Protein 1S6X (pdb70)

Solvent-accessible surface area: 2948 Å² total; per-residue (Å²): 181,64,0,148,76,108,121,173,28,157,109,50,107,43,10,26,174,82,13,47,35,26,122,191,117,131,43,0,15,127,6,89,110,222

Foldseek 3Di:
DDDDWPAADDWAPHHHVCWTQDVVSNTTDNNVVD

Secondary structure (DSSP, 8-state):
--B-TT---SSSTTB-TTEEEETTTTEEEE----

Sequence (34 aa):
ECGKFMWKCKNSNDCCKDLVCSSRWKWCVLASPFECGKFMWKCKNSNDCCKDLVCSSRWKWCVLASPFECGKFMWKCKNSNDCCKDLVCSSRWKWCVLASPFECGKFMWKCKNSNDCCKDLVCSSRWKWCVLASPFECGKFMWKCKNSNDCCKDLVCSSRWKWCVLASPFECGKFMWKCKNSNDCCKDLVCSSRWKWCVLASPFECGKFMWKCKNSNDCCKDLVCSSRWKWCVLASPFECGKFMWKCKNSNDCCKDLVCSSRWKWCVLASPFECGKFMWKCKNSNDCCKDLVCSSRWKWCVLASPFECGKFMWKCKNSNDCCKDLVCSSRWKWCVLASPFECGKFMWKCKNSNDCCKDLVCSSRWKWCVLASPFECGKFMWKCKNSNDCCKDLVCSSRWKWCVLASPFECGKFMWKCKNSNDCCKDLVCSSRWKWCVLASPFECGKFMWKCKNSNDCCKDLVCSSRWKWCVLASPFECGKFMWKCKNSNDCCKDLVCSSRWKWCVLASPFECGKFMWKCKNSNDCCKDLVCSSRWKWCVLASPFECGKFMWKCKNSNDCCKDLVCSSRWKWCVLASPFECGKFMWKCKNSNDCCKDLVCSSRWKWCVLASPFECGKFMWKCKNSNDCCKDLVCSSRWKWCVLASPFECGKFMWKCKNSNDCCKDLVCSSRWKWCVLASPF

Structure (mmCIF, N/CA/C/O backbone):
data_1S6X
#
_entry.id   1S6X
#
loop_
_atom_site.group_PDB
_atom_site.id
_atom_site.type_symbol
_atom_site.label_atom_id
_atom_site.label_alt_id
_atom_site.label_comp_id
_atom_site.label_asym_id
_atom_site.label_entity_id
_atom_site.label_seq_id
_atom_site.pdbx_PDB_ins_code
_atom_site.Cartn_x
_atom_site.Cartn_y
_atom_site.Cartn_z
_atom_site.occupancy
_atom_site.B_iso_or_equiv
_atom_site.auth_seq_id
_atom_site.auth_comp_id
_atom_site.auth_asym_id
_atom_site.auth_atom_id
_atom_site.pdbx_PDB_model_num
ATOM 1 N N . GLU A 1 1 ? -8.501 6.340 -4.194 1.00 0.00 1 GLU A N 1
ATOM 2 C CA . GLU A 1 1 ? -8.785 6.250 -2.732 1.00 0.00 1 GLU A CA 1
ATOM 3 C C . GLU A 1 1 ? -7.482 6.186 -1.935 1.00 0.00 1 GLU A C 1
ATOM 4 O O . GLU A 1 1 ? -6.422 6.528 -2.420 1.00 0.00 1 GLU A O 1
ATOM 18 N N . CYS A 1 2 ? -7.564 5.747 -0.714 1.00 0.00 2 CYS A N 1
ATOM 19 C CA . CYS A 1 2 ? -6.347 5.647 0.140 1.00 0.00 2 CYS A CA 1
ATOM 20 C C . CYS A 1 2 ? -6.544 4.546 1.184 1.00 0.00 2 CYS A C 1
ATOM 21 O O . CYS A 1 2 ? -7.359 4.666 2.077 1.00 0.00 2 CYS A O 1
ATOM 28 N N . GLY A 1 3 ? -5.816 3.470 1.077 1.00 0.00 3 GLY A N 1
ATOM 29 C CA . GLY A 1 3 ? -5.984 2.368 2.061 1.00 0.00 3 GLY A CA 1
ATOM 30 C C . GLY A 1 3 ? -4.771 2.298 2.987 1.00 0.00 3 GLY A C 1
ATOM 31 O O . GLY A 1 3 ? -3.649 2.534 2.582 1.00 0.00 3 GLY A O 1
ATOM 35 N N . LYS A 1 4 ? -4.991 1.969 4.229 1.00 0.00 4 LYS A N 1
ATOM 36 C CA . LYS A 1 4 ? -3.863 1.873 5.194 1.00 0.00 4 LYS A CA 1
ATOM 37 C C . LYS A 1 4 ? -3.136 0.539 5.015 1.00 0.00 4 LYS A C 1
ATOM 38 O O . LYS A 1 4 ? -3.647 -0.384 4.413 1.00 0.00 4 LYS A O 1
ATOM 57 N N . PHE A 1 5 ? -1.944 0.432 5.534 1.00 0.00 5 PHE A N 1
ATOM 58 C CA . PHE A 1 5 ? -1.183 -0.838 5.394 1.00 0.00 5 PHE A CA 1
ATOM 59 C C . PHE A 1 5 ? -2.094 -2.034 5.672 1.00 0.00 5 PHE A C 1
ATOM 60 O O . PHE A 1 5 ? -3.045 -1.944 6.421 1.00 0.00 5 PHE A O 1
ATOM 77 N N . MET A 1 6 ? -1.797 -3.154 5.079 1.00 0.00 6 MET A N 1
ATOM 78 C CA . MET A 1 6 ? -2.619 -4.378 5.299 1.00 0.00 6 MET A CA 1
ATOM 79 C C . MET A 1 6 ? -3.974 -4.266 4.600 1.00 0.00 6 MET A C 1
ATOM 80 O O . MET A 1 6 ? -4.791 -5.162 4.672 1.00 0.00 6 MET A O 1
ATOM 94 N N . TRP A 1 7 ? -4.228 -3.182 3.926 1.00 0.00 7 TRP A N 1
ATOM 95 C CA . TRP A 1 7 ? -5.539 -3.044 3.237 1.00 0.00 7 TRP A CA 1
ATOM 96 C C . TRP A 1 7 ? -5.586 -3.919 1.984 1.00 0.00 7 TRP A C 1
ATOM 97 O O . TRP A 1 7 ? -4.739 -3.824 1.117 1.00 0.00 7 TRP A O 1
ATOM 118 N N . LYS A 1 8 ? -6.580 -4.757 1.869 1.00 0.00 8 LYS A N 1
ATOM 119 C CA . LYS A 1 8 ? -6.687 -5.610 0.654 1.00 0.00 8 LYS A CA 1
ATOM 120 C C . LYS A 1 8 ? -6.610 -4.710 -0.576 1.00 0.00 8 LYS A C 1
ATOM 121 O O . LYS A 1 8 ? -7.088 -3.594 -0.565 1.00 0.00 8 LYS A O 1
ATOM 140 N N . CYS A 1 9 ? -5.992 -5.162 -1.625 1.00 0.00 9 CYS A N 1
ATOM 141 C CA . CYS A 1 9 ? -5.870 -4.299 -2.828 1.00 0.00 9 CYS A CA 1
ATOM 142 C C . CYS A 1 9 ? -6.133 -5.087 -4.109 1.00 0.00 9 CYS A C 1
ATOM 143 O O . CYS A 1 9 ? -6.163 -6.301 -4.118 1.00 0.00 9 CYS A O 1
ATOM 150 N N . LYS A 1 10 ? -6.309 -4.391 -5.195 1.00 0.00 10 LYS A N 1
ATOM 151 C CA . LYS A 1 10 ? -6.557 -5.069 -6.495 1.00 0.00 10 LYS A CA 1
ATOM 152 C C . LYS A 1 10 ? -5.324 -4.928 -7.385 1.00 0.00 10 LYS A C 1
ATOM 153 O O . LYS A 1 10 ? -5.028 -5.778 -8.200 1.00 0.00 10 LYS A O 1
ATOM 172 N N . ASN A 1 11 ? -4.603 -3.854 -7.227 1.00 0.00 11 ASN A N 1
ATOM 173 C CA . ASN A 1 11 ? -3.385 -3.647 -8.061 1.00 0.00 11 ASN A CA 1
ATOM 174 C C . ASN A 1 11 ? -2.562 -2.469 -7.533 1.00 0.00 11 ASN A C 1
ATOM 175 O O . ASN A 1 11 ? -1.348 -2.482 -7.580 1.00 0.00 11 ASN A O 1
ATOM 186 N N . SER A 1 12 ? -3.212 -1.452 -7.030 1.00 0.00 12 SER A N 1
ATOM 187 C CA . SER A 1 12 ? -2.466 -0.272 -6.497 1.00 0.00 12 SER A CA 1
ATOM 188 C C . SER A 1 12 ? -3.411 0.913 -6.266 1.00 0.00 12 SER A C 1
ATOM 189 O O . SER A 1 12 ? -3.111 1.815 -5.509 1.00 0.00 12 SER A O 1
ATOM 197 N N . ASN A 1 13 ? -4.542 0.927 -6.916 1.00 0.00 13 ASN A N 1
ATOM 198 C CA . ASN A 1 13 ? -5.493 2.064 -6.738 1.00 0.00 13 ASN A CA 1
ATOM 199 C C . ASN A 1 13 ? -6.161 2.005 -5.362 1.00 0.00 13 ASN A C 1
ATOM 200 O O . ASN A 1 13 ? -6.971 2.844 -5.023 1.00 0.00 13 ASN A O 1
ATOM 211 N N . ASP A 1 14 ? -5.834 1.024 -4.567 1.00 0.00 14 ASP A N 1
ATOM 212 C CA . ASP A 1 14 ? -6.462 0.925 -3.218 1.00 0.00 14 ASP A CA 1
ATOM 213 C C . ASP A 1 14 ? -5.445 1.283 -2.128 1.00 0.00 14 ASP A C 1
ATOM 214 O O . ASP A 1 14 ? -5.801 1.547 -0.997 1.00 0.00 14 ASP A O 1
ATOM 223 N N . CYS A 1 15 ? -4.181 1.282 -2.458 1.00 0.00 15 CYS A N 1
ATOM 224 C CA . CYS A 1 15 ? -3.137 1.605 -1.444 1.00 0.00 15 CYS A CA 1
ATOM 225 C C . CYS A 1 15 ? -2.998 3.119 -1.247 1.00 0.00 15 CYS A C 1
ATOM 226 O O . CYS A 1 15 ? -3.111 3.895 -2.176 1.00 0.00 15 CYS A O 1
ATOM 233 N N . CYS A 1 16 ? -2.745 3.537 -0.034 1.00 0.00 16 CYS A N 1
ATOM 234 C CA . CYS A 1 16 ? -2.586 4.993 0.249 1.00 0.00 16 CYS A CA 1
ATOM 235 C C . CYS A 1 16 ? -1.296 5.520 -0.386 1.00 0.00 16 CYS A C 1
ATOM 236 O O . CYS A 1 16 ? -0.504 4.766 -0.917 1.00 0.00 16 CYS A O 1
ATOM 243 N N . LYS A 1 17 ? -1.076 6.805 -0.328 1.00 0.00 17 LYS A N 1
ATOM 244 C CA . LYS A 1 17 ? 0.165 7.377 -0.918 1.00 0.00 17 LYS A CA 1
ATOM 245 C C . LYS A 1 17 ? 1.386 6.596 -0.422 1.00 0.00 17 LYS A C 1
ATOM 246 O O . LYS A 1 17 ? 1.409 6.109 0.690 1.00 0.00 17 LYS A O 1
ATOM 265 N N . ASP A 1 18 ? 2.401 6.473 -1.233 1.00 0.00 18 ASP A N 1
ATOM 266 C CA . ASP A 1 18 ? 3.615 5.722 -0.797 1.00 0.00 18 ASP A CA 1
ATOM 267 C C . ASP A 1 18 ? 3.243 4.282 -0.427 1.00 0.00 18 ASP A C 1
ATOM 268 O O . ASP A 1 18 ? 3.946 3.619 0.309 1.00 0.00 18 ASP A O 1
ATOM 277 N N . LEU A 1 19 ? 2.145 3.796 -0.938 1.00 0.00 19 LEU A N 1
ATOM 278 C CA . LEU A 1 19 ? 1.728 2.399 -0.624 1.00 0.00 19 LEU A CA 1
ATOM 279 C C . LEU A 1 19 ? 1.263 1.699 -1.905 1.00 0.00 19 LEU A C 1
ATOM 280 O O . LEU A 1 19 ? 0.588 2.281 -2.731 1.00 0.00 19 LEU A O 1
ATOM 296 N N . VAL A 1 20 ? 1.627 0.459 -2.081 1.00 0.00 20 VAL A N 1
ATOM 297 C CA . VAL A 1 20 ? 1.211 -0.267 -3.316 1.00 0.00 20 VAL A CA 1
ATOM 298 C C . VAL A 1 20 ? 0.748 -1.683 -2.970 1.00 0.00 20 VAL A C 1
ATOM 299 O O . VAL A 1 20 ? 1.105 -2.232 -1.950 1.00 0.00 20 VAL A O 1
ATOM 312 N N . CYS A 1 21 ? -0.045 -2.277 -3.816 1.00 0.00 21 CYS A N 1
ATOM 313 C CA . CYS A 1 21 ? -0.532 -3.658 -3.539 1.00 0.00 21 CYS A CA 1
ATOM 314 C C . CYS A 1 21 ? 0.607 -4.666 -3.722 1.00 0.00 21 CYS A C 1
ATOM 315 O O . CYS A 1 21 ? 1.429 -4.524 -4.605 1.00 0.00 21 CYS A O 1
ATOM 322 N N . SER A 1 22 ? 0.669 -5.683 -2.900 1.00 0.00 22 SER A N 1
ATOM 323 C CA . SER A 1 22 ? 1.768 -6.679 -3.052 1.00 0.00 22 SER A CA 1
ATOM 324 C C . SER A 1 22 ? 1.267 -8.095 -2.755 1.00 0.00 22 SER A C 1
ATOM 325 O O . SER A 1 22 ? 0.727 -8.366 -1.697 1.00 0.00 22 SER A O 1
ATOM 333 N N . SER A 1 23 ? 1.449 -8.998 -3.684 1.00 0.00 23 SER A N 1
ATOM 334 C CA . SER A 1 23 ? 0.999 -10.397 -3.473 1.00 0.00 23 SER A CA 1
ATOM 335 C C . SER A 1 23 ? 1.859 -11.066 -2.400 1.00 0.00 23 SER A C 1
ATOM 336 O O . SER A 1 23 ? 1.452 -12.023 -1.773 1.00 0.00 23 SER A O 1
ATOM 344 N N . ARG A 1 24 ? 3.044 -10.562 -2.179 1.00 0.00 24 ARG A N 1
ATOM 345 C CA . ARG A 1 24 ? 3.921 -11.165 -1.139 1.00 0.00 24 ARG A CA 1
ATOM 346 C C . ARG A 1 24 ? 3.471 -10.684 0.236 1.00 0.00 24 ARG A C 1
ATOM 347 O O . ARG A 1 24 ? 3.366 -11.449 1.174 1.00 0.00 24 ARG A O 1
ATOM 368 N N . TRP A 1 25 ? 3.181 -9.421 0.353 1.00 0.00 25 TRP A N 1
ATOM 369 C CA . TRP A 1 25 ? 2.710 -8.881 1.655 1.00 0.00 25 TRP A CA 1
ATOM 370 C C . TRP A 1 25 ? 1.205 -9.116 1.782 1.00 0.00 25 TRP A C 1
ATOM 371 O O . TRP A 1 25 ? 0.637 -8.980 2.844 1.00 0.00 25 TRP A O 1
ATOM 392 N N . LYS A 1 26 ? 0.567 -9.481 0.700 1.00 0.00 26 LYS A N 1
ATOM 393 C CA . LYS A 1 26 ? -0.898 -9.757 0.732 1.00 0.00 26 LYS A CA 1
ATOM 394 C C . LYS A 1 26 ? -1.708 -8.478 0.997 1.00 0.00 26 LYS A C 1
ATOM 395 O O . LYS A 1 26 ? -2.788 -8.536 1.548 1.00 0.00 26 LYS A O 1
ATOM 414 N N . TRP A 1 27 ? -1.211 -7.334 0.605 1.00 0.00 27 TRP A N 1
ATOM 415 C CA . TRP A 1 27 ? -1.975 -6.075 0.842 1.00 0.00 27 TRP A CA 1
ATOM 416 C C . TRP A 1 27 ? -1.154 -4.862 0.401 1.00 0.00 27 TRP A C 1
ATOM 417 O O . TRP A 1 27 ? -0.128 -4.991 -0.237 1.00 0.00 27 TRP A O 1
ATOM 438 N N . CYS A 1 28 ? -1.591 -3.684 0.755 1.00 0.00 28 CYS A N 1
ATOM 439 C CA . CYS A 1 28 ? -0.832 -2.459 0.378 1.00 0.00 28 CYS A CA 1
ATOM 440 C C . CYS A 1 28 ? 0.404 -2.331 1.270 1.00 0.00 28 CYS A C 1
ATOM 441 O O . CYS A 1 28 ? 0.304 -2.284 2.480 1.00 0.00 28 CYS A O 1
ATOM 448 N N . VAL A 1 29 ? 1.572 -2.300 0.690 1.00 0.00 29 VAL A N 1
ATOM 449 C CA . VAL A 1 29 ? 2.805 -2.205 1.518 1.00 0.00 29 VAL A CA 1
ATOM 450 C C . VAL A 1 29 ? 3.479 -0.840 1.362 1.00 0.00 29 VAL A C 1
ATOM 451 O O . VAL A 1 29 ? 3.174 -0.077 0.467 1.00 0.00 29 VAL A O 1
ATOM 464 N N . LEU A 1 30 ? 4.388 -0.532 2.247 1.00 0.00 30 LEU A N 1
ATOM 465 C CA . LEU A 1 30 ? 5.089 0.780 2.187 1.00 0.00 30 LEU A CA 1
ATOM 466 C C . LEU A 1 30 ? 5.958 0.884 0.937 1.00 0.00 30 LEU A C 1
ATOM 467 O O . LEU A 1 30 ? 6.995 0.259 0.830 1.00 0.00 30 LEU A O 1
ATOM 483 N N . ALA A 1 31 ? 5.550 1.690 -0.001 1.00 0.00 31 ALA A N 1
ATOM 484 C CA . ALA A 1 31 ? 6.360 1.864 -1.240 1.00 0.00 31 ALA A CA 1
ATOM 485 C C . ALA A 1 31 ? 7.306 3.046 -1.053 1.00 0.00 31 ALA A C 1
ATOM 486 O O . ALA A 1 31 ? 7.488 3.867 -1.930 1.00 0.00 31 ALA A O 1
ATOM 493 N N . SER A 1 32 ? 7.896 3.129 0.105 1.00 0.00 32 SER A N 1
ATOM 494 C CA . SER A 1 32 ? 8.836 4.248 0.414 1.00 0.00 32 SER A CA 1
ATOM 495 C C . SER A 1 32 ? 9.648 4.652 -0.822 1.00 0.00 32 SER A C 1
ATOM 496 O O . SER A 1 32 ? 9.613 5.794 -1.236 1.00 0.00 32 SER A O 1
ATOM 504 N N . PRO A 1 33 ? 10.358 3.703 -1.368 1.00 0.00 33 PRO A N 1
ATOM 505 C CA . PRO A 1 33 ? 11.192 3.975 -2.564 1.00 0.00 33 PRO A CA 1
ATOM 506 C C . PRO A 1 33 ? 10.310 4.222 -3.790 1.00 0.00 33 PRO A C 1
ATOM 507 O O . PRO A 1 33 ? 10.061 3.332 -4.579 1.00 0.00 33 PRO A O 1
ATOM 518 N N . PHE A 1 34 ? 9.836 5.427 -3.955 1.00 0.00 34 PHE A N 1
ATOM 519 C CA . PHE A 1 34 ? 8.970 5.737 -5.127 1.00 0.00 34 PHE A CA 1
ATOM 520 C C . PHE A 1 34 ? 8.542 7.206 -5.096 1.00 0.00 34 PHE A C 1
ATOM 521 O O . PHE A 1 34 ? 8.385 7.733 -4.008 1.00 0.00 34 PHE A O 1
ATOM 539 N N . GLU A 1 1 ? -8.400 5.245 -3.987 1.00 0.00 1 GLU A N 2
ATOM 540 C CA . GLU A 1 1 ? -8.536 5.893 -2.651 1.00 0.00 1 GLU A CA 2
ATOM 541 C C . GLU A 1 1 ? -7.240 5.753 -1.859 1.00 0.00 1 GLU A C 2
ATOM 542 O O . GLU A 1 1 ? -6.186 5.487 -2.401 1.00 0.00 1 GLU A O 2
ATOM 556 N N . CYS A 1 2 ? -7.324 5.928 -0.576 1.00 0.00 2 CYS A N 2
ATOM 557 C CA . CYS A 1 2 ? -6.112 5.806 0.282 1.00 0.00 2 CYS A CA 2
ATOM 558 C C . CYS A 1 2 ? -6.329 4.704 1.323 1.00 0.00 2 CYS A C 2
ATOM 559 O O . CYS A 1 2 ? -6.808 4.951 2.412 1.00 0.00 2 CYS A O 2
ATOM 566 N N . GLY A 1 3 ? -5.984 3.488 0.994 1.00 0.00 3 GLY A N 2
ATOM 567 C CA . GLY A 1 3 ? -6.176 2.371 1.961 1.00 0.00 3 GLY A CA 2
ATOM 568 C C . GLY A 1 3 ? -4.997 2.322 2.933 1.00 0.00 3 GLY A C 2
ATOM 569 O O . GLY A 1 3 ? -3.882 2.664 2.593 1.00 0.00 3 GLY A O 2
ATOM 573 N N . LYS A 1 4 ? -5.237 1.898 4.144 1.00 0.00 4 LYS A N 2
ATOM 574 C CA . LYS A 1 4 ? -4.136 1.826 5.146 1.00 0.00 4 LYS A CA 2
ATOM 575 C C . LYS A 1 4 ? -3.322 0.542 4.947 1.00 0.00 4 LYS A C 2
ATOM 576 O O . LYS A 1 4 ? -3.788 -0.414 4.360 1.00 0.00 4 LYS A O 2
ATOM 595 N N . PHE A 1 5 ? -2.107 0.514 5.428 1.00 0.00 5 PHE A N 2
ATOM 596 C CA . PHE A 1 5 ? -1.267 -0.705 5.260 1.00 0.00 5 PHE A CA 2
ATOM 597 C C . PHE A 1 5 ? -2.083 -1.962 5.562 1.00 0.00 5 PHE A C 2
ATOM 598 O O . PHE A 1 5 ? -3.023 -1.935 6.330 1.00 0.00 5 PHE A O 2
ATOM 615 N N . MET A 1 6 ? -1.718 -3.059 4.962 1.00 0.00 6 MET A N 2
ATOM 616 C CA . MET A 1 6 ? -2.442 -4.342 5.195 1.00 0.00 6 MET A CA 2
ATOM 617 C C . MET A 1 6 ? -3.808 -4.337 4.505 1.00 0.00 6 MET A C 2
ATOM 618 O O . MET A 1 6 ? -4.532 -5.312 4.544 1.00 0.00 6 MET A O 2
ATOM 632 N N . TRP A 1 7 ? -4.174 -3.255 3.879 1.00 0.00 7 TRP A N 2
ATOM 633 C CA . TRP A 1 7 ? -5.498 -3.211 3.201 1.00 0.00 7 TRP A CA 2
ATOM 634 C C . TRP A 1 7 ? -5.517 -4.141 1.984 1.00 0.00 7 TRP A C 2
ATOM 635 O O . TRP A 1 7 ? -4.641 -4.095 1.139 1.00 0.00 7 TRP A O 2
ATOM 656 N N . LYS A 1 8 ? -6.521 -4.975 1.888 1.00 0.00 8 LYS A N 2
ATOM 657 C CA . LYS A 1 8 ? -6.623 -5.902 0.724 1.00 0.00 8 LYS A CA 2
ATOM 658 C C . LYS A 1 8 ? -6.957 -5.095 -0.534 1.00 0.00 8 LYS A C 2
ATOM 659 O O . LYS A 1 8 ? -7.834 -4.255 -0.526 1.00 0.00 8 LYS A O 2
ATOM 678 N N . CYS A 1 9 ? -6.247 -5.320 -1.601 1.00 0.00 9 CYS A N 2
ATOM 679 C CA . CYS A 1 9 ? -6.499 -4.540 -2.843 1.00 0.00 9 CYS A CA 2
ATOM 680 C C . CYS A 1 9 ? -6.367 -5.429 -4.080 1.00 0.00 9 CYS A C 2
ATOM 681 O O . CYS A 1 9 ? -6.327 -6.640 -3.992 1.00 0.00 9 CYS A O 2
ATOM 688 N N . LYS A 1 10 ? -6.301 -4.829 -5.238 1.00 0.00 10 LYS A N 2
ATOM 689 C CA . LYS A 1 10 ? -6.175 -5.629 -6.489 1.00 0.00 10 LYS A CA 2
ATOM 690 C C . LYS A 1 10 ? -4.783 -5.461 -7.103 1.00 0.00 10 LYS A C 2
ATOM 691 O O . LYS A 1 10 ? -4.190 -6.406 -7.584 1.00 0.00 10 LYS A O 2
ATOM 710 N N . ASN A 1 11 ? -4.261 -4.266 -7.101 1.00 0.00 11 ASN A N 2
ATOM 711 C CA . ASN A 1 11 ? -2.911 -4.048 -7.699 1.00 0.00 11 ASN 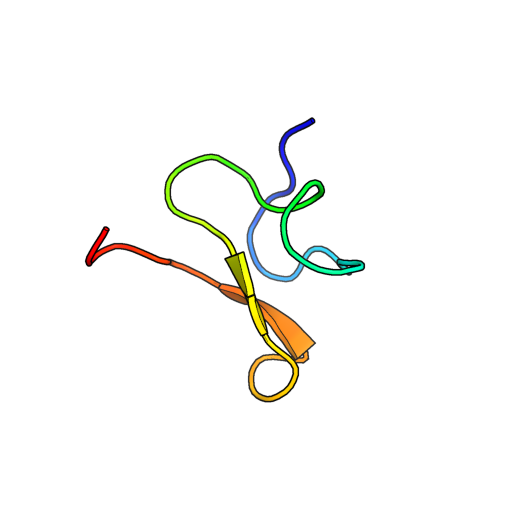A CA 2
ATOM 712 C C . ASN A 1 11 ? -2.283 -2.755 -7.175 1.00 0.00 11 ASN A C 2
ATOM 713 O O . ASN A 1 11 ? -1.106 -2.704 -6.875 1.00 0.00 11 ASN A O 2
ATOM 724 N N . SER A 1 12 ? -3.051 -1.708 -7.072 1.00 0.00 12 SER A N 2
ATOM 725 C CA . SER A 1 12 ? -2.488 -0.424 -6.573 1.00 0.00 12 SER A CA 2
ATOM 726 C C . SER A 1 12 ? -3.499 0.718 -6.716 1.00 0.00 12 SER A C 2
ATOM 727 O O . SER A 1 12 ? -3.129 1.865 -6.870 1.00 0.00 12 SER A O 2
ATOM 735 N N . ASN A 1 13 ? -4.769 0.426 -6.663 1.00 0.00 13 ASN A N 2
ATOM 736 C CA . ASN A 1 13 ? -5.780 1.514 -6.792 1.00 0.00 13 ASN A CA 2
ATOM 737 C C . ASN A 1 13 ? -6.437 1.788 -5.431 1.00 0.00 13 ASN A C 2
ATOM 738 O O . ASN A 1 13 ? -7.376 2.552 -5.328 1.00 0.00 13 ASN A O 2
ATOM 749 N N . ASP A 1 14 ? -5.950 1.165 -4.392 1.00 0.00 14 ASP A N 2
ATOM 750 C CA . ASP A 1 14 ? -6.546 1.385 -3.041 1.00 0.00 14 ASP A CA 2
ATOM 751 C C . ASP A 1 14 ? -5.444 1.631 -2.003 1.00 0.00 14 ASP A C 2
ATOM 752 O O . ASP A 1 14 ? -5.716 1.866 -0.843 1.00 0.00 14 ASP A O 2
ATOM 761 N N . CYS A 1 15 ? -4.203 1.571 -2.407 1.00 0.00 15 CYS A N 2
ATOM 762 C CA . CYS A 1 15 ? -3.094 1.794 -1.437 1.00 0.00 15 CYS A CA 2
ATOM 763 C C . CYS A 1 15 ? -2.889 3.290 -1.183 1.00 0.00 15 CYS A C 2
ATOM 764 O O . CYS A 1 15 ? -2.992 4.104 -2.078 1.00 0.00 15 CYS A O 2
ATOM 771 N N . CYS A 1 16 ? -2.596 3.655 0.037 1.00 0.00 16 CYS A N 2
ATOM 772 C CA . CYS A 1 16 ? -2.380 5.096 0.358 1.00 0.00 16 CYS A CA 2
ATOM 773 C C . CYS A 1 16 ? -1.071 5.591 -0.263 1.00 0.00 16 CYS A C 2
ATOM 774 O O . CYS A 1 16 ? -0.238 4.813 -0.682 1.00 0.00 16 CYS A O 2
ATOM 781 N N . LYS A 1 17 ? -0.876 6.879 -0.318 1.00 0.00 17 LYS A N 2
ATOM 782 C CA . LYS A 1 17 ? 0.384 7.410 -0.900 1.00 0.00 17 LYS A CA 2
ATOM 783 C C . LYS A 1 17 ? 1.572 6.612 -0.361 1.00 0.00 17 LYS A C 2
ATOM 784 O O . LYS A 1 17 ? 1.519 6.060 0.720 1.00 0.00 17 LYS A O 2
ATOM 803 N N . ASP A 1 18 ? 2.640 6.534 -1.103 1.00 0.00 18 ASP A N 2
ATOM 804 C CA . ASP A 1 18 ? 3.816 5.758 -0.621 1.00 0.00 18 ASP A CA 2
ATOM 805 C C . ASP A 1 18 ? 3.384 4.329 -0.291 1.00 0.00 18 ASP A C 2
ATOM 806 O O . ASP A 1 18 ? 3.971 3.667 0.541 1.00 0.00 18 ASP A O 2
ATOM 815 N N . LEU A 1 19 ? 2.355 3.851 -0.936 1.00 0.00 19 LEU A N 2
ATOM 816 C CA . LEU A 1 19 ? 1.882 2.465 -0.661 1.00 0.00 19 LEU A CA 2
ATOM 817 C C . LEU A 1 19 ? 1.464 1.781 -1.961 1.00 0.00 19 LEU A C 2
ATOM 818 O O . LEU A 1 19 ? 0.883 2.389 -2.837 1.00 0.00 19 LEU A O 2
ATOM 834 N N . VAL A 1 20 ? 1.755 0.517 -2.090 1.00 0.00 20 VAL A N 2
ATOM 835 C CA . VAL A 1 20 ? 1.371 -0.213 -3.330 1.00 0.00 20 VAL A CA 2
ATOM 836 C C . VAL A 1 20 ? 0.909 -1.627 -2.975 1.00 0.00 20 VAL A C 2
ATOM 837 O O . VAL A 1 20 ? 1.477 -2.282 -2.124 1.00 0.00 20 VAL A O 2
ATOM 850 N N . CYS A 1 21 ? -0.121 -2.099 -3.616 1.00 0.00 21 CYS A N 2
ATOM 851 C CA . CYS A 1 21 ? -0.628 -3.466 -3.311 1.00 0.00 21 CYS A CA 2
ATOM 852 C C . CYS A 1 21 ? 0.427 -4.518 -3.664 1.00 0.00 21 CYS A C 2
ATOM 853 O O . CYS A 1 21 ? 1.123 -4.401 -4.655 1.00 0.00 21 CYS A O 2
ATOM 860 N N . SER A 1 22 ? 0.562 -5.542 -2.860 1.00 0.00 22 SER A N 2
ATOM 861 C CA . SER A 1 22 ? 1.585 -6.585 -3.163 1.00 0.00 22 SER A CA 2
ATOM 862 C C . SER A 1 22 ? 1.049 -7.986 -2.857 1.00 0.00 22 SER A C 2
ATOM 863 O O . SER A 1 22 ? 0.619 -8.272 -1.754 1.00 0.00 22 SER A O 2
ATOM 871 N N . SER A 1 23 ? 1.085 -8.862 -3.828 1.00 0.00 23 SER A N 2
ATOM 872 C CA . SER A 1 23 ? 0.600 -10.248 -3.608 1.00 0.00 23 SER A CA 2
ATOM 873 C C . SER A 1 23 ? 1.528 -10.959 -2.623 1.00 0.00 23 SER A C 2
ATOM 874 O O . SER A 1 23 ? 1.181 -11.966 -2.036 1.00 0.00 23 SER A O 2
ATOM 882 N N . ARG A 1 24 ? 2.706 -10.429 -2.432 1.00 0.00 24 ARG A N 2
ATOM 883 C CA . ARG A 1 24 ? 3.666 -11.051 -1.477 1.00 0.00 24 ARG A CA 2
ATOM 884 C C . ARG A 1 24 ? 3.270 -10.665 -0.060 1.00 0.00 24 ARG A C 2
ATOM 885 O O . ARG A 1 24 ? 3.077 -11.499 0.802 1.00 0.00 24 ARG A O 2
ATOM 906 N N . TRP A 1 25 ? 3.132 -9.398 0.170 1.00 0.00 25 TRP A N 2
ATOM 907 C CA . TRP A 1 25 ? 2.730 -8.924 1.518 1.00 0.00 25 TRP A CA 2
ATOM 908 C C . TRP A 1 25 ? 1.218 -9.104 1.686 1.00 0.00 25 TRP A C 2
ATOM 909 O O . TRP A 1 25 ? 0.687 -8.983 2.770 1.00 0.00 25 TRP A O 2
ATOM 930 N N . LYS A 1 26 ? 0.531 -9.418 0.615 1.00 0.00 26 LYS A N 2
ATOM 931 C CA . LYS A 1 26 ? -0.944 -9.640 0.692 1.00 0.00 26 LYS A CA 2
ATOM 932 C C . LYS A 1 26 ? -1.690 -8.328 0.955 1.00 0.00 26 LYS A C 2
ATOM 933 O O . LYS A 1 26 ? -2.786 -8.334 1.478 1.00 0.00 26 LYS A O 2
ATOM 952 N N . TRP A 1 27 ? -1.119 -7.210 0.612 1.00 0.00 27 TRP A N 2
ATOM 953 C CA . TRP A 1 27 ? -1.825 -5.929 0.871 1.00 0.00 27 TRP A CA 2
ATOM 954 C C . TRP A 1 27 ? -0.982 -4.744 0.407 1.00 0.00 27 TRP A C 2
ATOM 955 O O . TRP A 1 27 ? 0.121 -4.906 -0.078 1.00 0.00 27 TRP A O 2
ATOM 976 N N . CYS A 1 28 ? -1.482 -3.552 0.577 1.00 0.00 28 CYS A N 2
ATOM 977 C CA . CYS A 1 28 ? -0.695 -2.352 0.171 1.00 0.00 28 CYS A CA 2
ATOM 978 C C . CYS A 1 28 ? 0.519 -2.210 1.098 1.00 0.00 28 CYS A C 2
ATOM 979 O O . CYS A 1 28 ? 0.373 -2.004 2.285 1.00 0.00 28 CYS A O 2
ATOM 986 N N . VAL A 1 29 ? 1.713 -2.328 0.578 1.00 0.00 29 VAL A N 2
ATOM 987 C CA . VAL A 1 29 ? 2.915 -2.205 1.463 1.00 0.00 29 VAL A CA 2
ATOM 988 C C . VAL A 1 29 ? 3.478 -0.783 1.421 1.00 0.00 29 VAL A C 2
ATOM 989 O O . VAL A 1 29 ? 3.228 -0.032 0.501 1.00 0.00 29 VAL A O 2
ATOM 1002 N N . LEU A 1 30 ? 4.228 -0.410 2.429 1.00 0.00 30 LEU A N 2
ATOM 1003 C CA . LEU A 1 30 ? 4.813 0.972 2.500 1.00 0.00 30 LEU A CA 2
ATOM 1004 C C . LEU A 1 30 ? 5.794 1.247 1.354 1.00 0.00 30 LEU A C 2
ATOM 1005 O O . LEU A 1 30 ? 6.884 1.720 1.593 1.00 0.00 30 LEU A O 2
ATOM 1021 N N . ALA A 1 31 ? 5.395 0.976 0.128 1.00 0.00 31 ALA A N 2
ATOM 1022 C CA . ALA A 1 31 ? 6.276 1.219 -1.069 1.00 0.00 31 ALA A CA 2
ATOM 1023 C C . ALA A 1 31 ? 7.746 1.350 -0.676 1.00 0.00 31 ALA A C 2
ATOM 1024 O O . ALA A 1 31 ? 8.436 2.254 -1.102 1.00 0.00 31 ALA A O 2
ATOM 1031 N N . SER A 1 32 ? 8.225 0.463 0.144 1.00 0.00 32 SER A N 2
ATOM 1032 C CA . SER A 1 32 ? 9.650 0.552 0.578 1.00 0.00 32 SER A CA 2
ATOM 1033 C C . SER A 1 32 ? 10.342 -0.810 0.470 1.00 0.00 32 SER A C 2
ATOM 1034 O O . SER A 1 32 ? 9.897 -1.779 1.054 1.00 0.00 32 SER A O 2
ATOM 1042 N N . PRO A 1 33 ? 11.419 -0.834 -0.273 1.00 0.00 33 PRO A N 2
ATOM 1043 C CA . PRO A 1 33 ? 12.188 -2.085 -0.456 1.00 0.00 33 PRO A CA 2
ATOM 1044 C C . PRO A 1 33 ? 13.011 -2.387 0.798 1.00 0.00 33 PRO A C 2
ATOM 1045 O O . PRO A 1 33 ? 14.208 -2.586 0.736 1.00 0.00 33 PRO A O 2
ATOM 1056 N N . PHE A 1 34 ? 12.380 -2.421 1.937 1.00 0.00 34 PHE A N 2
ATOM 1057 C CA . PHE A 1 34 ? 13.129 -2.706 3.194 1.00 0.00 34 PHE A CA 2
ATOM 1058 C C . PHE A 1 34 ? 13.697 -4.128 3.160 1.00 0.00 34 PHE A C 2
ATOM 1059 O O . PHE A 1 34 ? 14.805 -4.313 3.635 1.00 0.00 34 PHE A O 2
ATOM 1077 N N . GLU A 1 1 ? -10.396 4.176 -1.970 1.00 0.00 1 GLU A N 3
ATOM 1078 C CA . GLU A 1 1 ? -9.793 5.382 -1.334 1.00 0.00 1 GLU A CA 3
ATOM 1079 C C . GLU A 1 1 ? -8.441 5.031 -0.712 1.00 0.00 1 GLU A C 3
ATOM 1080 O O . GLU A 1 1 ? -7.987 3.907 -0.782 1.00 0.00 1 GLU A O 3
ATOM 1094 N N . CYS A 1 2 ? -7.798 5.984 -0.097 1.00 0.00 2 CYS A N 3
ATOM 1095 C CA . CYS A 1 2 ? -6.479 5.701 0.536 1.00 0.00 2 CYS A CA 3
ATOM 1096 C C . CYS A 1 2 ? -6.546 4.380 1.305 1.00 0.00 2 CYS A C 3
ATOM 1097 O O . CYS A 1 2 ? -7.422 4.170 2.120 1.00 0.00 2 CYS A O 3
ATOM 1104 N N . GLY A 1 3 ? -5.630 3.485 1.053 1.00 0.00 3 GLY A N 3
ATOM 1105 C CA . GLY A 1 3 ? -5.652 2.179 1.771 1.00 0.00 3 GLY A CA 3
ATOM 1106 C C . GLY A 1 3 ? -4.493 2.112 2.768 1.00 0.00 3 GLY A C 3
ATOM 1107 O O . GLY A 1 3 ? -3.360 2.396 2.439 1.00 0.00 3 GLY A O 3
ATOM 1111 N N . LYS A 1 4 ? -4.771 1.731 3.987 1.00 0.00 4 LYS A N 3
ATOM 1112 C CA . LYS A 1 4 ? -3.688 1.637 5.008 1.00 0.00 4 LYS A CA 3
ATOM 1113 C C . LYS A 1 4 ? -2.989 0.279 4.904 1.00 0.00 4 LYS A C 3
ATOM 1114 O O . LYS A 1 4 ? -3.576 -0.693 4.478 1.00 0.00 4 LYS A O 3
ATOM 1133 N N . PHE A 1 5 ? -1.742 0.206 5.286 1.00 0.00 5 PHE A N 3
ATOM 1134 C CA . PHE A 1 5 ? -1.009 -1.090 5.206 1.00 0.00 5 PHE A CA 3
ATOM 1135 C C . PHE A 1 5 ? -1.921 -2.249 5.613 1.00 0.00 5 PHE A C 3
ATOM 1136 O O . PHE A 1 5 ? -2.804 -2.098 6.433 1.00 0.00 5 PHE A O 3
ATOM 1153 N N . MET A 1 6 ? -1.706 -3.399 5.041 1.00 0.00 6 MET A N 3
ATOM 1154 C CA . MET A 1 6 ? -2.540 -4.592 5.371 1.00 0.00 6 MET A CA 3
ATOM 1155 C C . MET A 1 6 ? -3.923 -4.490 4.725 1.00 0.00 6 MET A C 3
ATOM 1156 O O . MET A 1 6 ? -4.735 -5.387 4.838 1.00 0.00 6 MET A O 3
ATOM 1170 N N . TRP A 1 7 ? -4.205 -3.411 4.051 1.00 0.00 7 TRP A N 3
ATOM 1171 C CA . TRP A 1 7 ? -5.543 -3.275 3.405 1.00 0.00 7 TRP A CA 3
ATOM 1172 C C . TRP A 1 7 ? -5.611 -4.093 2.115 1.00 0.00 7 TRP A C 3
ATOM 1173 O O . TRP A 1 7 ? -4.782 -3.951 1.236 1.00 0.00 7 TRP A O 3
ATOM 1194 N N . LYS A 1 8 ? -6.609 -4.923 1.980 1.00 0.00 8 LYS A N 3
ATOM 1195 C CA . LYS A 1 8 ? -6.746 -5.715 0.728 1.00 0.00 8 LYS A CA 3
ATOM 1196 C C . LYS A 1 8 ? -6.870 -4.745 -0.446 1.00 0.00 8 LYS A C 3
ATOM 1197 O O . LYS A 1 8 ? -7.556 -3.746 -0.364 1.00 0.00 8 LYS A O 3
ATOM 1216 N N . CYS A 1 9 ? -6.193 -5.004 -1.524 1.00 0.00 9 CYS A N 3
ATOM 1217 C CA . CYS A 1 9 ? -6.256 -4.064 -2.678 1.00 0.00 9 CYS A CA 3
ATOM 1218 C C . CYS A 1 9 ? -6.445 -4.817 -3.997 1.00 0.00 9 CYS A C 3
ATOM 1219 O O . CYS A 1 9 ? -6.507 -6.030 -4.033 1.00 0.00 9 CYS A O 3
ATOM 1226 N N . LYS A 1 10 ? -6.536 -4.095 -5.082 1.00 0.00 10 LYS A N 3
ATOM 1227 C CA . LYS A 1 10 ? -6.721 -4.751 -6.406 1.00 0.00 10 LYS A CA 3
ATOM 1228 C C . LYS A 1 10 ? -5.378 -4.873 -7.126 1.00 0.00 10 LYS A C 3
ATOM 1229 O O . LYS A 1 10 ? -5.157 -5.784 -7.899 1.00 0.00 10 LYS A O 3
ATOM 1248 N N . ASN A 1 11 ? -4.478 -3.966 -6.868 1.00 0.00 11 ASN A N 3
ATOM 1249 C CA . ASN A 1 11 ? -3.143 -4.026 -7.529 1.00 0.00 11 ASN A CA 3
ATOM 1250 C C . ASN A 1 11 ? -2.309 -2.795 -7.165 1.00 0.00 11 ASN A C 3
ATOM 1251 O O . ASN A 1 11 ? -1.094 -2.845 -7.148 1.00 0.00 11 ASN A O 3
ATOM 1262 N N . SER A 1 12 ? -2.943 -1.688 -6.871 1.00 0.00 12 SER A N 3
ATOM 1263 C CA . SER A 1 12 ? -2.172 -0.462 -6.512 1.00 0.00 12 SER A CA 3
ATOM 1264 C C . SER A 1 12 ? -3.075 0.779 -6.482 1.00 0.00 12 SER A C 3
ATOM 1265 O O . SER A 1 12 ? -2.743 1.779 -5.877 1.00 0.00 12 SER A O 3
ATOM 1273 N N . ASN A 1 13 ? -4.208 0.734 -7.128 1.00 0.00 13 ASN A N 3
ATOM 1274 C CA . ASN A 1 13 ? -5.109 1.924 -7.129 1.00 0.00 13 ASN A CA 3
ATOM 1275 C C . ASN A 1 13 ? -5.941 1.966 -5.843 1.00 0.00 13 ASN A C 3
ATOM 1276 O O . ASN A 1 13 ? -6.886 2.719 -5.731 1.00 0.00 13 ASN A O 3
ATOM 1287 N N . ASP A 1 14 ? -5.597 1.164 -4.872 1.00 0.00 14 ASP A N 3
ATOM 1288 C CA . ASP A 1 14 ? -6.370 1.164 -3.596 1.00 0.00 14 ASP A CA 3
ATOM 1289 C C . ASP A 1 14 ? -5.443 1.453 -2.411 1.00 0.00 14 ASP A C 3
ATOM 1290 O O . ASP A 1 14 ? -5.889 1.727 -1.315 1.00 0.00 14 ASP A O 3
ATOM 1299 N N . CYS A 1 15 ? -4.155 1.380 -2.620 1.00 0.00 15 CYS A N 3
ATOM 1300 C CA . CYS A 1 15 ? -3.201 1.633 -1.503 1.00 0.00 15 CYS A CA 3
ATOM 1301 C C . CYS A 1 15 ? -3.003 3.133 -1.265 1.00 0.00 15 CYS A C 3
ATOM 1302 O O . CYS A 1 15 ? -3.088 3.939 -2.171 1.00 0.00 15 CYS A O 3
ATOM 1309 N N . CYS A 1 16 ? -2.736 3.504 -0.041 1.00 0.00 16 CYS A N 3
ATOM 1310 C CA . CYS A 1 16 ? -2.525 4.943 0.287 1.00 0.00 16 CYS A CA 3
ATOM 1311 C C . CYS A 1 16 ? -1.276 5.472 -0.420 1.00 0.00 16 CYS A C 3
ATOM 1312 O O . CYS A 1 16 ? -0.457 4.716 -0.905 1.00 0.00 16 CYS A O 3
ATOM 1319 N N . LYS A 1 17 ? -1.119 6.766 -0.478 1.00 0.00 17 LYS A N 3
ATOM 1320 C CA . LYS A 1 17 ? 0.078 7.338 -1.146 1.00 0.00 17 LYS A CA 3
ATOM 1321 C C . LYS A 1 17 ? 1.336 6.611 -0.668 1.00 0.00 17 LYS A C 3
ATOM 1322 O O . LYS A 1 17 ? 1.418 6.174 0.462 1.00 0.00 17 LYS A O 3
ATOM 1341 N N . ASP A 1 18 ? 2.312 6.467 -1.521 1.00 0.00 18 ASP A N 3
ATOM 1342 C CA . ASP A 1 18 ? 3.560 5.758 -1.118 1.00 0.00 18 ASP A CA 3
ATOM 1343 C C . ASP A 1 18 ? 3.233 4.316 -0.714 1.00 0.00 18 ASP A C 3
ATOM 1344 O O . ASP A 1 18 ? 4.058 3.611 -0.169 1.00 0.00 18 ASP A O 3
ATOM 1353 N N . LEU A 1 19 ? 2.036 3.871 -0.989 1.00 0.00 19 LEU A N 3
ATOM 1354 C CA . LEU A 1 19 ? 1.658 2.476 -0.631 1.00 0.00 19 LEU A CA 3
ATOM 1355 C C . LEU A 1 19 ? 1.178 1.747 -1.882 1.00 0.00 19 LEU A C 3
ATOM 1356 O O . LEU A 1 19 ? 0.473 2.303 -2.702 1.00 0.00 19 LEU A O 3
ATOM 1372 N N . VAL A 1 20 ? 1.565 0.515 -2.045 1.00 0.00 20 VAL A N 3
ATOM 1373 C CA . VAL A 1 20 ? 1.137 -0.234 -3.259 1.00 0.00 20 VAL A CA 3
ATOM 1374 C C . VAL A 1 20 ? 0.685 -1.650 -2.895 1.00 0.00 20 VAL A C 3
ATOM 1375 O O . VAL A 1 20 ? 1.100 -2.213 -1.902 1.00 0.00 20 VAL A O 3
ATOM 1388 N N . CYS A 1 21 ? -0.159 -2.223 -3.704 1.00 0.00 21 CYS A N 3
ATOM 1389 C CA . CYS A 1 21 ? -0.649 -3.604 -3.432 1.00 0.00 21 CYS A CA 3
ATOM 1390 C C . CYS A 1 21 ? 0.478 -4.613 -3.667 1.00 0.00 21 CYS A C 3
ATOM 1391 O O . CYS A 1 21 ? 1.267 -4.465 -4.578 1.00 0.00 21 CYS A O 3
ATOM 1398 N N . SER A 1 22 ? 0.574 -5.636 -2.856 1.00 0.00 22 SER A N 3
ATOM 1399 C CA . SER A 1 22 ? 1.671 -6.625 -3.064 1.00 0.00 22 SER A CA 3
ATOM 1400 C C . SER A 1 22 ? 1.208 -8.046 -2.749 1.00 0.00 22 SER A C 3
ATOM 1401 O O . SER A 1 22 ? 0.839 -8.359 -1.631 1.00 0.00 22 SER A O 3
ATOM 1409 N N . SER A 1 23 ? 1.245 -8.912 -3.729 1.00 0.00 23 SER A N 3
ATOM 1410 C CA . SER A 1 23 ? 0.836 -10.318 -3.500 1.00 0.00 23 SER A CA 3
ATOM 1411 C C . SER A 1 23 ? 1.786 -10.950 -2.484 1.00 0.00 23 SER A C 3
ATOM 1412 O O . SER A 1 23 ? 1.487 -11.955 -1.871 1.00 0.00 23 SER A O 3
ATOM 1420 N N . ARG A 1 24 ? 2.930 -10.347 -2.294 1.00 0.00 24 ARG A N 3
ATOM 1421 C CA . ARG A 1 24 ? 3.902 -10.887 -1.305 1.00 0.00 24 ARG A CA 3
ATOM 1422 C C . ARG A 1 24 ? 3.445 -10.476 0.088 1.00 0.00 24 ARG A C 3
ATOM 1423 O O . ARG A 1 24 ? 3.371 -11.278 0.998 1.00 0.00 24 ARG A O 3
ATOM 1444 N N . TRP A 1 25 ? 3.100 -9.231 0.245 1.00 0.00 25 TRP A N 3
ATOM 1445 C CA . TRP A 1 25 ? 2.603 -8.760 1.562 1.00 0.00 25 TRP A CA 3
ATOM 1446 C C . TRP A 1 25 ? 1.088 -8.963 1.625 1.00 0.00 25 TRP A C 3
ATOM 1447 O O . TRP A 1 25 ? 0.454 -8.642 2.602 1.00 0.00 25 TRP A O 3
ATOM 1468 N N . LYS A 1 26 ? 0.515 -9.497 0.575 1.00 0.00 26 LYS A N 3
ATOM 1469 C CA . LYS A 1 26 ? -0.955 -9.749 0.542 1.00 0.00 26 LYS A CA 3
ATOM 1470 C C . LYS A 1 26 ? -1.738 -8.499 0.932 1.00 0.00 26 LYS A C 3
ATOM 1471 O O . LYS A 1 26 ? -2.813 -8.580 1.490 1.00 0.00 26 LYS A O 3
ATOM 1490 N N . TRP A 1 27 ? -1.217 -7.348 0.615 1.00 0.00 27 TRP A N 3
ATOM 1491 C CA . TRP A 1 27 ? -1.936 -6.084 0.942 1.00 0.00 27 TRP A CA 3
ATOM 1492 C C . TRP A 1 27 ? -1.083 -4.870 0.572 1.00 0.00 27 TRP A C 3
ATOM 1493 O O . TRP A 1 27 ? 0.012 -5.001 0.065 1.00 0.00 27 TRP A O 3
ATOM 1514 N N . CYS A 1 28 ? -1.575 -3.691 0.828 1.00 0.00 28 CYS A N 3
ATOM 1515 C CA . CYS A 1 28 ? -0.790 -2.468 0.502 1.00 0.00 28 CYS A CA 3
ATOM 1516 C C . CYS A 1 28 ? 0.482 -2.435 1.348 1.00 0.00 28 CYS A C 3
ATOM 1517 O O . CYS A 1 28 ? 0.459 -2.737 2.525 1.00 0.00 28 CYS A O 3
ATOM 1524 N N . VAL A 1 29 ? 1.598 -2.090 0.764 1.00 0.00 29 VAL A N 3
ATOM 1525 C CA . VAL A 1 29 ? 2.859 -2.069 1.558 1.00 0.00 29 VAL A CA 3
ATOM 1526 C C . VAL A 1 29 ? 3.545 -0.711 1.495 1.00 0.00 29 VAL A C 3
ATOM 1527 O O . VAL A 1 29 ? 3.630 -0.087 0.457 1.00 0.00 29 VAL A O 3
ATOM 1540 N N . LEU A 1 30 ? 4.053 -0.262 2.608 1.00 0.00 30 LEU A N 3
ATOM 1541 C CA . LEU A 1 30 ? 4.760 1.047 2.642 1.00 0.00 30 LEU A CA 3
ATOM 1542 C C . LEU A 1 30 ? 5.807 1.114 1.527 1.00 0.00 30 LEU A C 3
ATOM 1543 O O . LEU A 1 30 ? 6.911 0.628 1.670 1.00 0.00 30 LEU A O 3
ATOM 1559 N N . ALA A 1 31 ? 5.470 1.717 0.418 1.00 0.00 31 ALA A N 3
ATOM 1560 C CA . ALA A 1 31 ? 6.450 1.818 -0.702 1.00 0.00 31 ALA A CA 3
ATOM 1561 C C . ALA A 1 31 ? 7.473 2.914 -0.404 1.00 0.00 31 ALA A C 3
ATOM 1562 O O . ALA A 1 31 ? 7.693 3.807 -1.198 1.00 0.00 31 ALA A O 3
ATOM 1569 N N . SER A 1 32 ? 8.095 2.853 0.739 1.00 0.00 32 SER A N 3
ATOM 1570 C CA . SER A 1 32 ? 9.103 3.890 1.102 1.00 0.00 32 SER A CA 3
ATOM 1571 C C . SER A 1 32 ? 8.416 5.247 1.283 1.00 0.00 32 SER A C 3
ATOM 1572 O O . SER A 1 32 ? 8.202 5.971 0.329 1.00 0.00 32 SER A O 3
ATOM 1580 N N . PRO A 1 33 ? 8.087 5.541 2.510 1.00 0.00 33 PRO A N 3
ATOM 1581 C CA . PRO A 1 33 ? 7.412 6.821 2.835 1.00 0.00 33 PRO A CA 3
ATOM 1582 C C . PRO A 1 33 ? 8.405 7.983 2.766 1.00 0.00 33 PRO A C 3
ATOM 1583 O O . PRO A 1 33 ? 8.919 8.433 3.772 1.00 0.00 33 PRO A O 3
ATOM 1594 N N . PHE A 1 34 ? 8.679 8.472 1.589 1.00 0.00 34 PHE A N 3
ATOM 1595 C CA . PHE A 1 34 ? 9.638 9.607 1.458 1.00 0.00 34 PHE A CA 3
ATOM 1596 C C . PHE A 1 34 ? 9.089 10.845 2.172 1.00 0.00 34 PHE A C 3
ATOM 1597 O O . PHE A 1 34 ? 9.887 11.677 2.569 1.00 0.00 34 PHE A O 3
ATOM 1615 N N . GLU A 1 1 ? -11.945 5.305 -0.286 1.00 0.00 1 GLU A N 4
ATOM 1616 C CA . GLU A 1 1 ? -10.608 5.911 -0.020 1.00 0.00 1 GLU A CA 4
ATOM 1617 C C . GLU A 1 1 ? -9.497 4.894 -0.296 1.00 0.00 1 GLU A C 4
ATOM 1618 O O . GLU A 1 1 ? -9.751 3.759 -0.645 1.00 0.00 1 GLU A O 4
ATOM 1632 N N . CYS A 1 2 ? -8.268 5.296 -0.133 1.00 0.00 2 CYS A N 4
ATOM 1633 C CA . CYS A 1 2 ? -7.132 4.361 -0.373 1.00 0.00 2 CYS A CA 4
ATOM 1634 C C . CYS A 1 2 ? -7.139 3.247 0.670 1.00 0.00 2 CYS A C 4
ATOM 1635 O O . CYS A 1 2 ? -8.127 3.002 1.334 1.00 0.00 2 CYS A O 4
ATOM 1642 N N . GLY A 1 3 ? -6.035 2.577 0.823 1.00 0.00 3 GLY A N 4
ATOM 1643 C CA . GLY A 1 3 ? -5.961 1.483 1.825 1.00 0.00 3 GLY A CA 4
ATOM 1644 C C . GLY A 1 3 ? -4.680 1.624 2.646 1.00 0.00 3 GLY A C 4
ATOM 1645 O O . GLY A 1 3 ? -3.604 1.792 2.111 1.00 0.00 3 GLY A O 4
ATOM 1649 N N . LYS A 1 4 ? -4.783 1.552 3.944 1.00 0.00 4 LYS A N 4
ATOM 1650 C CA . LYS A 1 4 ? -3.565 1.672 4.791 1.00 0.00 4 LYS A CA 4
ATOM 1651 C C . LYS A 1 4 ? -2.815 0.339 4.789 1.00 0.00 4 LYS A C 4
ATOM 1652 O O . LYS A 1 4 ? -3.365 -0.682 4.433 1.00 0.00 4 LYS A O 4
ATOM 1671 N N . PHE A 1 5 ? -1.565 0.333 5.166 1.00 0.00 5 PHE A N 4
ATOM 1672 C CA . PHE A 1 5 ? -0.797 -0.945 5.162 1.00 0.00 5 PHE A CA 4
ATOM 1673 C C . PHE A 1 5 ? -1.659 -2.093 5.688 1.00 0.00 5 PHE A C 4
ATOM 1674 O O . PHE A 1 5 ? -2.460 -1.921 6.585 1.00 0.00 5 PHE A O 4
ATOM 1691 N N . MET A 1 6 ? -1.490 -3.260 5.131 1.00 0.00 6 MET A N 4
ATOM 1692 C CA . MET A 1 6 ? -2.275 -4.451 5.576 1.00 0.00 6 MET A CA 4
ATOM 1693 C C . MET A 1 6 ? -3.715 -4.385 5.054 1.00 0.00 6 MET A C 4
ATOM 1694 O O . MET A 1 6 ? -4.559 -5.164 5.451 1.00 0.00 6 MET A O 4
ATOM 1708 N N . TRP A 1 7 ? -4.008 -3.468 4.172 1.00 0.00 7 TRP A N 4
ATOM 1709 C CA . TRP A 1 7 ? -5.400 -3.371 3.639 1.00 0.00 7 TRP A CA 4
ATOM 1710 C C . TRP A 1 7 ? -5.531 -4.112 2.304 1.00 0.00 7 TRP A C 4
ATOM 1711 O O . TRP A 1 7 ? -4.768 -3.897 1.383 1.00 0.00 7 TRP A O 4
ATOM 1732 N N . LYS A 1 8 ? -6.508 -4.976 2.193 1.00 0.00 8 LYS A N 4
ATOM 1733 C CA . LYS A 1 8 ? -6.710 -5.725 0.919 1.00 0.00 8 LYS A CA 4
ATOM 1734 C C . LYS A 1 8 ? -6.821 -4.741 -0.247 1.00 0.00 8 LYS A C 4
ATOM 1735 O O . LYS A 1 8 ? -7.512 -3.745 -0.169 1.00 0.00 8 LYS A O 4
ATOM 1754 N N . CYS A 1 9 ? -6.132 -5.005 -1.320 1.00 0.00 9 CYS A N 4
ATOM 1755 C CA . CYS A 1 9 ? -6.176 -4.079 -2.485 1.00 0.00 9 CYS A CA 4
ATOM 1756 C C . CYS A 1 9 ? -6.326 -4.867 -3.791 1.00 0.00 9 CYS A C 4
ATO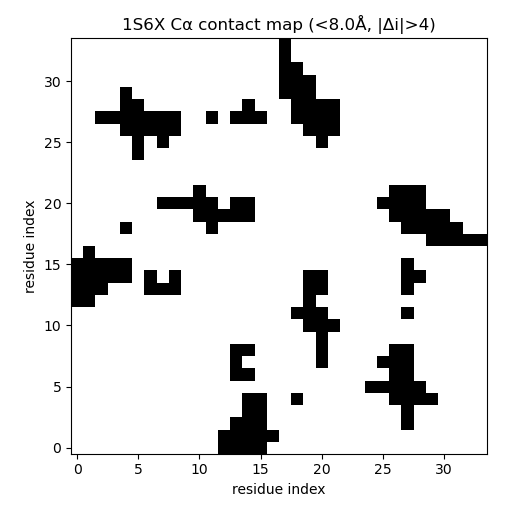M 1757 O O . CYS A 1 9 ? -6.379 -6.080 -3.790 1.00 0.00 9 CYS A O 4
ATOM 1764 N N . LYS A 1 10 ? -6.394 -4.185 -4.904 1.00 0.00 10 LYS A N 4
ATOM 1765 C CA . LYS A 1 10 ? -6.539 -4.897 -6.208 1.00 0.00 10 LYS A CA 4
ATOM 1766 C C . LYS A 1 10 ? -5.203 -4.907 -6.954 1.00 0.00 10 LYS A C 4
ATOM 1767 O O . LYS A 1 10 ? -4.926 -5.783 -7.750 1.00 0.00 10 LYS A O 4
ATOM 1786 N N . ASN A 1 11 ? -4.376 -3.936 -6.694 1.00 0.00 11 ASN A N 4
ATOM 1787 C CA . ASN A 1 11 ? -3.052 -3.871 -7.376 1.00 0.00 11 ASN A CA 4
ATOM 1788 C C . ASN A 1 11 ? -2.269 -2.638 -6.913 1.00 0.00 11 ASN A C 4
ATOM 1789 O O . ASN A 1 11 ? -1.058 -2.665 -6.819 1.00 0.00 11 ASN A O 4
ATOM 1800 N N . SER A 1 12 ? -2.943 -1.555 -6.625 1.00 0.00 12 SER A N 4
ATOM 1801 C CA . SER A 1 12 ? -2.221 -0.330 -6.170 1.00 0.00 12 SER A CA 4
ATOM 1802 C C . SER A 1 12 ? -3.161 0.879 -6.127 1.00 0.00 12 SER A C 4
ATOM 1803 O O . SER A 1 12 ? -3.060 1.725 -5.260 1.00 0.00 12 SER A O 4
ATOM 1811 N N . ASN A 1 13 ? -4.067 0.972 -7.058 1.00 0.00 13 ASN A N 4
ATOM 1812 C CA . ASN A 1 13 ? -5.006 2.131 -7.076 1.00 0.00 13 ASN A CA 4
ATOM 1813 C C . ASN A 1 13 ? -5.836 2.169 -5.790 1.00 0.00 13 ASN A C 4
ATOM 1814 O O . ASN A 1 13 ? -6.503 3.143 -5.498 1.00 0.00 13 ASN A O 4
ATOM 1825 N N . ASP A 1 14 ? -5.802 1.120 -5.018 1.00 0.00 14 ASP A N 4
ATOM 1826 C CA . ASP A 1 14 ? -6.590 1.102 -3.754 1.00 0.00 14 ASP A CA 4
ATOM 1827 C C . ASP A 1 14 ? -5.702 1.501 -2.568 1.00 0.00 14 ASP A C 4
ATOM 1828 O O . ASP A 1 14 ? -6.185 1.840 -1.506 1.00 0.00 14 ASP A O 4
ATOM 1837 N N . CYS A 1 15 ? -4.409 1.453 -2.741 1.00 0.00 15 CYS A N 4
ATOM 1838 C CA . CYS A 1 15 ? -3.491 1.816 -1.625 1.00 0.00 15 CYS A CA 4
ATOM 1839 C C . CYS A 1 15 ? -3.309 3.333 -1.526 1.00 0.00 15 CYS A C 4
ATOM 1840 O O . CYS A 1 15 ? -3.662 4.077 -2.420 1.00 0.00 15 CYS A O 4
ATOM 1847 N N . CYS A 1 16 ? -2.749 3.790 -0.437 1.00 0.00 16 CYS A N 4
ATOM 1848 C CA . CYS A 1 16 ? -2.525 5.258 -0.261 1.00 0.00 16 CYS A CA 4
ATOM 1849 C C . CYS A 1 16 ? -1.131 5.659 -0.744 1.00 0.00 16 CYS A C 4
ATOM 1850 O O . CYS A 1 16 ? -0.353 4.839 -1.192 1.00 0.00 16 CYS A O 4
ATOM 1857 N N . LYS A 1 17 ? -0.812 6.922 -0.653 1.00 0.00 17 LYS A N 4
ATOM 1858 C CA . LYS A 1 17 ? 0.523 7.398 -1.098 1.00 0.00 17 LYS A CA 4
ATOM 1859 C C . LYS A 1 17 ? 1.630 6.596 -0.410 1.00 0.00 17 LYS A C 4
ATOM 1860 O O . LYS A 1 17 ? 1.440 6.050 0.659 1.00 0.00 17 LYS A O 4
ATOM 1879 N N . ASP A 1 18 ? 2.785 6.519 -1.013 1.00 0.00 18 ASP A N 4
ATOM 1880 C CA . ASP A 1 18 ? 3.895 5.747 -0.388 1.00 0.00 18 ASP A CA 4
ATOM 1881 C C . ASP A 1 18 ? 3.405 4.341 -0.045 1.00 0.00 18 ASP A C 4
ATOM 1882 O O . ASP A 1 18 ? 3.889 3.704 0.870 1.00 0.00 18 ASP A O 4
ATOM 1891 N N . LEU A 1 19 ? 2.436 3.860 -0.774 1.00 0.00 19 LEU A N 4
ATOM 1892 C CA . LEU A 1 19 ? 1.897 2.501 -0.498 1.00 0.00 19 LEU A CA 4
ATOM 1893 C C . LEU A 1 19 ? 1.447 1.828 -1.799 1.00 0.00 19 LEU A C 4
ATOM 1894 O O . LEU A 1 19 ? 0.880 2.456 -2.671 1.00 0.00 19 LEU A O 4
ATOM 1910 N N . VAL A 1 20 ? 1.695 0.552 -1.935 1.00 0.00 20 VAL A N 4
ATOM 1911 C CA . VAL A 1 20 ? 1.280 -0.161 -3.178 1.00 0.00 20 VAL A CA 4
ATOM 1912 C C . VAL A 1 20 ? 0.874 -1.602 -2.854 1.00 0.00 20 VAL A C 4
ATOM 1913 O O . VAL A 1 20 ? 1.513 -2.278 -2.075 1.00 0.00 20 VAL A O 4
ATOM 1926 N N . CYS A 1 21 ? -0.182 -2.076 -3.450 1.00 0.00 21 CYS A N 4
ATOM 1927 C CA . CYS A 1 21 ? -0.630 -3.475 -3.184 1.00 0.00 21 CYS A CA 4
ATOM 1928 C C . CYS A 1 21 ? 0.533 -4.453 -3.382 1.00 0.00 21 CYS A C 4
ATOM 1929 O O . CYS A 1 21 ? 1.440 -4.193 -4.147 1.00 0.00 21 CYS A O 4
ATOM 1936 N N . SER A 1 22 ? 0.522 -5.579 -2.710 1.00 0.00 22 SER A N 4
ATOM 1937 C CA . SER A 1 22 ? 1.642 -6.542 -2.895 1.00 0.00 22 SER A CA 4
ATOM 1938 C C . SER A 1 22 ? 1.161 -7.981 -2.713 1.00 0.00 22 SER A C 4
ATOM 1939 O O . SER A 1 22 ? 0.702 -8.367 -1.652 1.00 0.00 22 SER A O 4
ATOM 1947 N N . SER A 1 23 ? 1.277 -8.778 -3.746 1.00 0.00 23 SER A N 4
ATOM 1948 C CA . SER A 1 23 ? 0.854 -10.196 -3.647 1.00 0.00 23 SER A CA 4
ATOM 1949 C C . SER A 1 23 ? 1.684 -10.882 -2.566 1.00 0.00 23 SER A C 4
ATOM 1950 O O . SER A 1 23 ? 1.288 -11.876 -1.989 1.00 0.00 23 SER A O 4
ATOM 1958 N N . ARG A 1 24 ? 2.833 -10.333 -2.278 1.00 0.00 24 ARG A N 4
ATOM 1959 C CA . ARG A 1 24 ? 3.700 -10.916 -1.221 1.00 0.00 24 ARG A CA 4
ATOM 1960 C C . ARG A 1 24 ? 3.167 -10.480 0.137 1.00 0.00 24 ARG A C 4
ATOM 1961 O O . ARG A 1 24 ? 3.100 -11.250 1.075 1.00 0.00 24 ARG A O 4
ATOM 1982 N N . TRP A 1 25 ? 2.764 -9.246 0.238 1.00 0.00 25 TRP A N 4
ATOM 1983 C CA . TRP A 1 25 ? 2.203 -8.751 1.523 1.00 0.00 25 TRP A CA 4
ATOM 1984 C C . TRP A 1 25 ? 0.689 -8.875 1.504 1.00 0.00 25 TRP A C 4
ATOM 1985 O O . TRP A 1 25 ? 0.022 -8.492 2.424 1.00 0.00 25 TRP A O 4
ATOM 2006 N N . LYS A 1 26 ? 0.143 -9.430 0.465 1.00 0.00 26 LYS A N 4
ATOM 2007 C CA . LYS A 1 26 ? -1.335 -9.615 0.407 1.00 0.00 26 LYS A CA 4
ATOM 2008 C C . LYS A 1 26 ? -2.050 -8.303 0.711 1.00 0.00 26 LYS A C 4
ATOM 2009 O O . LYS A 1 26 ? -3.174 -8.297 1.170 1.00 0.00 26 LYS A O 4
ATOM 2028 N N . TRP A 1 27 ? -1.423 -7.196 0.447 1.00 0.00 27 TRP A N 4
ATOM 2029 C CA . TRP A 1 27 ? -2.094 -5.891 0.712 1.00 0.00 27 TRP A CA 4
ATOM 2030 C C . TRP A 1 27 ? -1.161 -4.718 0.412 1.00 0.00 27 TRP A C 4
ATOM 2031 O O . TRP A 1 27 ? -0.018 -4.890 0.034 1.00 0.00 27 TRP A O 4
ATOM 2052 N N . CYS A 1 28 ? -1.657 -3.524 0.577 1.00 0.00 28 CYS A N 4
ATOM 2053 C CA . CYS A 1 28 ? -0.835 -2.314 0.308 1.00 0.00 28 CYS A CA 4
ATOM 2054 C C . CYS A 1 28 ? 0.417 -2.319 1.187 1.00 0.00 28 CYS A C 4
ATOM 2055 O O . CYS A 1 28 ? 0.353 -2.575 2.373 1.00 0.00 28 CYS A O 4
ATOM 2062 N N . VAL A 1 29 ? 1.558 -2.047 0.613 1.00 0.00 29 VAL A N 4
ATOM 2063 C CA . VAL A 1 29 ? 2.813 -2.047 1.415 1.00 0.00 29 VAL A CA 4
ATOM 2064 C C . VAL A 1 29 ? 3.555 -0.721 1.261 1.00 0.00 29 VAL A C 4
ATOM 2065 O O . VAL A 1 29 ? 3.416 -0.030 0.273 1.00 0.00 29 VAL A O 4
ATOM 2078 N N . LEU A 1 30 ? 4.341 -0.364 2.239 1.00 0.00 30 LEU A N 4
ATOM 2079 C CA . LEU A 1 30 ? 5.102 0.916 2.170 1.00 0.00 30 LEU A CA 4
ATOM 2080 C C . LEU A 1 30 ? 5.976 0.967 0.907 1.00 0.00 30 LEU A C 4
ATOM 2081 O O . LEU A 1 30 ? 7.167 0.731 0.957 1.00 0.00 30 LEU A O 4
ATOM 2097 N N . ALA A 1 31 ? 5.384 1.287 -0.217 1.00 0.00 31 ALA A N 4
ATOM 2098 C CA . ALA A 1 31 ? 6.152 1.375 -1.499 1.00 0.00 31 ALA A CA 4
ATOM 2099 C C . ALA A 1 31 ? 7.286 0.346 -1.547 1.00 0.00 31 ALA A C 4
ATOM 2100 O O . ALA A 1 31 ? 8.443 0.692 -1.677 1.00 0.00 31 ALA A O 4
ATOM 2107 N N . SER A 1 32 ? 6.968 -0.915 -1.455 1.00 0.00 32 SER A N 4
ATOM 2108 C CA . SER A 1 32 ? 8.037 -1.953 -1.510 1.00 0.00 32 SER A CA 4
ATOM 2109 C C . SER A 1 32 ? 8.893 -1.758 -2.764 1.00 0.00 32 SER A C 4
ATOM 2110 O O . SER A 1 32 ? 8.390 -1.392 -3.808 1.00 0.00 32 SER A O 4
ATOM 2118 N N . PRO A 1 33 ? 10.163 -2.011 -2.615 1.00 0.00 33 PRO A N 4
ATOM 2119 C CA . PRO A 1 33 ? 11.109 -1.866 -3.750 1.00 0.00 33 PRO A CA 4
ATOM 2120 C C . PRO A 1 33 ? 10.898 -2.991 -4.766 1.00 0.00 33 PRO A C 4
ATOM 2121 O O . PRO A 1 33 ? 11.389 -4.090 -4.596 1.00 0.00 33 PRO A O 4
ATOM 2132 N N . PHE A 1 34 ? 10.173 -2.732 -5.822 1.00 0.00 34 PHE A N 4
ATOM 2133 C CA . PHE A 1 34 ? 9.941 -3.797 -6.841 1.00 0.00 34 PHE A CA 4
ATOM 2134 C C . PHE A 1 34 ? 9.612 -3.171 -8.202 1.00 0.00 34 PHE A C 4
ATOM 2135 O O . PHE A 1 34 ? 9.573 -3.905 -9.176 1.00 0.00 34 PHE A O 4
ATOM 2153 N N . GLU A 1 1 ? -9.414 4.461 -2.785 1.00 0.00 1 GLU A N 5
ATOM 2154 C CA . GLU A 1 1 ? -8.952 5.707 -2.104 1.00 0.00 1 GLU A CA 5
ATOM 2155 C C . GLU A 1 1 ? -7.763 5.401 -1.194 1.00 0.00 1 GLU A C 5
ATOM 2156 O O . GLU A 1 1 ? -7.190 4.330 -1.241 1.00 0.00 1 GLU A O 5
ATOM 2170 N N . CYS A 1 2 ? -7.390 6.334 -0.363 1.00 0.00 2 CYS A N 5
ATOM 2171 C CA . CYS A 1 2 ? -6.239 6.098 0.557 1.00 0.00 2 CYS A CA 5
ATOM 2172 C C . CYS A 1 2 ? -6.657 5.138 1.673 1.00 0.00 2 CYS A C 5
ATOM 2173 O O . CYS A 1 2 ? -7.521 5.436 2.471 1.00 0.00 2 CYS A O 5
ATOM 2180 N N . GLY A 1 3 ? -6.056 3.983 1.729 1.00 0.00 3 GLY A N 5
ATOM 2181 C CA . GLY A 1 3 ? -6.429 3.004 2.787 1.00 0.00 3 GLY A CA 5
ATOM 2182 C C . GLY A 1 3 ? -5.339 2.950 3.856 1.00 0.00 3 GLY A C 5
ATOM 2183 O O . GLY A 1 3 ? -4.891 3.962 4.358 1.00 0.00 3 GLY A O 5
ATOM 2187 N N . LYS A 1 4 ? -4.912 1.770 4.209 1.00 0.00 4 LYS A N 5
ATOM 2188 C CA . LYS A 1 4 ? -3.852 1.633 5.246 1.00 0.00 4 LYS A CA 5
ATOM 2189 C C . LYS A 1 4 ? -3.089 0.325 5.035 1.00 0.00 4 LYS A C 5
ATOM 2190 O O . LYS A 1 4 ? -3.632 -0.639 4.536 1.00 0.00 4 LYS A O 5
ATOM 2209 N N . PHE A 1 5 ? -1.837 0.280 5.407 1.00 0.00 5 PHE A N 5
ATOM 2210 C CA . PHE A 1 5 ? -1.054 -0.975 5.223 1.00 0.00 5 PHE A CA 5
ATOM 2211 C C . PHE A 1 5 ? -1.915 -2.181 5.602 1.00 0.00 5 PHE A C 5
ATOM 2212 O O . PHE A 1 5 ? -2.773 -2.093 6.454 1.00 0.00 5 PHE A O 5
ATOM 2229 N N . MET A 1 6 ? -1.697 -3.290 4.951 1.00 0.00 6 MET A N 5
ATOM 2230 C CA . MET A 1 6 ? -2.490 -4.530 5.220 1.00 0.00 6 MET A CA 5
ATOM 2231 C C . MET A 1 6 ? -3.864 -4.451 4.552 1.00 0.00 6 MET A C 5
ATOM 2232 O O . MET A 1 6 ? -4.589 -5.424 4.498 1.00 0.00 6 MET A O 5
ATOM 2246 N N . TRP A 1 7 ? -4.232 -3.311 4.034 1.00 0.00 7 TRP A N 5
ATOM 2247 C CA . TRP A 1 7 ? -5.562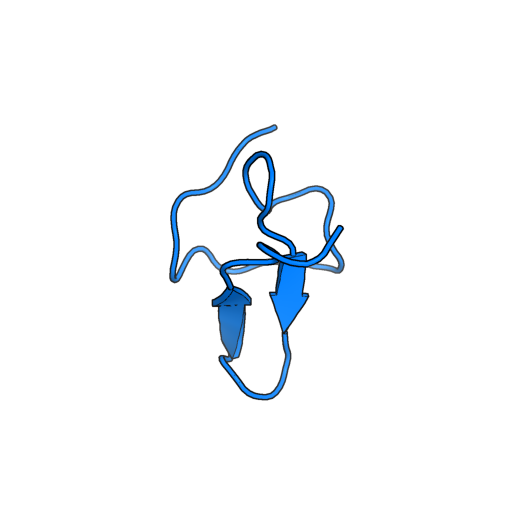 -3.204 3.370 1.00 0.00 7 TRP A CA 5
ATOM 2248 C C . TRP A 1 7 ? -5.607 -4.088 2.122 1.00 0.00 7 TRP A C 5
ATOM 2249 O O . TRP A 1 7 ? -4.748 -4.013 1.262 1.00 0.00 7 TRP A O 5
ATOM 2270 N N . LYS A 1 8 ? -6.607 -4.919 2.014 1.00 0.00 8 LYS A N 5
ATOM 2271 C CA . LYS A 1 8 ? -6.723 -5.803 0.820 1.00 0.00 8 LYS A CA 5
ATOM 2272 C C . LYS A 1 8 ? -6.868 -4.947 -0.441 1.00 0.00 8 LYS A C 5
ATOM 2273 O O . LYS A 1 8 ? -7.621 -3.994 -0.472 1.00 0.00 8 LYS A O 5
ATOM 2292 N N . CYS A 1 9 ? -6.136 -5.264 -1.471 1.00 0.00 9 CYS A N 5
ATOM 2293 C CA . CYS A 1 9 ? -6.208 -4.456 -2.719 1.00 0.00 9 CYS A CA 5
ATOM 2294 C C . CYS A 1 9 ? -6.157 -5.359 -3.954 1.00 0.00 9 CYS A C 5
ATOM 2295 O O . CYS A 1 9 ? -6.296 -6.563 -3.864 1.00 0.00 9 CYS A O 5
ATOM 2302 N N . LYS A 1 10 ? -5.963 -4.781 -5.109 1.00 0.00 10 LYS A N 5
ATOM 2303 C CA . LYS A 1 10 ? -5.906 -5.600 -6.354 1.00 0.00 10 LYS A CA 5
ATOM 2304 C C . LYS A 1 10 ? -4.540 -5.457 -7.032 1.00 0.00 10 LYS A C 5
ATOM 2305 O O . LYS A 1 10 ? -4.016 -6.395 -7.599 1.00 0.00 10 LYS A O 5
ATOM 2324 N N . ASN A 1 11 ? -3.966 -4.288 -6.988 1.00 0.00 11 ASN A N 5
ATOM 2325 C CA . ASN A 1 11 ? -2.641 -4.088 -7.643 1.00 0.00 11 ASN A CA 5
ATOM 2326 C C . ASN A 1 11 ? -1.999 -2.779 -7.180 1.00 0.00 11 ASN A C 5
ATOM 2327 O O . ASN A 1 11 ? -0.824 -2.726 -6.879 1.00 0.00 11 ASN A O 5
ATOM 2338 N N . SER A 1 12 ? -2.760 -1.723 -7.124 1.00 0.00 12 SER A N 5
ATOM 2339 C CA . SER A 1 12 ? -2.198 -0.415 -6.681 1.00 0.00 12 SER A CA 5
ATOM 2340 C C . SER A 1 12 ? -3.193 0.715 -6.956 1.00 0.00 12 SER A C 5
ATOM 2341 O O . SER A 1 12 ? -2.812 1.833 -7.244 1.00 0.00 12 SER A O 5
ATOM 2349 N N . ASN A 1 13 ? -4.465 0.438 -6.870 1.00 0.00 13 ASN A N 5
ATOM 2350 C CA . ASN A 1 13 ? -5.475 1.502 -7.128 1.00 0.00 13 ASN A CA 5
ATOM 2351 C C . ASN A 1 13 ? -6.269 1.798 -5.855 1.00 0.00 13 ASN A C 5
ATOM 2352 O O . ASN A 1 13 ? -7.204 2.573 -5.859 1.00 0.00 13 ASN A O 5
ATOM 2363 N N . ASP A 1 14 ? -5.899 1.188 -4.762 1.00 0.00 14 ASP A N 5
ATOM 2364 C CA . ASP A 1 14 ? -6.627 1.437 -3.486 1.00 0.00 14 ASP A CA 5
ATOM 2365 C C . ASP A 1 14 ? -5.634 1.656 -2.340 1.00 0.00 14 ASP A C 5
ATOM 2366 O O . ASP A 1 14 ? -6.018 1.882 -1.209 1.00 0.00 14 ASP A O 5
ATOM 2375 N N . CYS A 1 15 ? -4.359 1.583 -2.618 1.00 0.00 15 CYS A N 5
ATOM 2376 C CA . CYS A 1 15 ? -3.347 1.778 -1.543 1.00 0.00 15 CYS A CA 5
ATOM 2377 C C . CYS A 1 15 ? -3.118 3.271 -1.277 1.00 0.00 15 CYS A C 5
ATOM 2378 O O . CYS A 1 15 ? -3.152 4.087 -2.176 1.00 0.00 15 CYS A O 5
ATOM 2385 N N . CYS A 1 16 ? -2.884 3.627 -0.042 1.00 0.00 16 CYS A N 5
ATOM 2386 C CA . CYS A 1 16 ? -2.650 5.061 0.297 1.00 0.00 16 CYS A CA 5
ATOM 2387 C C . CYS A 1 16 ? -1.409 5.588 -0.426 1.00 0.00 16 CYS A C 5
ATOM 2388 O O . CYS A 1 16 ? -0.655 4.839 -1.017 1.00 0.00 16 CYS A O 5
ATOM 2395 N N . LYS A 1 17 ? -1.194 6.875 -0.387 1.00 0.00 17 LYS A N 5
ATOM 2396 C CA . LYS A 1 17 ? -0.008 7.455 -1.071 1.00 0.00 17 LYS A CA 5
ATOM 2397 C C . LYS A 1 17 ? 1.273 6.752 -0.611 1.00 0.00 17 LYS A C 5
ATOM 2398 O O . LYS A 1 17 ? 1.366 6.273 0.500 1.00 0.00 17 LYS A O 5
ATOM 2417 N N . ASP A 1 18 ? 2.256 6.686 -1.467 1.00 0.00 18 ASP A N 5
ATOM 2418 C CA . ASP A 1 18 ? 3.536 6.015 -1.097 1.00 0.00 18 ASP A CA 5
ATOM 2419 C C . ASP A 1 18 ? 3.270 4.561 -0.707 1.00 0.00 18 ASP A C 5
ATOM 2420 O O . ASP A 1 18 ? 4.094 3.909 -0.097 1.00 0.00 18 ASP A O 5
ATOM 2429 N N . LEU A 1 19 ? 2.125 4.046 -1.060 1.00 0.00 19 LEU A N 5
ATOM 2430 C CA . LEU A 1 19 ? 1.807 2.634 -0.715 1.00 0.00 19 LEU A CA 5
ATOM 2431 C C . LEU A 1 19 ? 1.388 1.870 -1.971 1.00 0.00 19 LEU A C 5
ATOM 2432 O O . LEU A 1 19 ? 0.654 2.371 -2.799 1.00 0.00 19 LEU A O 5
ATOM 2448 N N . VAL A 1 20 ? 1.856 0.662 -2.122 1.00 0.00 20 VAL A N 5
ATOM 2449 C CA . VAL A 1 20 ? 1.490 -0.131 -3.329 1.00 0.00 20 VAL A CA 5
ATOM 2450 C C . VAL A 1 20 ? 1.047 -1.539 -2.927 1.00 0.00 20 VAL A C 5
ATOM 2451 O O . VAL A 1 20 ? 1.585 -2.132 -2.016 1.00 0.00 20 VAL A O 5
ATOM 2464 N N . CYS A 1 21 ? 0.070 -2.075 -3.600 1.00 0.00 21 CYS A N 5
ATOM 2465 C CA . CYS A 1 21 ? -0.412 -3.443 -3.260 1.00 0.00 21 CYS A CA 5
ATOM 2466 C C . CYS A 1 21 ? 0.647 -4.494 -3.607 1.00 0.00 21 CYS A C 5
ATOM 2467 O O . CYS A 1 21 ? 1.427 -4.321 -4.523 1.00 0.00 21 CYS A O 5
ATOM 2474 N N . SER A 1 22 ? 0.677 -5.585 -2.889 1.00 0.00 22 SER A N 5
ATOM 2475 C CA . SER A 1 22 ? 1.683 -6.643 -3.190 1.00 0.00 22 SER A CA 5
ATOM 2476 C C . SER A 1 22 ? 1.115 -8.025 -2.860 1.00 0.00 22 SER A C 5
ATOM 2477 O O . SER A 1 22 ? 0.704 -8.289 -1.742 1.00 0.00 22 SER A O 5
ATOM 2485 N N . SER A 1 23 ? 1.089 -8.904 -3.827 1.00 0.00 23 SER A N 5
ATOM 2486 C CA . SER A 1 23 ? 0.555 -10.268 -3.592 1.00 0.00 23 SER A CA 5
ATOM 2487 C C . SER A 1 23 ? 1.465 -11.029 -2.627 1.00 0.00 23 SER A C 5
ATOM 2488 O O . SER A 1 23 ? 1.065 -12.000 -2.017 1.00 0.00 23 SER A O 5
ATOM 2496 N N . ARG A 1 24 ? 2.684 -10.587 -2.475 1.00 0.00 24 ARG A N 5
ATOM 2497 C CA . ARG A 1 24 ? 3.612 -11.281 -1.537 1.00 0.00 24 ARG A CA 5
ATOM 2498 C C . ARG A 1 24 ? 3.281 -10.855 -0.111 1.00 0.00 24 ARG A C 5
ATOM 2499 O O . ARG A 1 24 ? 3.217 -11.661 0.795 1.00 0.00 24 ARG A O 5
ATOM 2520 N N . TRP A 1 25 ? 3.042 -9.591 0.082 1.00 0.00 25 TRP A N 5
ATOM 2521 C CA . TRP A 1 25 ? 2.682 -9.101 1.439 1.00 0.00 25 TRP A CA 5
ATOM 2522 C C . TRP A 1 25 ? 1.174 -9.258 1.642 1.00 0.00 25 TRP A C 5
ATOM 2523 O O . TRP A 1 25 ? 0.679 -9.201 2.748 1.00 0.00 25 TRP A O 5
ATOM 2544 N N . LYS A 1 26 ? 0.450 -9.475 0.572 1.00 0.00 26 LYS A N 5
ATOM 2545 C CA . LYS A 1 26 ? -1.028 -9.666 0.666 1.00 0.00 26 LYS A CA 5
ATOM 2546 C C . LYS A 1 26 ? -1.746 -8.348 0.997 1.00 0.00 26 LYS A C 5
ATOM 2547 O O . LYS A 1 26 ? -2.811 -8.357 1.579 1.00 0.00 26 LYS A O 5
ATOM 2566 N N . TRP A 1 27 ? -1.194 -7.219 0.633 1.00 0.00 27 TRP A N 5
ATOM 2567 C CA . TRP A 1 27 ? -1.887 -5.937 0.949 1.00 0.00 27 TRP A CA 5
ATOM 2568 C C . TRP A 1 27 ? -1.060 -4.732 0.495 1.00 0.00 27 TRP A C 5
ATOM 2569 O O . TRP A 1 27 ? 0.038 -4.869 -0.007 1.00 0.00 27 TRP A O 5
ATOM 2590 N N . CYS A 1 28 ? -1.577 -3.545 0.689 1.00 0.00 28 CYS A N 5
ATOM 2591 C CA . CYS A 1 28 ? -0.820 -2.322 0.295 1.00 0.00 28 CYS A CA 5
ATOM 2592 C C . CYS A 1 28 ? 0.449 -2.221 1.147 1.00 0.00 28 CYS A C 5
ATOM 2593 O O . CYS A 1 28 ? 0.396 -1.932 2.326 1.00 0.00 28 CYS A O 5
ATOM 2600 N N . VAL A 1 29 ? 1.588 -2.488 0.568 1.00 0.00 29 VAL A N 5
ATOM 2601 C CA . VAL A 1 29 ? 2.852 -2.444 1.357 1.00 0.00 29 VAL A CA 5
ATOM 2602 C C . VAL A 1 29 ? 3.528 -1.077 1.296 1.00 0.00 29 VAL A C 5
ATOM 2603 O O . VAL A 1 29 ? 3.555 -0.422 0.274 1.00 0.00 29 VAL A O 5
ATOM 2616 N N . LEU A 1 30 ? 4.098 -0.665 2.397 1.00 0.00 30 LEU A N 5
ATOM 2617 C CA . LEU A 1 30 ? 4.804 0.644 2.449 1.00 0.00 30 LEU A CA 5
ATOM 2618 C C . LEU A 1 30 ? 5.915 0.697 1.399 1.00 0.00 30 LEU A C 5
ATOM 2619 O O . LEU A 1 30 ? 6.810 -0.124 1.386 1.00 0.00 30 LEU A O 5
ATOM 2635 N N . ALA A 1 31 ? 5.866 1.659 0.520 1.00 0.00 31 ALA A N 5
ATOM 2636 C CA . ALA A 1 31 ? 6.926 1.765 -0.523 1.00 0.00 31 ALA A CA 5
ATOM 2637 C C . ALA A 1 31 ? 8.124 2.539 0.028 1.00 0.00 31 ALA A C 5
ATOM 2638 O O . ALA A 1 31 ? 8.668 3.414 -0.617 1.00 0.00 31 ALA A O 5
ATOM 2645 N N . SER A 1 32 ? 8.533 2.217 1.221 1.00 0.00 32 SER A N 5
ATOM 2646 C CA . SER A 1 32 ? 9.697 2.926 1.834 1.00 0.00 32 SER A CA 5
ATOM 2647 C C . SER A 1 32 ? 10.898 1.979 1.958 1.00 0.00 32 SER A C 5
ATOM 2648 O O . SER A 1 32 ? 10.902 1.090 2.785 1.00 0.00 32 SER A O 5
ATOM 2656 N N . PRO A 1 33 ? 11.880 2.211 1.130 1.00 0.00 33 PRO A N 5
ATOM 2657 C CA . PRO A 1 33 ? 13.103 1.374 1.145 1.00 0.00 33 PRO A CA 5
ATOM 2658 C C . PRO A 1 33 ? 14.001 1.763 2.325 1.00 0.00 33 PRO A C 5
ATOM 2659 O O . PRO A 1 33 ? 14.923 2.540 2.183 1.00 0.00 33 PRO A O 5
ATOM 2670 N N . PHE A 1 34 ? 13.739 1.229 3.487 1.00 0.00 34 PHE A N 5
ATOM 2671 C CA . PHE A 1 34 ? 14.581 1.573 4.670 1.00 0.00 34 PHE A CA 5
ATOM 2672 C C . PHE A 1 34 ? 15.664 0.512 4.880 1.00 0.00 34 PHE A C 5
ATOM 2673 O O . PHE A 1 34 ? 15.404 -0.640 4.573 1.00 0.00 34 PHE A O 5
ATOM 2691 N N . GLU A 1 1 ? -11.492 6.192 -1.077 1.00 0.00 1 GLU A N 6
ATOM 2692 C CA . GLU A 1 1 ? -10.156 6.730 -0.687 1.00 0.00 1 GLU A CA 6
ATOM 2693 C C . GLU A 1 1 ? -9.099 5.627 -0.764 1.00 0.00 1 GLU A C 6
ATOM 2694 O O . GLU A 1 1 ? -9.365 4.527 -1.203 1.00 0.00 1 GLU A O 6
ATOM 2708 N N . CYS A 1 2 ? -7.905 5.912 -0.324 1.00 0.00 2 CYS A N 6
ATOM 2709 C CA . CYS A 1 2 ? -6.836 4.876 -0.354 1.00 0.00 2 CYS A CA 6
ATOM 2710 C C . CYS A 1 2 ? -7.083 3.853 0.750 1.00 0.00 2 CYS A C 6
ATOM 2711 O O . CYS A 1 2 ? -8.190 3.688 1.223 1.00 0.00 2 CYS A O 6
ATOM 2718 N N . GLY A 1 3 ? -6.064 3.171 1.165 1.00 0.00 3 GLY A N 6
ATOM 2719 C CA . GLY A 1 3 ? -6.247 2.162 2.241 1.00 0.00 3 GLY A CA 6
ATOM 2720 C C . GLY A 1 3 ? -5.027 2.142 3.157 1.00 0.00 3 GLY A C 6
ATOM 2721 O O . GLY A 1 3 ? -3.925 2.463 2.756 1.00 0.00 3 GLY A O 6
ATOM 2725 N N . LYS A 1 4 ? -5.216 1.758 4.389 1.00 0.00 4 LYS A N 6
ATOM 2726 C CA . LYS A 1 4 ? -4.073 1.707 5.339 1.00 0.00 4 LYS A CA 6
ATOM 2727 C C . LYS A 1 4 ? -3.268 0.427 5.104 1.00 0.00 4 LYS A C 6
ATOM 2728 O O . LYS A 1 4 ? -3.712 -0.480 4.428 1.00 0.00 4 LYS A O 6
ATOM 2747 N N . PHE A 1 5 ? -2.083 0.349 5.641 1.00 0.00 5 PHE A N 6
ATOM 2748 C CA . PHE A 1 5 ? -1.251 -0.866 5.430 1.00 0.00 5 PHE A CA 6
ATOM 2749 C C . PHE A 1 5 ? -2.049 -2.135 5.725 1.00 0.00 5 PHE A C 6
ATOM 2750 O O . PHE A 1 5 ? -2.923 -2.152 6.567 1.00 0.00 5 PHE A O 6
ATOM 2767 N N . MET A 1 6 ? -1.732 -3.196 5.036 1.00 0.00 6 MET A N 6
ATOM 2768 C CA . MET A 1 6 ? -2.424 -4.500 5.247 1.00 0.00 6 MET A CA 6
ATOM 2769 C C . MET A 1 6 ? -3.813 -4.500 4.607 1.00 0.00 6 MET A C 6
ATOM 2770 O O . MET A 1 6 ? -4.501 -5.503 4.604 1.00 0.00 6 MET A O 6
ATOM 2784 N N . TRP A 1 7 ? -4.236 -3.397 4.058 1.00 0.00 7 TRP A N 6
ATOM 2785 C CA . TRP A 1 7 ? -5.582 -3.367 3.418 1.00 0.00 7 TRP A CA 6
ATOM 2786 C C . TRP A 1 7 ? -5.570 -4.201 2.135 1.00 0.00 7 TRP A C 6
ATOM 2787 O O . TRP A 1 7 ? -4.685 -4.071 1.309 1.00 0.00 7 TRP A O 6
ATOM 2808 N N . LYS A 1 8 ? -6.541 -5.059 1.965 1.00 0.00 8 LYS A N 6
ATOM 2809 C CA . LYS A 1 8 ? -6.582 -5.901 0.736 1.00 0.00 8 LYS A CA 6
ATOM 2810 C C . LYS A 1 8 ? -6.938 -5.042 -0.479 1.00 0.00 8 LYS A C 6
ATOM 2811 O O . LYS A 1 8 ? -7.844 -4.234 -0.443 1.00 0.00 8 LYS A O 6
ATOM 2830 N N . CYS A 1 9 ? -6.210 -5.197 -1.547 1.00 0.00 9 CYS A N 6
ATOM 2831 C CA . CYS A 1 9 ? -6.470 -4.381 -2.764 1.00 0.00 9 CYS A CA 6
ATOM 2832 C C . CYS A 1 9 ? -6.394 -5.253 -4.017 1.00 0.00 9 CYS A C 6
ATOM 2833 O O . CYS A 1 9 ? -6.442 -6.466 -3.948 1.00 0.00 9 CYS A O 6
ATOM 2840 N N . LYS A 1 10 ? -6.282 -4.641 -5.162 1.00 0.00 10 LYS A N 6
ATOM 2841 C CA . LYS A 1 10 ? -6.211 -5.427 -6.427 1.00 0.00 10 LYS A CA 6
ATOM 2842 C C . LYS A 1 10 ? -4.813 -5.334 -7.047 1.00 0.00 10 LYS A C 6
ATOM 2843 O O . LYS A 1 10 ? -4.308 -6.289 -7.602 1.00 0.00 10 LYS A O 6
ATOM 2862 N N . ASN A 1 11 ? -4.189 -4.194 -6.967 1.00 0.00 11 ASN A N 6
ATOM 2863 C CA . ASN A 1 11 ? -2.829 -4.052 -7.565 1.00 0.00 11 ASN A CA 6
ATOM 2864 C C . ASN A 1 11 ? -2.175 -2.744 -7.119 1.00 0.00 11 ASN A C 6
ATOM 2865 O O . ASN A 1 11 ? -0.997 -2.696 -6.823 1.00 0.00 11 ASN A O 6
ATOM 2876 N N . SER A 1 12 ? -2.928 -1.685 -7.074 1.00 0.00 12 SER A N 6
ATOM 2877 C CA . SER A 1 12 ? -2.353 -0.381 -6.652 1.00 0.00 12 SER A CA 6
ATOM 2878 C C . SER A 1 12 ? -3.371 0.743 -6.862 1.00 0.00 12 SER A C 6
ATOM 2879 O O . SER A 1 12 ? -3.015 1.870 -7.145 1.00 0.00 12 SER A O 6
ATOM 2887 N N . ASN A 1 13 ? -4.634 0.447 -6.719 1.00 0.00 13 ASN A N 6
ATOM 2888 C CA . ASN A 1 13 ? -5.672 1.501 -6.903 1.00 0.00 13 ASN A CA 6
ATOM 2889 C C . ASN A 1 13 ? -6.379 1.775 -5.573 1.00 0.00 13 ASN A C 6
ATOM 2890 O O . ASN A 1 13 ? -7.346 2.508 -5.510 1.00 0.00 13 ASN A O 6
ATOM 2901 N N . ASP A 1 14 ? -5.902 1.188 -4.507 1.00 0.00 14 ASP A N 6
ATOM 2902 C CA . ASP A 1 14 ? -6.545 1.411 -3.179 1.00 0.00 14 ASP A CA 6
ATOM 2903 C C . ASP A 1 14 ? -5.493 1.777 -2.126 1.00 0.00 14 ASP A C 6
ATOM 2904 O O . ASP A 1 14 ? -5.820 2.145 -1.016 1.00 0.00 14 ASP A O 6
ATOM 2913 N N . CYS A 1 15 ? -4.233 1.672 -2.457 1.00 0.00 15 CYS A N 6
ATOM 2914 C CA . CYS A 1 15 ? -3.170 2.005 -1.469 1.00 0.00 15 CYS A CA 6
ATOM 2915 C C . CYS A 1 15 ? -2.968 3.520 -1.379 1.00 0.00 15 CYS A C 6
ATOM 2916 O O . CYS A 1 15 ? -3.261 4.253 -2.302 1.00 0.00 15 CYS A O 6
ATOM 2923 N N . CYS A 1 16 ? -2.451 3.989 -0.274 1.00 0.00 16 CYS A N 6
ATOM 2924 C CA . CYS A 1 16 ? -2.210 5.457 -0.126 1.00 0.00 16 CYS A CA 6
ATOM 2925 C C . CYS A 1 16 ? -0.834 5.824 -0.680 1.00 0.00 16 CYS A C 6
ATOM 2926 O O . CYS A 1 16 ? -0.044 4.967 -1.024 1.00 0.00 16 CYS A O 6
ATOM 2933 N N . LYS A 1 17 ? -0.535 7.090 -0.760 1.00 0.00 17 LYS A N 6
ATOM 2934 C CA . LYS A 1 17 ? 0.791 7.505 -1.283 1.00 0.00 17 LYS A CA 6
ATOM 2935 C C . LYS A 1 17 ? 1.889 6.718 -0.571 1.00 0.00 17 LYS A C 6
ATOM 2936 O O . LYS A 1 17 ? 1.725 6.289 0.554 1.00 0.00 17 LYS A O 6
ATOM 2955 N N . ASP A 1 18 ? 3.003 6.511 -1.214 1.00 0.00 18 ASP A N 6
ATOM 2956 C CA . ASP A 1 18 ? 4.096 5.738 -0.564 1.00 0.00 18 ASP A CA 6
ATOM 2957 C C . ASP A 1 18 ? 3.574 4.358 -0.155 1.00 0.00 18 ASP A C 6
ATOM 2958 O O . ASP A 1 18 ? 4.173 3.662 0.641 1.00 0.00 18 ASP A O 6
ATOM 2967 N N . LEU A 1 19 ? 2.457 3.959 -0.706 1.00 0.00 19 LEU A N 6
ATOM 2968 C CA . LEU A 1 19 ? 1.880 2.626 -0.370 1.00 0.00 19 LEU A CA 6
ATOM 2969 C C . LEU A 1 19 ? 1.411 1.941 -1.655 1.00 0.00 19 LEU A C 6
ATOM 2970 O O . LEU A 1 19 ? 0.856 2.569 -2.535 1.00 0.00 19 LEU A O 6
ATOM 2986 N N . VAL A 1 20 ? 1.636 0.664 -1.780 1.00 0.00 20 VAL A N 6
ATOM 2987 C CA . VAL A 1 20 ? 1.208 -0.042 -3.022 1.00 0.00 20 VAL A CA 6
ATOM 2988 C C . VAL A 1 20 ? 0.761 -1.468 -2.706 1.00 0.00 20 VAL A C 6
ATOM 2989 O O . VAL A 1 20 ? 1.254 -2.094 -1.791 1.00 0.00 20 VAL A O 6
ATOM 3002 N N . CYS A 1 21 ? -0.163 -1.986 -3.462 1.00 0.00 21 CYS A N 6
ATOM 3003 C CA . CYS A 1 21 ? -0.639 -3.372 -3.209 1.00 0.00 21 CYS A CA 6
ATOM 3004 C C . CYS A 1 21 ? 0.461 -4.385 -3.532 1.00 0.00 21 CYS A C 6
ATOM 3005 O O . CYS A 1 21 ? 1.234 -4.204 -4.451 1.00 0.00 21 CYS A O 6
ATOM 3012 N N . SER A 1 22 ? 0.537 -5.450 -2.781 1.00 0.00 22 SER A N 6
ATOM 3013 C CA . SER A 1 22 ? 1.589 -6.471 -3.047 1.00 0.00 22 SER A CA 6
ATOM 3014 C C . SER A 1 22 ? 1.037 -7.879 -2.818 1.00 0.00 22 SER A C 6
ATOM 3015 O O . SER A 1 22 ? 0.518 -8.192 -1.761 1.00 0.00 22 SER A O 6
ATOM 3023 N N . SER A 1 23 ? 1.147 -8.728 -3.805 1.00 0.00 23 SER A N 6
ATOM 3024 C CA . SER A 1 23 ? 0.638 -10.115 -3.664 1.00 0.00 23 SER A CA 6
ATOM 3025 C C . SER A 1 23 ? 1.512 -10.902 -2.683 1.00 0.00 23 SER A C 6
ATOM 3026 O O . SER A 1 23 ? 1.080 -11.872 -2.093 1.00 0.00 23 SER A O 6
ATOM 3034 N N . ARG A 1 24 ? 2.736 -10.486 -2.501 1.00 0.00 24 ARG A N 6
ATOM 3035 C CA . ARG A 1 24 ? 3.636 -11.204 -1.555 1.00 0.00 24 ARG A CA 6
ATOM 3036 C C . ARG A 1 24 ? 3.308 -10.790 -0.124 1.00 0.00 24 ARG A C 6
ATOM 3037 O O . ARG A 1 24 ? 3.229 -11.605 0.774 1.00 0.00 24 ARG A O 6
ATOM 3058 N N . TRP A 1 25 ? 3.105 -9.524 0.088 1.00 0.00 25 TRP A N 6
ATOM 3059 C CA . TRP A 1 25 ? 2.765 -9.037 1.452 1.00 0.00 25 TRP A CA 6
ATOM 3060 C C . TRP A 1 25 ? 1.257 -9.170 1.678 1.00 0.00 25 TRP A C 6
ATOM 3061 O O . TRP A 1 25 ? 0.777 -9.103 2.790 1.00 0.00 25 TRP A O 6
ATOM 3082 N N . LYS A 1 26 ? 0.514 -9.386 0.620 1.00 0.00 26 LYS A N 6
ATOM 3083 C CA . LYS A 1 26 ? -0.963 -9.559 0.743 1.00 0.00 26 LYS A CA 6
ATOM 3084 C C . LYS A 1 26 ? -1.666 -8.232 1.075 1.00 0.00 26 LYS A C 6
ATOM 3085 O O . LYS A 1 26 ? -2.725 -8.229 1.668 1.00 0.00 26 LYS A O 6
ATOM 3104 N N . TRP A 1 27 ? -1.107 -7.110 0.702 1.00 0.00 27 TRP A N 6
ATOM 3105 C CA . TRP A 1 27 ? -1.792 -5.825 1.022 1.00 0.00 27 TRP A CA 6
ATOM 3106 C C . TRP A 1 27 ? -0.994 -4.615 0.520 1.00 0.00 27 TRP A C 6
ATOM 3107 O O . TRP A 1 27 ? 0.105 -4.743 0.020 1.00 0.00 27 TRP A O 6
ATOM 3128 N N . CYS A 1 28 ? -1.548 -3.434 0.664 1.00 0.00 28 CYS A N 6
ATOM 3129 C CA . CYS A 1 28 ? -0.833 -2.200 0.212 1.00 0.00 28 CYS A CA 6
ATOM 3130 C C . CYS A 1 28 ? 0.444 -2.006 1.034 1.00 0.00 28 CYS A C 6
ATOM 3131 O O . CYS A 1 28 ? 0.427 -1.405 2.088 1.00 0.00 28 CYS A O 6
ATOM 3138 N N . VAL A 1 29 ? 1.551 -2.518 0.566 1.00 0.00 29 VAL A N 6
ATOM 3139 C CA . VAL A 1 29 ? 2.824 -2.376 1.335 1.00 0.00 29 VAL A CA 6
ATOM 3140 C C . VAL A 1 29 ? 3.445 -1.000 1.137 1.00 0.00 29 VAL A C 6
ATOM 3141 O O . VAL A 1 29 ? 3.341 -0.397 0.087 1.00 0.00 29 VAL A O 6
ATOM 3154 N N . LEU A 1 30 ? 4.100 -0.505 2.149 1.00 0.00 30 LEU A N 6
ATOM 3155 C CA . LEU A 1 30 ? 4.749 0.829 2.042 1.00 0.00 30 LEU A CA 6
ATOM 3156 C C . LEU A 1 30 ? 5.776 0.824 0.910 1.00 0.00 30 LEU A C 6
ATOM 3157 O O . LEU A 1 30 ? 6.675 0.006 0.880 1.00 0.00 30 LEU A O 6
ATOM 3173 N N . ALA A 1 31 ? 5.656 1.730 -0.021 1.00 0.00 31 ALA A N 6
ATOM 3174 C CA . ALA A 1 31 ? 6.635 1.769 -1.143 1.00 0.00 31 ALA A CA 6
ATOM 3175 C C . ALA A 1 31 ? 7.822 2.650 -0.769 1.00 0.00 31 ALA A C 6
ATOM 3176 O O . ALA A 1 31 ? 8.352 3.385 -1.579 1.00 0.00 31 ALA A O 6
ATOM 3183 N N . SER A 1 32 ? 8.245 2.566 0.456 1.00 0.00 32 SER A N 6
ATOM 3184 C CA . SER A 1 32 ? 9.408 3.383 0.909 1.00 0.00 32 SER A CA 6
ATOM 3185 C C . SER A 1 32 ? 9.205 4.856 0.541 1.00 0.00 32 SER A C 6
ATOM 3186 O O . SER A 1 32 ? 8.191 5.224 -0.016 1.00 0.00 32 SER A O 6
ATOM 3194 N N . PRO A 1 33 ? 10.189 5.650 0.872 1.00 0.00 33 PRO A N 6
ATOM 3195 C CA . PRO A 1 33 ? 10.130 7.102 0.576 1.00 0.00 33 PRO A CA 6
ATOM 3196 C C . PRO A 1 33 ? 10.366 7.347 -0.917 1.00 0.00 33 PRO A C 6
ATOM 3197 O O . PRO A 1 33 ? 11.371 7.902 -1.315 1.00 0.00 33 PRO A O 6
ATOM 3208 N N . PHE A 1 34 ? 9.446 6.934 -1.745 1.00 0.00 34 PHE A N 6
ATOM 3209 C CA . PHE A 1 34 ? 9.614 7.138 -3.212 1.00 0.00 34 PHE A CA 6
ATOM 3210 C C . PHE A 1 34 ? 8.911 8.426 -3.653 1.00 0.00 34 PHE A C 6
ATOM 3211 O O . PHE A 1 34 ? 9.494 9.155 -4.438 1.00 0.00 34 PHE A O 6
ATOM 3229 N N . GLU A 1 1 ? -11.465 5.761 -1.730 1.00 0.00 1 GLU A N 7
ATOM 3230 C CA . GLU A 1 1 ? -10.291 6.177 -0.908 1.00 0.00 1 GLU A CA 7
ATOM 3231 C C . GLU A 1 1 ? -9.152 5.167 -1.053 1.00 0.00 1 GLU A C 7
ATOM 3232 O O . GLU A 1 1 ? -9.174 4.304 -1.909 1.00 0.00 1 GLU A O 7
ATOM 3246 N N . CYS A 1 2 ? -8.159 5.270 -0.216 1.00 0.00 2 CYS A N 7
ATOM 3247 C CA . CYS A 1 2 ? -7.014 4.319 -0.291 1.00 0.00 2 CYS A CA 7
ATOM 3248 C C . CYS A 1 2 ? -7.117 3.282 0.827 1.00 0.00 2 CYS A C 7
ATOM 3249 O O . CYS A 1 2 ? -8.164 3.077 1.409 1.00 0.00 2 CYS A O 7
ATOM 3256 N N . GLY A 1 3 ? -6.031 2.638 1.133 1.00 0.00 3 GLY A N 7
ATOM 3257 C CA . GLY A 1 3 ? -6.049 1.620 2.217 1.00 0.00 3 GLY A CA 7
ATOM 3258 C C . GLY A 1 3 ? -4.743 1.695 3.010 1.00 0.00 3 GLY A C 7
ATOM 3259 O O . GLY A 1 3 ? -3.677 1.877 2.455 1.00 0.00 3 GLY A O 7
ATOM 3263 N N . LYS A 1 4 ? -4.818 1.544 4.303 1.00 0.00 4 LYS A N 7
ATOM 3264 C CA . LYS A 1 4 ? -3.585 1.594 5.139 1.00 0.00 4 LYS A CA 7
ATOM 3265 C C . LYS A 1 4 ? -2.859 0.252 5.026 1.00 0.00 4 LYS A C 7
ATOM 3266 O O . LYS A 1 4 ? -3.448 -0.735 4.636 1.00 0.00 4 LYS A O 7
ATOM 3285 N N . PHE A 1 5 ? -1.591 0.200 5.350 1.00 0.00 5 PHE A N 7
ATOM 3286 C CA . PHE A 1 5 ? -0.852 -1.092 5.245 1.00 0.00 5 PHE A CA 7
ATOM 3287 C C . PHE A 1 5 ? -1.751 -2.246 5.690 1.00 0.00 5 PHE A C 7
ATOM 3288 O O . PHE A 1 5 ? -2.528 -2.111 6.609 1.00 0.00 5 PHE A O 7
ATOM 3305 N N . MET A 1 6 ? -1.655 -3.361 5.022 1.00 0.00 6 MET A N 7
ATOM 3306 C CA . MET A 1 6 ? -2.498 -4.548 5.359 1.00 0.00 6 MET A CA 7
ATOM 3307 C C . MET A 1 6 ? -3.917 -4.381 4.815 1.00 0.00 6 MET A C 7
ATOM 3308 O O . MET A 1 6 ? -4.754 -5.245 4.980 1.00 0.00 6 MET A O 7
ATOM 3322 N N . TRP A 1 7 ? -4.200 -3.291 4.157 1.00 0.00 7 TRP A N 7
ATOM 3323 C CA . TRP A 1 7 ? -5.571 -3.112 3.605 1.00 0.00 7 TRP A CA 7
ATOM 3324 C C . TRP A 1 7 ? -5.691 -3.827 2.257 1.00 0.00 7 TRP A C 7
ATOM 3325 O O . TRP A 1 7 ? -4.891 -3.628 1.362 1.00 0.00 7 TRP A O 7
ATOM 3346 N N . LYS A 1 8 ? -6.686 -4.659 2.110 1.00 0.00 8 LYS A N 7
ATOM 3347 C CA . LYS A 1 8 ? -6.874 -5.393 0.826 1.00 0.00 8 LYS A CA 7
ATOM 3348 C C . LYS A 1 8 ? -6.744 -4.427 -0.353 1.00 0.00 8 LYS A C 7
ATOM 3349 O O . LYS A 1 8 ? -7.182 -3.295 -0.291 1.00 0.00 8 LYS A O 7
ATOM 3368 N N . CYS A 1 9 ? -6.135 -4.859 -1.421 1.00 0.00 9 CYS A N 7
ATOM 3369 C CA . CYS A 1 9 ? -5.962 -3.962 -2.596 1.00 0.00 9 CYS A CA 7
ATOM 3370 C C . CYS A 1 9 ? -6.291 -4.696 -3.897 1.00 0.00 9 CYS A C 7
ATOM 3371 O O . CYS A 1 9 ? -6.541 -5.886 -3.909 1.00 0.00 9 CYS A O 7
ATOM 3378 N N . LYS A 1 10 ? -6.285 -3.991 -4.996 1.00 0.00 10 LYS A N 7
ATOM 3379 C CA . LYS A 1 10 ? -6.586 -4.634 -6.305 1.00 0.00 10 LYS A CA 7
ATOM 3380 C C . LYS A 1 10 ? -5.309 -4.726 -7.141 1.00 0.00 10 LYS A C 7
ATOM 3381 O O . LYS A 1 10 ? -5.151 -5.602 -7.967 1.00 0.00 10 LYS A O 7
ATOM 3400 N N . ASN A 1 11 ? -4.399 -3.820 -6.922 1.00 0.00 11 ASN A N 7
ATOM 3401 C CA . ASN A 1 11 ? -3.120 -3.830 -7.686 1.00 0.00 11 ASN A CA 7
ATOM 3402 C C . ASN A 1 11 ? -2.291 -2.592 -7.334 1.00 0.00 11 ASN A C 7
ATOM 3403 O O . ASN A 1 11 ? -1.076 -2.615 -7.384 1.00 0.00 11 ASN A O 7
ATOM 3414 N N . SER A 1 12 ? -2.936 -1.512 -6.975 1.00 0.00 12 SER A N 7
ATOM 3415 C CA . SER A 1 12 ? -2.189 -0.273 -6.615 1.00 0.00 12 SER A CA 7
ATOM 3416 C C . SER A 1 12 ? -3.136 0.930 -6.539 1.00 0.00 12 SER A C 7
ATOM 3417 O O . SER A 1 12 ? -2.850 1.915 -5.885 1.00 0.00 12 SER A O 7
ATOM 3425 N N . ASN A 1 13 ? -4.253 0.868 -7.207 1.00 0.00 13 ASN A N 7
ATOM 3426 C CA . ASN A 1 13 ? -5.207 2.015 -7.178 1.00 0.00 13 ASN A CA 7
ATOM 3427 C C . ASN A 1 13 ? -6.041 1.993 -5.892 1.00 0.00 13 ASN A C 7
ATOM 3428 O O . ASN A 1 13 ? -6.981 2.747 -5.741 1.00 0.00 13 ASN A O 7
ATOM 3439 N N . ASP A 1 14 ? -5.707 1.137 -4.966 1.00 0.00 14 ASP A N 7
ATOM 3440 C CA . ASP A 1 14 ? -6.490 1.075 -3.697 1.00 0.00 14 ASP A CA 7
ATOM 3441 C C . ASP A 1 14 ? -5.603 1.438 -2.502 1.00 0.00 14 ASP A C 7
ATOM 3442 O O . ASP A 1 14 ? -6.084 1.685 -1.414 1.00 0.00 14 ASP A O 7
ATOM 3451 N N . CYS A 1 15 ? -4.312 1.460 -2.692 1.00 0.00 15 CYS A N 7
ATOM 3452 C CA . CYS A 1 15 ? -3.398 1.795 -1.567 1.00 0.00 15 CYS A CA 7
ATOM 3453 C C . CYS A 1 15 ? -3.208 3.309 -1.453 1.00 0.00 15 CYS A C 7
ATOM 3454 O O . CYS A 1 15 ? -3.506 4.053 -2.366 1.00 0.00 15 CYS A O 7
ATOM 3461 N N . CYS A 1 16 ? -2.705 3.769 -0.339 1.00 0.00 16 CYS A N 7
ATOM 3462 C CA . CYS A 1 16 ? -2.485 5.236 -0.172 1.00 0.00 16 CYS A CA 7
ATOM 3463 C C . CYS A 1 16 ? -1.114 5.632 -0.720 1.00 0.00 16 CYS A C 7
ATOM 3464 O O . CYS A 1 16 ? -0.315 4.794 -1.088 1.00 0.00 16 CYS A O 7
ATOM 3471 N N . LYS A 1 17 ? -0.834 6.905 -0.773 1.00 0.00 17 LYS A N 7
ATOM 3472 C CA . LYS A 1 17 ? 0.482 7.354 -1.290 1.00 0.00 17 LYS A CA 7
ATOM 3473 C C . LYS A 1 17 ? 1.606 6.583 -0.595 1.00 0.00 17 LYS A C 7
ATOM 3474 O O . LYS A 1 17 ? 1.452 6.113 0.516 1.00 0.00 17 LYS A O 7
ATOM 3493 N N . ASP A 1 18 ? 2.731 6.438 -1.237 1.00 0.00 18 ASP A N 7
ATOM 3494 C CA . ASP A 1 18 ? 3.855 5.689 -0.610 1.00 0.00 18 ASP A CA 7
ATOM 3495 C C . ASP A 1 18 ? 3.385 4.283 -0.229 1.00 0.00 18 ASP A C 7
ATOM 3496 O O . ASP A 1 18 ? 3.936 3.645 0.646 1.00 0.00 18 ASP A O 7
ATOM 3505 N N . LEU A 1 19 ? 2.366 3.801 -0.884 1.00 0.00 19 LEU A N 7
ATOM 3506 C CA . LEU A 1 19 ? 1.850 2.441 -0.572 1.00 0.00 19 LEU A CA 7
ATOM 3507 C C . LEU A 1 19 ? 1.312 1.783 -1.844 1.00 0.00 19 LEU A C 7
ATOM 3508 O O . LEU A 1 19 ? 0.647 2.409 -2.646 1.00 0.00 19 LEU A O 7
ATOM 3524 N N . VAL A 1 20 ? 1.603 0.525 -2.043 1.00 0.00 20 VAL A N 7
ATOM 3525 C CA . VAL A 1 20 ? 1.115 -0.164 -3.271 1.00 0.00 20 VAL A CA 7
ATOM 3526 C C . VAL A 1 20 ? 0.703 -1.603 -2.954 1.00 0.00 20 VAL A C 7
ATOM 3527 O O . VAL A 1 20 ? 1.294 -2.261 -2.122 1.00 0.00 20 VAL A O 7
ATOM 3540 N N . CYS A 1 21 ? -0.303 -2.098 -3.621 1.00 0.00 21 CYS A N 7
ATOM 3541 C CA . CYS A 1 21 ? -0.749 -3.496 -3.369 1.00 0.00 21 CYS A CA 7
ATOM 3542 C C . CYS A 1 21 ? 0.439 -4.453 -3.493 1.00 0.00 21 CYS A C 7
ATOM 3543 O O . CYS A 1 21 ? 1.317 -4.256 -4.310 1.00 0.00 21 CYS A O 7
ATOM 3550 N N . SER A 1 22 ? 0.485 -5.487 -2.695 1.00 0.00 22 SER A N 7
ATOM 3551 C CA . SER A 1 22 ? 1.630 -6.436 -2.789 1.00 0.00 22 SER A CA 7
ATOM 3552 C C . SER A 1 22 ? 1.155 -7.878 -2.603 1.00 0.00 22 SER A C 7
ATOM 3553 O O . SER A 1 22 ? 0.702 -8.263 -1.541 1.00 0.00 22 SER A O 7
ATOM 3561 N N . SER A 1 23 ? 1.261 -8.675 -3.633 1.00 0.00 23 SER A N 7
ATOM 3562 C CA . SER A 1 23 ? 0.829 -10.091 -3.537 1.00 0.00 23 SER A CA 7
ATOM 3563 C C . SER A 1 23 ? 1.726 -10.848 -2.555 1.00 0.00 23 SER A C 7
ATOM 3564 O O . SER A 1 23 ? 1.345 -11.863 -2.004 1.00 0.00 23 SER A O 7
ATOM 3572 N N . ARG A 1 24 ? 2.915 -10.356 -2.327 1.00 0.00 24 ARG A N 7
ATOM 3573 C CA . ARG A 1 24 ? 3.837 -11.042 -1.376 1.00 0.00 24 ARG A CA 7
ATOM 3574 C C . ARG A 1 24 ? 3.443 -10.691 0.055 1.00 0.00 24 ARG A C 7
ATOM 3575 O O . ARG A 1 24 ? 3.481 -11.515 0.947 1.00 0.00 24 ARG A O 7
ATOM 3596 N N . TRP A 1 25 ? 3.053 -9.469 0.275 1.00 0.00 25 TRP A N 7
ATOM 3597 C CA . TRP A 1 25 ? 2.639 -9.052 1.643 1.00 0.00 25 TRP A CA 7
ATOM 3598 C C . TRP A 1 25 ? 1.124 -9.211 1.792 1.00 0.00 25 TRP A C 7
ATOM 3599 O O . TRP A 1 25 ? 0.591 -9.141 2.877 1.00 0.00 25 TRP A O 7
ATOM 3620 N N . LYS A 1 26 ? 0.439 -9.451 0.701 1.00 0.00 26 LYS A N 7
ATOM 3621 C CA . LYS A 1 26 ? -1.041 -9.655 0.756 1.00 0.00 26 LYS A CA 7
ATOM 3622 C C . LYS A 1 26 ? -1.786 -8.351 1.087 1.00 0.00 26 LYS A C 7
ATOM 3623 O O . LYS A 1 26 ? -2.858 -8.382 1.655 1.00 0.00 26 LYS A O 7
ATOM 3642 N N . TRP A 1 27 ? -1.247 -7.214 0.741 1.00 0.00 27 TRP A N 7
ATOM 3643 C CA . TRP A 1 27 ? -1.960 -5.945 1.060 1.00 0.00 27 TRP A CA 7
ATOM 3644 C C . TRP A 1 27 ? -1.137 -4.734 0.620 1.00 0.00 27 TRP A C 7
ATOM 3645 O O . TRP A 1 27 ? -0.038 -4.869 0.117 1.00 0.00 27 TRP A O 7
ATOM 3666 N N . CYS A 1 28 ? -1.647 -3.549 0.828 1.00 0.00 28 CYS A N 7
ATOM 3667 C CA . CYS A 1 28 ? -0.877 -2.330 0.445 1.00 0.00 28 CYS A CA 7
ATOM 3668 C C . CYS A 1 28 ? 0.421 -2.281 1.256 1.00 0.00 28 CYS A C 7
ATOM 3669 O O . CYS A 1 28 ? 0.402 -2.349 2.469 1.00 0.00 28 CYS A O 7
ATOM 3676 N N . VAL A 1 29 ? 1.552 -2.192 0.607 1.00 0.00 29 VAL A N 7
ATOM 3677 C CA . VAL A 1 29 ? 2.835 -2.175 1.370 1.00 0.00 29 VAL A CA 7
ATOM 3678 C C . VAL A 1 29 ? 3.513 -0.807 1.302 1.00 0.00 29 VAL A C 7
ATOM 3679 O O . VAL A 1 29 ? 3.341 -0.056 0.363 1.00 0.00 29 VAL A O 7
ATOM 3692 N N . LEU A 1 30 ? 4.296 -0.493 2.299 1.00 0.00 30 LEU A N 7
ATOM 3693 C CA . LEU A 1 30 ? 5.008 0.816 2.326 1.00 0.00 30 LEU A CA 7
ATOM 3694 C C . LEU A 1 30 ? 5.897 0.965 1.089 1.00 0.00 30 LEU A C 7
ATOM 3695 O O . LEU A 1 30 ? 6.952 0.370 0.996 1.00 0.00 30 LEU A O 7
ATOM 3711 N N . ALA A 1 31 ? 5.484 1.760 0.142 1.00 0.00 31 ALA A N 7
ATOM 3712 C CA . ALA A 1 31 ? 6.314 1.946 -1.081 1.00 0.00 31 ALA A CA 7
ATOM 3713 C C . ALA A 1 31 ? 7.211 3.171 -0.918 1.00 0.00 31 ALA A C 7
ATOM 3714 O O . ALA A 1 31 ? 7.366 3.970 -1.821 1.00 0.00 31 ALA A O 7
ATOM 3721 N N . SER A 1 32 ? 7.803 3.318 0.232 1.00 0.00 32 SER A N 7
ATOM 3722 C CA . SER A 1 32 ? 8.697 4.488 0.473 1.00 0.00 32 SER A CA 7
ATOM 3723 C C . SER A 1 32 ? 9.274 4.436 1.893 1.00 0.00 32 SER A C 7
ATOM 3724 O O . SER A 1 32 ? 8.541 4.354 2.857 1.00 0.00 32 SER A O 7
ATOM 3732 N N . PRO A 1 33 ? 10.577 4.494 1.972 1.00 0.00 33 PRO A N 7
ATOM 3733 C CA . PRO A 1 33 ? 11.264 4.461 3.288 1.00 0.00 33 PRO A CA 7
ATOM 3734 C C . PRO A 1 33 ? 11.070 5.790 4.025 1.00 0.00 33 PRO A C 7
ATOM 3735 O O . PRO A 1 33 ? 11.785 6.746 3.797 1.00 0.00 33 PRO A O 7
ATOM 3746 N N . PHE A 1 34 ? 10.112 5.858 4.907 1.00 0.00 34 PHE A N 7
ATOM 3747 C CA . PHE A 1 34 ? 9.881 7.129 5.654 1.00 0.00 34 PHE A CA 7
ATOM 3748 C C . PHE A 1 34 ? 10.378 6.995 7.096 1.00 0.00 34 PHE A C 7
ATOM 3749 O O . PHE A 1 34 ? 11.553 7.234 7.320 1.00 0.00 34 PHE A O 7
ATOM 3767 N N . GLU A 1 1 ? -11.610 4.677 -1.989 1.00 0.00 1 GLU A N 8
ATOM 3768 C CA . GLU A 1 1 ? -10.439 5.439 -1.462 1.00 0.00 1 GLU A CA 8
ATOM 3769 C C . GLU A 1 1 ? -9.228 4.514 -1.327 1.00 0.00 1 GLU A C 8
ATOM 3770 O O . GLU A 1 1 ? -9.314 3.324 -1.556 1.00 0.00 1 GLU A O 8
ATOM 3784 N N . CYS A 1 2 ? -8.102 5.051 -0.944 1.00 0.00 2 CYS A N 8
ATOM 3785 C CA . CYS A 1 2 ? -6.892 4.199 -0.780 1.00 0.00 2 CYS A CA 8
ATOM 3786 C C . CYS A 1 2 ? -7.057 3.298 0.444 1.00 0.00 2 CYS A C 8
ATOM 3787 O O . CYS A 1 2 ? -8.150 3.096 0.936 1.00 0.00 2 CYS A O 8
ATOM 3794 N N . GLY A 1 3 ? -5.983 2.762 0.939 1.00 0.00 3 GLY A N 8
ATOM 3795 C CA . GLY A 1 3 ? -6.083 1.882 2.134 1.00 0.00 3 GLY A CA 8
ATOM 3796 C C . GLY A 1 3 ? -4.779 1.932 2.931 1.00 0.00 3 GLY A C 8
ATOM 3797 O O . GLY A 1 3 ? -3.709 2.107 2.383 1.00 0.00 3 GLY A O 8
ATOM 3801 N N . LYS A 1 4 ? -4.863 1.774 4.224 1.00 0.00 4 LYS A N 8
ATOM 3802 C CA . LYS A 1 4 ? -3.633 1.803 5.060 1.00 0.00 4 LYS A CA 8
ATOM 3803 C C . LYS A 1 4 ? -2.915 0.455 4.962 1.00 0.00 4 LYS A C 8
ATOM 3804 O O . LYS A 1 4 ? -3.438 -0.495 4.415 1.00 0.00 4 LYS A O 8
ATOM 3823 N N . PHE A 1 5 ? -1.717 0.362 5.467 1.00 0.00 5 PHE A N 8
ATOM 3824 C CA . PHE A 1 5 ? -0.976 -0.925 5.378 1.00 0.00 5 PHE A CA 8
ATOM 3825 C C . PHE A 1 5 ? -1.880 -2.100 5.747 1.00 0.00 5 PHE A C 8
ATOM 3826 O O . PHE A 1 5 ? -2.756 -1.988 6.579 1.00 0.00 5 PHE A O 8
ATOM 3843 N N . MET A 1 6 ? -1.653 -3.227 5.132 1.00 0.00 6 MET A N 8
ATOM 3844 C CA . MET A 1 6 ? -2.460 -4.449 5.421 1.00 0.00 6 MET A CA 8
ATOM 3845 C C . MET A 1 6 ? -3.887 -4.321 4.881 1.00 0.00 6 MET A C 8
ATOM 3846 O O . MET A 1 6 ? -4.757 -5.096 5.224 1.00 0.00 6 MET A O 8
ATOM 3860 N N . TRP A 1 7 ? -4.134 -3.365 4.033 1.00 0.00 7 TRP A N 8
ATOM 3861 C CA . TRP A 1 7 ? -5.507 -3.214 3.472 1.00 0.00 7 TRP A CA 8
ATOM 3862 C C . TRP A 1 7 ? -5.644 -3.998 2.164 1.00 0.00 7 TRP A C 8
ATOM 3863 O O . TRP A 1 7 ? -4.860 -3.838 1.249 1.00 0.00 7 TRP A O 8
ATOM 3884 N N . LYS A 1 8 ? -6.642 -4.833 2.062 1.00 0.00 8 LYS A N 8
ATOM 3885 C CA . LYS A 1 8 ? -6.833 -5.608 0.804 1.00 0.00 8 LYS A CA 8
ATOM 3886 C C . LYS A 1 8 ? -6.695 -4.667 -0.393 1.00 0.00 8 LYS A C 8
ATOM 3887 O O . LYS A 1 8 ? -7.274 -3.598 -0.423 1.00 0.00 8 LYS A O 8
ATOM 3906 N N . CYS A 1 9 ? -5.921 -5.039 -1.370 1.00 0.00 9 CYS A N 8
ATOM 3907 C CA . CYS A 1 9 ? -5.738 -4.144 -2.548 1.00 0.00 9 CYS A CA 8
ATOM 3908 C C . CYS A 1 9 ? -6.159 -4.845 -3.840 1.00 0.00 9 CYS A C 8
ATOM 3909 O O . CYS A 1 9 ? -6.462 -6.022 -3.856 1.00 0.00 9 CYS A O 8
ATOM 3916 N N . LYS A 1 10 ? -6.169 -4.124 -4.926 1.00 0.00 10 LYS A N 8
ATOM 3917 C CA . LYS A 1 10 ? -6.554 -4.733 -6.230 1.00 0.00 10 LYS A CA 8
ATOM 3918 C C . LYS A 1 10 ? -5.354 -4.715 -7.171 1.00 0.00 10 LYS A C 8
ATOM 3919 O O . LYS A 1 10 ? -5.233 -5.529 -8.063 1.00 0.00 10 LYS A O 8
ATOM 3938 N N . ASN A 1 11 ? -4.468 -3.783 -6.966 1.00 0.00 11 ASN A N 8
ATOM 3939 C CA . ASN A 1 11 ? -3.260 -3.681 -7.832 1.00 0.00 11 ASN A CA 8
ATOM 3940 C C . ASN A 1 11 ? -2.418 -2.474 -7.410 1.00 0.00 11 ASN A C 8
ATOM 3941 O O . ASN A 1 11 ? -1.204 -2.496 -7.476 1.00 0.00 11 ASN A O 8
ATOM 3952 N N . SER A 1 12 ? -3.055 -1.420 -6.974 1.00 0.00 12 SER A N 8
ATOM 3953 C CA . SER A 1 12 ? -2.303 -0.208 -6.546 1.00 0.00 12 SER A CA 8
ATOM 3954 C C . SER A 1 12 ? -3.260 0.970 -6.339 1.00 0.00 12 SER A C 8
ATOM 3955 O O . SER A 1 12 ? -2.988 1.877 -5.579 1.00 0.00 12 SER A O 8
ATOM 3963 N N . ASN A 1 13 ? -4.378 0.965 -7.014 1.00 0.00 13 ASN A N 8
ATOM 3964 C CA . ASN A 1 13 ? -5.348 2.089 -6.861 1.00 0.00 13 ASN A CA 8
ATOM 3965 C C . ASN A 1 13 ? -6.049 2.010 -5.501 1.00 0.00 13 ASN A C 8
ATOM 3966 O O . ASN A 1 13 ? -6.847 2.859 -5.155 1.00 0.00 13 ASN A O 8
ATOM 3977 N N . ASP A 1 14 ? -5.763 0.998 -4.729 1.00 0.00 14 ASP A N 8
ATOM 3978 C CA . ASP A 1 14 ? -6.420 0.868 -3.396 1.00 0.00 14 ASP A CA 8
ATOM 3979 C C . ASP A 1 14 ? -5.463 1.303 -2.283 1.00 0.00 14 ASP A C 8
ATOM 3980 O O . ASP A 1 14 ? -5.871 1.557 -1.167 1.00 0.00 14 ASP A O 8
ATOM 3989 N N . CYS A 1 15 ? -4.195 1.381 -2.574 1.00 0.00 15 CYS A N 8
ATOM 3990 C CA . CYS A 1 15 ? -3.211 1.785 -1.534 1.00 0.00 15 CYS A CA 8
ATOM 3991 C C . CYS A 1 15 ? -3.055 3.306 -1.496 1.00 0.00 15 CYS A C 8
ATOM 3992 O O . CYS A 1 15 ? -3.389 4.000 -2.436 1.00 0.00 15 CYS A O 8
ATOM 3999 N N . CYS A 1 16 ? -2.547 3.827 -0.413 1.00 0.00 16 CYS A N 8
ATOM 4000 C CA . CYS A 1 16 ? -2.365 5.307 -0.309 1.00 0.00 16 CYS A CA 8
ATOM 4001 C C . CYS A 1 16 ? -0.937 5.709 -0.680 1.00 0.00 16 CYS A C 8
ATOM 4002 O O . CYS A 1 16 ? -0.082 4.876 -0.907 1.00 0.00 16 CYS A O 8
ATOM 4009 N N . LYS A 1 17 ? -0.676 6.987 -0.740 1.00 0.00 17 LYS A N 8
ATOM 4010 C CA . LYS A 1 17 ? 0.689 7.458 -1.094 1.00 0.00 17 LYS A CA 8
ATOM 4011 C C . LYS A 1 17 ? 1.741 6.609 -0.379 1.00 0.00 17 LYS A C 8
ATOM 4012 O O . LYS A 1 17 ? 1.541 6.165 0.734 1.00 0.00 17 LYS A O 8
ATOM 4031 N N . ASP A 1 18 ? 2.856 6.375 -1.011 1.00 0.00 18 ASP A N 8
ATOM 4032 C CA . ASP A 1 18 ? 3.912 5.548 -0.364 1.00 0.00 18 ASP A CA 8
ATOM 4033 C C . ASP A 1 18 ? 3.364 4.155 -0.053 1.00 0.00 18 ASP A C 8
ATOM 4034 O O . ASP A 1 18 ? 3.863 3.460 0.810 1.00 0.00 18 ASP A O 8
ATOM 4043 N N . LEU A 1 19 ? 2.338 3.741 -0.749 1.00 0.00 19 LEU A N 8
ATOM 4044 C CA . LEU A 1 19 ? 1.760 2.391 -0.490 1.00 0.00 19 LEU A CA 8
ATOM 4045 C C . LEU A 1 19 ? 1.215 1.785 -1.785 1.00 0.00 19 LEU A C 8
ATOM 4046 O O . LEU A 1 19 ? 0.644 2.467 -2.612 1.00 0.00 19 LEU A O 8
ATOM 4062 N N . VAL A 1 20 ? 1.395 0.503 -1.966 1.00 0.00 20 VAL A N 8
ATOM 4063 C CA . VAL A 1 20 ? 0.897 -0.156 -3.207 1.00 0.00 20 VAL A CA 8
ATOM 4064 C C . VAL A 1 20 ? 0.493 -1.604 -2.923 1.00 0.00 20 VAL A C 8
ATOM 4065 O O . VAL A 1 20 ? 0.960 -2.218 -1.983 1.00 0.00 20 VAL A O 8
ATOM 4078 N N . CYS A 1 21 ? -0.368 -2.156 -3.733 1.00 0.00 21 CYS A N 8
ATOM 4079 C CA . CYS A 1 21 ? -0.803 -3.565 -3.518 1.00 0.00 21 CYS A CA 8
ATOM 4080 C C . CYS A 1 21 ? 0.399 -4.506 -3.613 1.00 0.00 21 CYS A C 8
ATOM 4081 O O . CYS A 1 21 ? 1.262 -4.335 -4.452 1.00 0.00 21 CYS A O 8
ATOM 4088 N N . SER A 1 22 ? 0.472 -5.498 -2.766 1.00 0.00 22 SER A N 8
ATOM 4089 C CA . SER A 1 22 ? 1.629 -6.431 -2.832 1.00 0.00 22 SER A CA 8
ATOM 4090 C C . SER A 1 22 ? 1.165 -7.876 -2.645 1.00 0.00 22 SER A C 8
ATOM 4091 O O . SER A 1 22 ? 0.800 -8.286 -1.559 1.00 0.00 22 SER A O 8
ATOM 4099 N N . SER A 1 23 ? 1.182 -8.649 -3.700 1.00 0.00 23 SER A N 8
ATOM 4100 C CA . SER A 1 23 ? 0.754 -10.067 -3.595 1.00 0.00 23 SER A CA 8
ATOM 4101 C C . SER A 1 23 ? 1.676 -10.808 -2.625 1.00 0.00 23 SER A C 8
ATOM 4102 O O . SER A 1 23 ? 1.333 -11.841 -2.088 1.00 0.00 23 SER A O 8
ATOM 4110 N N . ARG A 1 24 ? 2.845 -10.274 -2.394 1.00 0.00 24 ARG A N 8
ATOM 4111 C CA . ARG A 1 24 ? 3.795 -10.931 -1.452 1.00 0.00 24 ARG A CA 8
ATOM 4112 C C . ARG A 1 24 ? 3.385 -10.608 -0.018 1.00 0.00 24 ARG A C 8
ATOM 4113 O O . ARG A 1 24 ? 3.264 -11.478 0.821 1.00 0.00 24 ARG A O 8
ATOM 4134 N N . TRP A 1 25 ? 3.159 -9.358 0.257 1.00 0.00 25 TRP A N 8
ATOM 4135 C CA . TRP A 1 25 ? 2.738 -8.957 1.628 1.00 0.00 25 TRP A CA 8
ATOM 4136 C C . TRP A 1 25 ? 1.234 -9.186 1.789 1.00 0.00 25 TRP A C 8
ATOM 4137 O O . TRP A 1 25 ? 0.710 -9.164 2.880 1.00 0.00 25 TRP A O 8
ATOM 4158 N N . LYS A 1 26 ? 0.545 -9.418 0.699 1.00 0.00 26 LYS A N 8
ATOM 4159 C CA . LYS A 1 26 ? -0.926 -9.674 0.760 1.00 0.00 26 LYS A CA 8
ATOM 4160 C C . LYS A 1 26 ? -1.713 -8.388 1.067 1.00 0.00 26 LYS A C 8
ATOM 4161 O O . LYS A 1 26 ? -2.783 -8.443 1.638 1.00 0.00 26 LYS A O 8
ATOM 4180 N N . TRP A 1 27 ? -1.212 -7.239 0.694 1.00 0.00 27 TRP A N 8
ATOM 4181 C CA . TRP A 1 27 ? -1.964 -5.984 0.987 1.00 0.00 27 TRP A CA 8
ATOM 4182 C C . TRP A 1 27 ? -1.162 -4.754 0.554 1.00 0.00 27 TRP A C 8
ATOM 4183 O O . TRP A 1 27 ? -0.073 -4.864 0.027 1.00 0.00 27 TRP A O 8
ATOM 4204 N N . CYS A 1 28 ? -1.685 -3.581 0.796 1.00 0.00 28 CYS A N 8
ATOM 4205 C CA . CYS A 1 28 ? -0.943 -2.341 0.426 1.00 0.00 28 CYS A CA 8
ATOM 4206 C C . CYS A 1 28 ? 0.310 -2.234 1.296 1.00 0.00 28 CYS A C 8
ATOM 4207 O O . CYS A 1 28 ? 0.226 -2.140 2.504 1.00 0.00 28 CYS A O 8
ATOM 4214 N N . VAL A 1 29 ? 1.474 -2.277 0.704 1.00 0.00 29 VAL A N 8
ATOM 4215 C CA . VAL A 1 29 ? 2.720 -2.205 1.523 1.00 0.00 29 VAL A CA 8
ATOM 4216 C C . VAL A 1 29 ? 3.419 -0.862 1.359 1.00 0.00 29 VAL A C 8
ATOM 4217 O O . VAL A 1 29 ? 3.205 -0.147 0.402 1.00 0.00 29 VAL A O 8
ATOM 4230 N N . LEU A 1 30 ? 4.274 -0.530 2.284 1.00 0.00 30 LEU A N 8
ATOM 4231 C CA . LEU A 1 30 ? 5.014 0.755 2.186 1.00 0.00 30 LEU A CA 8
ATOM 4232 C C . LEU A 1 30 ? 5.691 0.842 0.820 1.00 0.00 30 LEU A C 8
ATOM 4233 O O . LEU A 1 30 ? 6.726 0.248 0.589 1.00 0.00 30 LEU A O 8
ATOM 4249 N N . ALA A 1 31 ? 5.112 1.571 -0.090 1.00 0.00 31 ALA A N 8
ATOM 4250 C CA . ALA A 1 31 ? 5.717 1.691 -1.448 1.00 0.00 31 ALA A CA 8
ATOM 4251 C C . ALA A 1 31 ? 6.862 2.702 -1.432 1.00 0.00 31 ALA A C 8
ATOM 4252 O O . ALA A 1 31 ? 6.961 3.562 -2.286 1.00 0.00 31 ALA A O 8
ATOM 4259 N N . SER A 1 32 ? 7.730 2.598 -0.469 1.00 0.00 32 SER A N 8
ATOM 4260 C CA . SER A 1 32 ? 8.879 3.543 -0.390 1.00 0.00 32 SER A CA 8
ATOM 4261 C C . SER A 1 32 ? 10.046 2.885 0.352 1.00 0.00 32 SER A C 8
ATOM 4262 O O . SER A 1 32 ? 9.861 1.925 1.073 1.00 0.00 32 SER A O 8
ATOM 4270 N N . PRO A 1 33 ? 11.215 3.429 0.148 1.00 0.00 33 PRO A N 8
ATOM 4271 C CA . PRO A 1 33 ? 12.428 2.889 0.807 1.00 0.00 33 PRO A CA 8
ATOM 4272 C C . PRO A 1 33 ? 12.406 3.219 2.301 1.00 0.00 33 PRO A C 8
ATOM 4273 O O . PRO A 1 33 ? 12.326 4.367 2.692 1.00 0.00 33 PRO A O 8
ATOM 4284 N N . PHE A 1 34 ? 12.468 2.221 3.138 1.00 0.00 34 PHE A N 8
ATOM 4285 C CA . PHE A 1 34 ? 12.443 2.476 4.606 1.00 0.00 34 PHE A CA 8
ATOM 4286 C C . PHE A 1 34 ? 13.759 2.023 5.244 1.00 0.00 34 PHE A C 8
ATOM 4287 O O . PHE A 1 34 ? 14.404 2.848 5.872 1.00 0.00 34 PHE A O 8
ATOM 4305 N N . GLU A 1 1 ? -8.661 6.564 -3.851 1.00 0.00 1 GLU A N 9
ATOM 4306 C CA . GLU A 1 1 ? -8.882 6.594 -2.376 1.00 0.00 1 GLU A CA 9
ATOM 4307 C C . GLU A 1 1 ? -7.559 6.400 -1.635 1.00 0.00 1 GLU A C 9
ATOM 4308 O O . GLU A 1 1 ? -6.491 6.534 -2.197 1.00 0.00 1 GLU A O 9
ATOM 4322 N N . CYS A 1 2 ? -7.631 6.087 -0.374 1.00 0.00 2 CYS A N 9
ATOM 4323 C CA . CYS A 1 2 ? -6.388 5.882 0.422 1.00 0.00 2 CYS A CA 9
ATOM 4324 C C . CYS A 1 2 ? -6.593 4.754 1.434 1.00 0.00 2 CYS A C 9
ATOM 4325 O O . CYS A 1 2 ? -7.331 4.892 2.391 1.00 0.00 2 CYS A O 9
ATOM 4332 N N . GLY A 1 3 ? -5.947 3.640 1.236 1.00 0.00 3 GLY A N 9
ATOM 4333 C CA . GLY A 1 3 ? -6.106 2.508 2.191 1.00 0.00 3 GLY A CA 9
ATOM 4334 C C . GLY A 1 3 ? -4.881 2.436 3.102 1.00 0.00 3 GLY A C 9
ATOM 4335 O O . GLY A 1 3 ? -3.775 2.727 2.694 1.00 0.00 3 GLY A O 9
ATOM 4339 N N . LYS A 1 4 ? -5.067 2.050 4.334 1.00 0.00 4 LYS A N 9
ATOM 4340 C CA . LYS A 1 4 ? -3.909 1.961 5.267 1.00 0.00 4 LYS A CA 9
ATOM 4341 C C . LYS A 1 4 ? -3.130 0.668 5.021 1.00 0.00 4 LYS A C 9
ATOM 4342 O O . LYS A 1 4 ? -3.666 -0.308 4.533 1.00 0.00 4 LYS A O 9
ATOM 4361 N N . PHE A 1 5 ? -1.865 0.655 5.347 1.00 0.00 5 PHE A N 9
ATOM 4362 C CA . PHE A 1 5 ? -1.044 -0.569 5.127 1.00 0.00 5 PHE A CA 9
ATOM 4363 C C . PHE A 1 5 ? -1.838 -1.823 5.503 1.00 0.00 5 PHE A C 9
ATOM 4364 O O . PHE A 1 5 ? -2.714 -1.788 6.342 1.00 0.00 5 PHE A O 9
ATOM 4381 N N . MET A 1 6 ? -1.529 -2.929 4.881 1.00 0.00 6 MET A N 9
ATOM 4382 C CA . MET A 1 6 ? -2.243 -4.208 5.177 1.00 0.00 6 MET A CA 9
ATOM 4383 C C . MET A 1 6 ? -3.651 -4.203 4.570 1.00 0.00 6 MET A C 9
ATOM 4384 O O . MET A 1 6 ? -4.374 -5.175 4.659 1.00 0.00 6 MET A O 9
ATOM 4398 N N . TRP A 1 7 ? -4.050 -3.121 3.959 1.00 0.00 7 TRP A N 9
ATOM 4399 C CA . TRP A 1 7 ? -5.416 -3.068 3.359 1.00 0.00 7 TRP A CA 9
ATOM 4400 C C . TRP A 1 7 ? -5.508 -3.960 2.117 1.00 0.00 7 TRP A C 9
ATOM 4401 O O . TRP A 1 7 ? -4.700 -3.870 1.214 1.00 0.00 7 TRP A O 9
ATOM 4422 N N . LYS A 1 8 ? -6.503 -4.806 2.055 1.00 0.00 8 LYS A N 9
ATOM 4423 C CA . LYS A 1 8 ? -6.663 -5.684 0.862 1.00 0.00 8 LYS A CA 9
ATOM 4424 C C . LYS A 1 8 ? -6.687 -4.817 -0.398 1.00 0.00 8 LYS A C 9
ATOM 4425 O O . LYS A 1 8 ? -7.207 -3.719 -0.393 1.00 0.00 8 LYS A O 9
ATOM 4444 N N . CYS A 1 9 ? -6.111 -5.281 -1.469 1.00 0.00 9 CYS A N 9
ATOM 4445 C CA . CYS A 1 9 ? -6.083 -4.456 -2.707 1.00 0.00 9 CYS A CA 9
ATOM 4446 C C . CYS A 1 9 ? -6.223 -5.325 -3.958 1.00 0.00 9 CYS A C 9
ATOM 4447 O O . CYS A 1 9 ? -6.545 -6.494 -3.891 1.00 0.00 9 CYS A O 9
ATOM 4454 N N . LYS A 1 10 ? -5.974 -4.746 -5.102 1.00 0.00 10 LYS A N 9
ATOM 4455 C CA . LYS A 1 10 ? -6.078 -5.511 -6.376 1.00 0.00 10 LYS A CA 9
ATOM 4456 C C . LYS A 1 10 ? -4.778 -5.375 -7.171 1.00 0.00 10 LYS A C 9
ATOM 4457 O O . LYS A 1 10 ? -4.355 -6.286 -7.854 1.00 0.00 10 LYS A O 9
ATOM 4476 N N . ASN A 1 11 ? -4.147 -4.236 -7.087 1.00 0.00 11 ASN A N 9
ATOM 4477 C CA . ASN A 1 11 ? -2.875 -4.028 -7.838 1.00 0.00 11 ASN A CA 9
ATOM 4478 C C . ASN A 1 11 ? -2.173 -2.759 -7.351 1.00 0.00 11 ASN A C 9
ATOM 4479 O O . A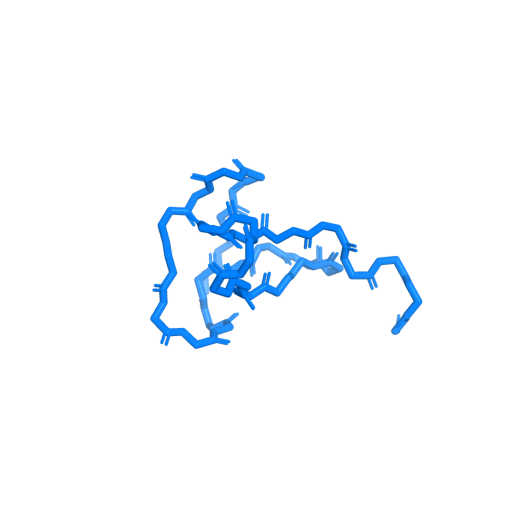SN A 1 11 ? -0.979 -2.745 -7.128 1.00 0.00 11 ASN A O 9
ATOM 4490 N N . SER A 1 12 ? -2.909 -1.698 -7.181 1.00 0.00 12 SER A N 9
ATOM 4491 C CA . SER A 1 12 ? -2.298 -0.426 -6.706 1.00 0.00 12 SER A CA 9
ATOM 4492 C C . SER A 1 12 ? -3.304 0.721 -6.825 1.00 0.00 12 SER A C 9
ATOM 4493 O O . SER A 1 12 ? -2.944 1.851 -7.093 1.00 0.00 12 SER A O 9
ATOM 4501 N N . ASN A 1 13 ? -4.561 0.441 -6.625 1.00 0.00 13 ASN A N 9
ATOM 4502 C CA . ASN A 1 13 ? -5.590 1.514 -6.723 1.00 0.00 13 ASN A CA 9
ATOM 4503 C C . ASN A 1 13 ? -6.226 1.759 -5.352 1.00 0.00 13 ASN A C 9
ATOM 4504 O O . ASN A 1 13 ? -7.067 2.621 -5.192 1.00 0.00 13 ASN A O 9
ATOM 4515 N N . ASP A 1 14 ? -5.830 1.004 -4.363 1.00 0.00 14 ASP A N 9
ATOM 4516 C CA . ASP A 1 14 ? -6.409 1.191 -3.002 1.00 0.00 14 ASP A CA 9
ATOM 4517 C C . ASP A 1 14 ? -5.293 1.452 -1.987 1.00 0.00 14 ASP A C 9
ATOM 4518 O O . ASP A 1 14 ? -5.541 1.652 -0.815 1.00 0.00 14 ASP A O 9
ATOM 4527 N N . CYS A 1 15 ? -4.063 1.450 -2.427 1.00 0.00 15 CYS A N 9
ATOM 4528 C CA . CYS A 1 15 ? -2.934 1.694 -1.489 1.00 0.00 15 CYS A CA 9
ATOM 4529 C C . CYS A 1 15 ? -2.780 3.191 -1.218 1.00 0.00 15 CYS A C 9
ATOM 4530 O O . CYS A 1 15 ? -2.668 3.990 -2.126 1.00 0.00 15 CYS A O 9
ATOM 4537 N N . CYS A 1 16 ? -2.768 3.575 0.028 1.00 0.00 16 CYS A N 9
ATOM 4538 C CA . CYS A 1 16 ? -2.617 5.021 0.357 1.00 0.00 16 CYS 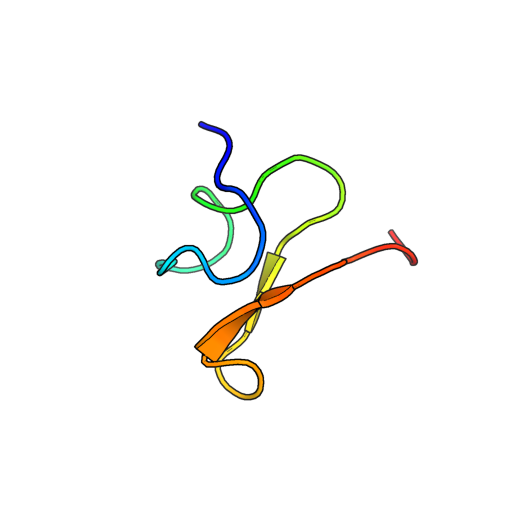A CA 9
ATOM 4539 C C . CYS A 1 16 ? -1.364 5.581 -0.321 1.00 0.00 16 CYS A C 9
ATOM 4540 O O . CYS A 1 16 ? -0.569 4.850 -0.878 1.00 0.00 16 CYS A O 9
ATOM 4547 N N . LYS A 1 17 ? -1.180 6.872 -0.279 1.00 0.00 17 LYS A N 9
ATOM 4548 C CA . LYS A 1 17 ? 0.020 7.473 -0.923 1.00 0.00 17 LYS A CA 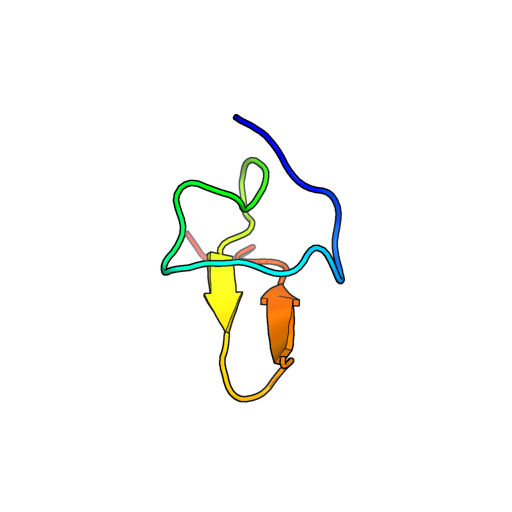9
ATOM 4549 C C . LYS A 1 17 ? 1.282 6.703 -0.521 1.00 0.00 17 LYS A C 9
ATOM 4550 O O . LYS A 1 17 ? 1.398 6.215 0.585 1.00 0.00 17 LYS A O 9
ATOM 4569 N N . ASP A 1 18 ? 2.230 6.594 -1.414 1.00 0.00 18 ASP A N 9
ATOM 4570 C CA . ASP A 1 18 ? 3.488 5.861 -1.090 1.00 0.00 18 ASP A CA 9
ATOM 4571 C C . ASP A 1 18 ? 3.181 4.413 -0.701 1.00 0.00 18 ASP A C 9
ATOM 4572 O O . ASP A 1 18 ? 4.014 3.717 -0.158 1.00 0.00 18 ASP A O 9
ATOM 4581 N N . LEU A 1 19 ? 1.993 3.952 -0.982 1.00 0.00 19 LEU A N 9
ATOM 4582 C CA . LEU A 1 19 ? 1.640 2.544 -0.633 1.00 0.00 19 LEU A CA 9
ATOM 4583 C C . LEU A 1 19 ? 1.367 1.745 -1.912 1.00 0.00 19 LEU A C 9
ATOM 4584 O O . LEU A 1 19 ? 0.832 2.262 -2.872 1.00 0.00 19 LEU A O 9
ATOM 4600 N N . VAL A 1 20 ? 1.743 0.493 -1.940 1.00 0.00 20 VAL A N 9
ATOM 4601 C CA . VAL A 1 20 ? 1.513 -0.322 -3.170 1.00 0.00 20 VAL A CA 9
ATOM 4602 C C . VAL A 1 20 ? 1.011 -1.724 -2.812 1.00 0.00 20 VAL A C 9
ATOM 4603 O O . VAL A 1 20 ? 1.456 -2.330 -1.857 1.00 0.00 20 VAL A O 9
ATOM 4616 N N . CYS A 1 21 ? 0.096 -2.246 -3.586 1.00 0.00 21 CYS A N 9
ATOM 4617 C CA . CYS A 1 21 ? -0.433 -3.613 -3.309 1.00 0.00 21 CYS A CA 9
ATOM 4618 C C . CYS A 1 21 ? 0.642 -4.656 -3.620 1.00 0.00 21 CYS A C 9
ATOM 4619 O O . CYS A 1 21 ? 1.456 -4.470 -4.501 1.00 0.00 21 CYS A O 9
ATOM 4626 N N . SER A 1 22 ? 0.663 -5.753 -2.908 1.00 0.00 22 SER A N 9
ATOM 4627 C CA . SER A 1 22 ? 1.702 -6.778 -3.190 1.00 0.00 22 SER A CA 9
ATOM 4628 C C . SER A 1 22 ? 1.157 -8.187 -2.963 1.00 0.00 22 SER A C 9
ATOM 4629 O O . SER A 1 22 ? 0.615 -8.493 -1.916 1.00 0.00 22 SER A O 9
ATOM 4637 N N . SER A 1 23 ? 1.307 -9.047 -3.938 1.00 0.00 23 SER A N 9
ATOM 4638 C CA . SER A 1 23 ? 0.819 -10.441 -3.792 1.00 0.00 23 SER A CA 9
ATOM 4639 C C . SER A 1 23 ? 1.606 -11.138 -2.684 1.00 0.00 23 SER A C 9
ATOM 4640 O O . SER A 1 23 ? 1.142 -12.079 -2.071 1.00 0.00 23 SER A O 9
ATOM 4648 N N . ARG A 1 24 ? 2.792 -10.666 -2.414 1.00 0.00 24 ARG A N 9
ATOM 4649 C CA . ARG A 1 24 ? 3.610 -11.280 -1.333 1.00 0.00 24 ARG A CA 9
ATOM 4650 C C . ARG A 1 24 ? 3.097 -10.767 0.004 1.00 0.00 24 ARG A C 9
ATOM 4651 O O . ARG A 1 24 ? 2.823 -11.523 0.916 1.00 0.00 24 ARG A O 9
ATOM 4672 N N . TRP A 1 25 ? 2.930 -9.481 0.111 1.00 0.00 25 TRP A N 9
ATOM 4673 C CA . TRP A 1 25 ? 2.395 -8.903 1.369 1.00 0.00 25 TRP A CA 9
ATOM 4674 C C . TRP A 1 25 ? 0.863 -8.927 1.320 1.00 0.00 25 TRP A C 9
ATOM 4675 O O . TRP A 1 25 ? 0.188 -8.467 2.220 1.00 0.00 25 TRP A O 9
ATOM 4696 N N . LYS A 1 26 ? 0.316 -9.488 0.270 1.00 0.00 26 LYS A N 9
ATOM 4697 C CA . LYS A 1 26 ? -1.164 -9.598 0.116 1.00 0.00 26 LYS A CA 9
ATOM 4698 C C . LYS A 1 26 ? -1.862 -8.344 0.617 1.00 0.00 26 LYS A C 9
ATOM 4699 O O . LYS A 1 26 ? -2.928 -8.396 1.201 1.00 0.00 26 LYS A O 9
ATOM 4718 N N . TRP A 1 27 ? -1.284 -7.214 0.345 1.00 0.00 27 TRP A N 9
ATOM 4719 C CA . TRP A 1 27 ? -1.922 -5.926 0.751 1.00 0.00 27 TRP A CA 9
ATOM 4720 C C . TRP A 1 27 ? -1.052 -4.732 0.348 1.00 0.00 27 TRP A C 9
ATOM 4721 O O . TRP A 1 27 ? 0.068 -4.889 -0.099 1.00 0.00 27 TRP A O 9
ATOM 4742 N N . CYS A 1 28 ? -1.566 -3.540 0.495 1.00 0.00 28 CYS A N 9
ATOM 4743 C CA . CYS A 1 28 ? -0.780 -2.329 0.119 1.00 0.00 28 CYS A CA 9
ATOM 4744 C C . CYS A 1 28 ? 0.345 -2.103 1.129 1.00 0.00 28 CYS A C 9
ATOM 4745 O O . CYS A 1 28 ? 0.125 -1.582 2.201 1.00 0.00 28 CYS A O 9
ATOM 4752 N N . VAL A 1 29 ? 1.545 -2.504 0.801 1.00 0.00 29 VAL A N 9
ATOM 4753 C CA . VAL A 1 29 ? 2.681 -2.327 1.756 1.00 0.00 29 VAL A CA 9
ATOM 4754 C C . VAL A 1 29 ? 3.211 -0.892 1.725 1.00 0.00 29 VAL A C 9
ATOM 4755 O O . VAL A 1 29 ? 2.835 -0.094 0.890 1.00 0.00 29 VAL A O 9
ATOM 4768 N N . LEU A 1 30 ? 4.080 -0.564 2.643 1.00 0.00 30 LEU A N 9
ATOM 4769 C CA . LEU A 1 30 ? 4.642 0.817 2.692 1.00 0.00 30 LEU A CA 9
ATOM 4770 C C . LEU A 1 30 ? 5.671 1.014 1.575 1.00 0.00 30 LEU A C 9
ATOM 4771 O O . LEU A 1 30 ? 6.716 0.394 1.564 1.00 0.00 30 LEU A O 9
ATOM 4787 N N . ALA A 1 31 ? 5.386 1.877 0.639 1.00 0.00 31 ALA A N 9
ATOM 4788 C CA . ALA A 1 31 ? 6.351 2.118 -0.471 1.00 0.00 31 ALA A CA 9
ATOM 4789 C C . ALA A 1 31 ? 7.047 3.466 -0.279 1.00 0.00 31 ALA A C 9
ATOM 4790 O O . ALA A 1 31 ? 7.102 4.285 -1.174 1.00 0.00 31 ALA A O 9
ATOM 4797 N N . SER A 1 32 ? 7.579 3.699 0.888 1.00 0.00 32 SER A N 9
ATOM 4798 C CA . SER A 1 32 ? 8.275 4.993 1.146 1.00 0.00 32 SER A CA 9
ATOM 4799 C C . SER A 1 32 ? 9.256 5.304 0.012 1.00 0.00 32 SER A C 9
ATOM 4800 O O . SER A 1 32 ? 9.154 6.328 -0.632 1.00 0.00 32 SER A O 9
ATOM 4808 N N . PRO A 1 33 ? 10.181 4.403 -0.191 1.00 0.00 33 PRO A N 9
ATOM 4809 C CA . PRO A 1 33 ? 11.196 4.583 -1.256 1.00 0.00 33 PRO A CA 9
ATOM 4810 C C . PRO A 1 33 ? 10.576 4.338 -2.634 1.00 0.00 33 PRO A C 9
ATOM 4811 O O . PRO A 1 33 ? 10.742 3.288 -3.222 1.00 0.00 33 PRO A O 9
ATOM 4822 N N . PHE A 1 34 ? 9.865 5.300 -3.153 1.00 0.00 34 PHE A N 9
ATOM 4823 C CA . PHE A 1 34 ? 9.238 5.119 -4.493 1.00 0.00 34 PHE A CA 9
ATOM 4824 C C . PHE A 1 34 ? 8.568 3.746 -4.587 1.00 0.00 34 PHE A C 9
ATOM 4825 O O . PHE A 1 34 ? 9.097 2.898 -5.287 1.00 0.00 34 PHE A O 9
ATOM 4843 N N . GLU A 1 1 ? -9.585 4.327 -3.003 1.00 0.00 1 GLU A N 10
ATOM 4844 C CA . GLU A 1 1 ? -9.111 5.546 -2.287 1.00 0.00 1 GLU A CA 10
ATOM 4845 C C . GLU A 1 1 ? -7.862 5.231 -1.470 1.00 0.00 1 GLU A C 10
ATOM 4846 O O . GLU A 1 1 ? -7.204 4.230 -1.673 1.00 0.00 1 GLU A O 10
ATOM 4860 N N . CYS A 1 2 ? -7.539 6.083 -0.543 1.00 0.00 2 CYS A N 10
ATOM 4861 C CA . CYS A 1 2 ? -6.336 5.848 0.306 1.00 0.00 2 CYS A CA 10
ATOM 4862 C C . CYS A 1 2 ? -6.601 4.696 1.279 1.00 0.00 2 CYS A C 10
ATOM 4863 O O . CYS A 1 2 ? -7.550 4.719 2.037 1.00 0.00 2 CYS A O 10
ATOM 4870 N N . GLY A 1 3 ? -5.771 3.690 1.266 1.00 0.00 3 GLY A N 10
ATOM 4871 C CA . GLY A 1 3 ? -5.984 2.543 2.192 1.00 0.00 3 GLY A CA 10
ATOM 4872 C C . GLY A 1 3 ? -4.799 2.431 3.152 1.00 0.00 3 GLY A C 10
ATOM 4873 O O . GLY A 1 3 ? -3.671 2.708 2.798 1.00 0.00 3 GLY A O 10
ATOM 4877 N N . LYS A 1 4 ? -5.047 2.023 4.367 1.00 0.00 4 LYS A N 10
ATOM 4878 C CA . LYS A 1 4 ? -3.937 1.889 5.349 1.00 0.00 4 LYS A CA 10
ATOM 4879 C C . LYS A 1 4 ? -3.181 0.581 5.108 1.00 0.00 4 LYS A C 10
ATOM 4880 O O . LYS A 1 4 ? -3.728 -0.380 4.606 1.00 0.00 4 LYS A O 10
ATOM 4899 N N . PHE A 1 5 ? -1.925 0.541 5.457 1.00 0.00 5 PHE A N 10
ATOM 4900 C CA . PHE A 1 5 ? -1.127 -0.699 5.244 1.00 0.00 5 PHE A CA 10
ATOM 4901 C C . PHE A 1 5 ? -1.952 -1.942 5.595 1.00 0.00 5 PHE A C 10
ATOM 4902 O O . PHE A 1 5 ? -2.848 -1.894 6.412 1.00 0.00 5 PHE A O 10
ATOM 4919 N N . MET A 1 6 ? -1.644 -3.053 4.979 1.00 0.00 6 MET A N 10
ATOM 4920 C CA . MET A 1 6 ? -2.386 -4.321 5.258 1.00 0.00 6 MET A CA 10
ATOM 4921 C C . MET A 1 6 ? -3.779 -4.297 4.622 1.00 0.00 6 MET A C 10
ATOM 4922 O O . MET A 1 6 ? -4.524 -5.255 4.707 1.00 0.00 6 MET A O 10
ATOM 4936 N N . TRP A 1 7 ? -4.146 -3.217 3.993 1.00 0.00 7 TRP A N 10
ATOM 4937 C CA . TRP A 1 7 ? -5.500 -3.148 3.365 1.00 0.00 7 TRP A CA 10
ATOM 4938 C C . TRP A 1 7 ? -5.579 -4.044 2.124 1.00 0.00 7 TRP A C 10
ATOM 4939 O O . TRP A 1 7 ? -4.770 -3.949 1.223 1.00 0.00 7 TRP A O 10
ATOM 4960 N N . LYS A 1 8 ? -6.563 -4.901 2.065 1.00 0.00 8 LYS A N 10
ATOM 4961 C CA . LYS A 1 8 ? -6.714 -5.792 0.877 1.00 0.00 8 LYS A CA 10
ATOM 4962 C C . LYS A 1 8 ? -6.828 -4.941 -0.389 1.00 0.00 8 LYS A C 10
ATOM 4963 O O . LYS A 1 8 ? -7.581 -3.989 -0.444 1.00 0.00 8 LYS A O 10
ATOM 4982 N N . CYS A 1 9 ? -6.077 -5.266 -1.403 1.00 0.00 9 CYS A N 10
ATOM 4983 C CA . CYS A 1 9 ? -6.131 -4.464 -2.656 1.00 0.00 9 CYS A CA 10
ATOM 4984 C C . CYS A 1 9 ? -6.132 -5.378 -3.885 1.00 0.00 9 CYS A C 10
ATOM 4985 O O . CYS A 1 9 ? -6.260 -6.581 -3.779 1.00 0.00 9 CYS A O 10
ATOM 4992 N N . LYS A 1 10 ? -5.985 -4.811 -5.051 1.00 0.00 10 LYS A N 10
ATOM 4993 C CA . LYS A 1 10 ? -5.974 -5.637 -6.292 1.00 0.00 10 LYS A CA 10
ATOM 4994 C C . LYS A 1 10 ? -4.630 -5.495 -7.006 1.00 0.00 10 LYS A C 10
ATOM 4995 O O . LYS A 1 10 ? -4.143 -6.418 -7.629 1.00 0.00 10 LYS A O 10
ATOM 5014 N N . ASN A 1 11 ? -4.031 -4.341 -6.923 1.00 0.00 11 ASN A N 10
ATOM 5015 C CA . ASN A 1 11 ? -2.719 -4.129 -7.599 1.00 0.00 11 ASN A CA 10
ATOM 5016 C C . ASN A 1 11 ? -2.137 -2.768 -7.218 1.00 0.00 11 ASN A C 10
ATOM 5017 O O . ASN A 1 11 ? -0.950 -2.623 -7.007 1.00 0.00 11 ASN A O 10
ATOM 5028 N N . SER A 1 12 ? -2.967 -1.770 -7.134 1.00 0.00 12 SER A N 10
ATOM 5029 C CA . SER A 1 12 ? -2.475 -0.416 -6.772 1.00 0.00 12 SER A CA 10
ATOM 5030 C C . SER A 1 12 ? -3.591 0.618 -6.942 1.00 0.00 12 SER A C 10
ATOM 5031 O O . SER A 1 12 ? -3.347 1.757 -7.286 1.00 0.00 12 SER A O 10
ATOM 5039 N N . ASN A 1 13 ? -4.814 0.229 -6.706 1.00 0.00 13 ASN A N 10
ATOM 5040 C CA . ASN A 1 13 ? -5.943 1.191 -6.857 1.00 0.00 13 ASN A CA 10
ATOM 5041 C C . ASN A 1 13 ? -6.538 1.535 -5.487 1.00 0.00 13 ASN A C 10
ATOM 5042 O O . ASN A 1 13 ? -7.508 2.261 -5.389 1.00 0.00 13 ASN A O 10
ATOM 5053 N N . ASP A 1 14 ? -5.971 1.020 -4.430 1.00 0.00 14 ASP A N 10
ATOM 5054 C CA . ASP A 1 14 ? -6.517 1.321 -3.073 1.00 0.00 14 ASP A CA 10
ATOM 5055 C C . ASP A 1 14 ? -5.383 1.551 -2.065 1.00 0.00 14 ASP A C 10
ATOM 5056 O O . ASP A 1 14 ? -5.620 1.759 -0.892 1.00 0.00 14 ASP A O 10
ATOM 5065 N N . CYS A 1 15 ? -4.155 1.512 -2.508 1.00 0.00 15 CYS A N 10
ATOM 5066 C CA . CYS A 1 15 ? -3.019 1.724 -1.568 1.00 0.00 15 CYS A CA 10
ATOM 5067 C C . CYS A 1 15 ? -2.812 3.217 -1.298 1.00 0.00 15 CYS A C 10
ATOM 5068 O O . CYS A 1 15 ? -2.749 4.021 -2.207 1.00 0.00 15 CYS A O 10
ATOM 5075 N N . CYS A 1 16 ? -2.702 3.590 -0.051 1.00 0.00 16 CYS A N 10
ATOM 5076 C CA . CYS A 1 16 ? -2.495 5.029 0.286 1.00 0.00 16 CYS A CA 10
ATOM 5077 C C . CYS A 1 16 ? -1.201 5.543 -0.348 1.00 0.00 16 CYS A C 10
ATOM 5078 O O . CYS A 1 16 ? -0.420 4.786 -0.889 1.00 0.00 16 CYS A O 10
ATOM 5085 N N . LYS A 1 17 ? -0.966 6.826 -0.284 1.00 0.00 17 LYS A N 10
ATOM 5086 C CA . LYS A 1 17 ? 0.275 7.387 -0.877 1.00 0.00 17 LYS A CA 10
ATOM 5087 C C . LYS A 1 17 ? 1.491 6.603 -0.379 1.00 0.00 17 LYS A C 10
ATOM 5088 O O . LYS A 1 17 ? 1.493 6.072 0.715 1.00 0.00 17 LYS A O 10
ATOM 5107 N N . ASP A 1 18 ? 2.523 6.518 -1.172 1.00 0.00 18 ASP A N 10
ATOM 5108 C CA . ASP A 1 18 ? 3.732 5.762 -0.739 1.00 0.00 18 ASP A CA 10
ATOM 5109 C C . ASP A 1 18 ? 3.348 4.320 -0.401 1.00 0.00 18 ASP A C 10
ATOM 5110 O O . ASP A 1 18 ? 4.078 3.609 0.260 1.00 0.00 18 ASP A O 10
ATOM 5119 N N . LEU A 1 19 ? 2.202 3.885 -0.850 1.00 0.00 19 LEU A N 10
ATOM 5120 C CA . LEU A 1 19 ? 1.766 2.491 -0.556 1.00 0.00 19 LEU A CA 10
ATOM 5121 C C . LEU A 1 19 ? 1.429 1.761 -1.859 1.00 0.00 19 LEU A C 10
ATOM 5122 O O . LEU A 1 19 ? 0.797 2.307 -2.742 1.00 0.00 19 LEU A O 10
ATOM 5138 N N . VAL A 1 20 ? 1.846 0.530 -1.989 1.00 0.00 20 VAL A N 10
ATOM 5139 C CA . VAL A 1 20 ? 1.547 -0.228 -3.237 1.00 0.00 20 VAL A CA 10
ATOM 5140 C C . VAL A 1 20 ? 1.084 -1.648 -2.903 1.00 0.00 20 VAL A C 10
ATOM 5141 O O . VAL A 1 20 ? 1.633 -2.306 -2.042 1.00 0.00 20 VAL A O 10
ATOM 5154 N N . CYS A 1 21 ? 0.077 -2.124 -3.582 1.00 0.00 21 CYS A N 10
ATOM 5155 C CA . CYS A 1 21 ? -0.432 -3.499 -3.311 1.00 0.00 21 CYS A CA 10
ATOM 5156 C C . CYS A 1 21 ? 0.648 -4.537 -3.630 1.00 0.00 21 CYS A C 10
ATOM 5157 O O . CYS A 1 21 ? 1.455 -4.346 -4.518 1.00 0.00 21 CYS A O 10
ATOM 5164 N N . SER A 1 22 ? 0.678 -5.637 -2.919 1.00 0.00 22 SER A N 10
ATOM 5165 C CA . SER A 1 22 ? 1.721 -6.660 -3.208 1.00 0.00 22 SER A CA 10
ATOM 5166 C C . SER A 1 22 ? 1.188 -8.072 -2.978 1.00 0.00 22 SER A C 10
ATOM 5167 O O . SER A 1 22 ? 0.643 -8.382 -1.932 1.00 0.00 22 SER A O 10
ATOM 5175 N N . SER A 1 23 ? 1.357 -8.933 -3.950 1.00 0.00 23 SER A N 10
ATOM 5176 C CA . SER A 1 23 ? 0.887 -10.333 -3.806 1.00 0.00 23 SER A CA 10
ATOM 5177 C C . SER A 1 23 ? 1.665 -11.005 -2.680 1.00 0.00 23 SER A C 10
ATOM 5178 O O . SER A 1 23 ? 1.206 -11.945 -2.062 1.00 0.00 23 SER A O 10
ATOM 5186 N N . ARG A 1 24 ? 2.840 -10.510 -2.395 1.00 0.00 24 ARG A N 10
ATOM 5187 C CA . ARG A 1 24 ? 3.647 -11.095 -1.292 1.00 0.00 24 ARG A CA 10
ATOM 5188 C C . ARG A 1 24 ? 3.093 -10.574 0.026 1.00 0.00 24 ARG A C 10
ATOM 5189 O O . ARG A 1 24 ? 2.868 -11.318 0.961 1.00 0.00 24 ARG A O 10
ATOM 5210 N N . TRP A 1 25 ? 2.836 -9.300 0.089 1.00 0.00 25 TRP A N 10
ATOM 5211 C CA . TRP A 1 25 ? 2.254 -8.726 1.328 1.00 0.00 25 TRP A CA 10
ATOM 5212 C C . TRP A 1 25 ? 0.731 -8.823 1.256 1.00 0.00 25 TRP A C 10
ATOM 5213 O O . TRP A 1 25 ? 0.031 -8.370 2.127 1.00 0.00 25 TRP A O 10
ATOM 5234 N N . LYS A 1 26 ? 0.220 -9.433 0.218 1.00 0.00 26 LYS A N 10
ATOM 5235 C CA . LYS A 1 26 ? -1.256 -9.601 0.070 1.00 0.00 26 LYS A CA 10
ATOM 5236 C C . LYS A 1 26 ? -1.988 -8.346 0.524 1.00 0.00 26 LYS A C 10
ATOM 5237 O O . LYS A 1 26 ? -3.081 -8.401 1.050 1.00 0.00 26 LYS A O 10
ATOM 5256 N N . TRP A 1 27 ? -1.402 -7.213 0.281 1.00 0.00 27 TRP A N 10
ATOM 5257 C CA . TRP A 1 27 ? -2.065 -5.928 0.651 1.00 0.00 27 TRP A CA 10
ATOM 5258 C C . TRP A 1 27 ? -1.158 -4.745 0.323 1.00 0.00 27 TRP A C 10
ATOM 5259 O O . TRP A 1 27 ? -0.011 -4.910 -0.045 1.00 0.00 27 TRP A O 10
ATOM 5280 N N . CYS A 1 28 ? -1.663 -3.551 0.456 1.00 0.00 28 CYS A N 10
ATOM 5281 C CA . CYS A 1 28 ? -0.833 -2.353 0.156 1.00 0.00 28 CYS A CA 10
ATOM 5282 C C . CYS A 1 28 ? 0.311 -2.252 1.167 1.00 0.00 28 CYS A C 10
ATOM 5283 O O . CYS A 1 28 ? 0.095 -2.269 2.361 1.00 0.00 28 CYS A O 10
ATOM 5290 N N . VAL A 1 29 ? 1.527 -2.160 0.701 1.00 0.00 29 VAL A N 10
ATOM 5291 C CA . VAL A 1 29 ? 2.681 -2.069 1.641 1.00 0.00 29 VAL A CA 10
ATOM 5292 C C . VAL A 1 29 ? 3.329 -0.689 1.566 1.00 0.00 29 VAL A C 10
ATOM 5293 O O . VAL A 1 29 ? 3.039 0.095 0.689 1.00 0.00 29 VAL A O 10
ATOM 5306 N N . LEU A 1 30 ? 4.206 -0.390 2.482 1.00 0.00 30 LEU A N 10
ATOM 5307 C CA . LEU A 1 30 ? 4.876 0.940 2.468 1.00 0.00 30 LEU A CA 10
ATOM 5308 C C . LEU A 1 30 ? 5.842 1.035 1.285 1.00 0.00 30 LEU A C 10
ATOM 5309 O O . LEU A 1 30 ? 7.038 1.165 1.455 1.00 0.00 30 LEU A O 10
ATOM 5325 N N . ALA A 1 31 ? 5.327 0.971 0.087 1.00 0.00 31 ALA A N 10
ATOM 5326 C CA . ALA A 1 31 ? 6.205 1.055 -1.116 1.00 0.00 31 ALA A CA 10
ATOM 5327 C C . ALA A 1 31 ? 7.487 0.252 -0.896 1.00 0.00 31 ALA A C 10
ATOM 5328 O O . ALA A 1 31 ? 8.581 0.736 -1.109 1.00 0.00 31 ALA A O 10
ATOM 5335 N N . SER A 1 32 ? 7.358 -0.974 -0.477 1.00 0.00 32 SER A N 10
ATOM 5336 C CA . SER A 1 32 ? 8.567 -1.814 -0.247 1.00 0.00 32 SER A CA 10
ATOM 5337 C C . SER A 1 32 ? 9.296 -2.061 -1.571 1.00 0.00 32 SER A C 10
ATOM 5338 O O . SER A 1 32 ? 10.487 -1.842 -1.673 1.00 0.00 32 SER A O 10
ATOM 5346 N N . PRO A 1 33 ? 8.553 -2.510 -2.547 1.00 0.00 33 PRO A N 10
ATOM 5347 C CA . PRO A 1 33 ? 9.138 -2.789 -3.880 1.00 0.00 33 PRO A CA 10
ATOM 5348 C C . PRO A 1 33 ? 9.377 -1.484 -4.644 1.00 0.00 33 PRO A C 10
ATOM 5349 O O . PRO A 1 33 ? 8.708 -1.192 -5.616 1.00 0.00 33 PRO A O 10
ATOM 5360 N N . PHE A 1 34 ? 10.325 -0.699 -4.213 1.00 0.00 34 PHE A N 10
ATOM 5361 C CA . PHE A 1 34 ? 10.608 0.587 -4.916 1.00 0.00 34 PHE A CA 10
ATOM 5362 C C . PHE A 1 34 ? 12.020 1.073 -4.580 1.00 0.00 34 PHE A C 10
ATOM 5363 O O . PHE A 1 34 ? 12.326 1.177 -3.404 1.00 0.00 34 PHE A O 10
ATOM 5381 N N . GLU A 1 1 ? -8.261 4.740 -3.952 1.00 0.00 1 GLU A N 11
ATOM 5382 C CA . GLU A 1 1 ? -8.373 5.608 -2.743 1.00 0.00 1 GLU A CA 11
ATOM 5383 C C . GLU A 1 1 ? -7.204 5.350 -1.793 1.00 0.00 1 GLU A C 11
ATOM 5384 O O . GLU A 1 1 ? -6.239 4.696 -2.139 1.00 0.00 1 GLU A O 11
ATOM 5398 N N . CYS A 1 2 ? -7.287 5.859 -0.596 1.00 0.00 2 CYS A N 11
ATOM 5399 C CA . CYS A 1 2 ? -6.184 5.649 0.387 1.00 0.00 2 CYS A CA 11
ATOM 5400 C C . CYS A 1 2 ? -6.747 5.053 1.681 1.00 0.00 2 CYS A C 11
ATOM 5401 O O . CYS A 1 2 ? -7.531 5.673 2.372 1.00 0.00 2 CYS A O 11
ATOM 5408 N N . GLY A 1 3 ? -6.348 3.855 2.013 1.00 0.00 3 GLY A N 11
ATOM 5409 C CA . GLY A 1 3 ? -6.855 3.224 3.263 1.00 0.00 3 GLY A CA 11
ATOM 5410 C C . GLY A 1 3 ? -5.709 3.092 4.265 1.00 0.00 3 GLY A C 11
ATOM 5411 O O . GLY A 1 3 ? -5.064 4.059 4.615 1.00 0.00 3 GLY A O 11
ATOM 5415 N N . LYS A 1 4 ? -5.448 1.901 4.729 1.00 0.00 4 LYS A N 11
ATOM 5416 C CA . LYS A 1 4 ? -4.340 1.711 5.706 1.00 0.00 4 LYS A CA 11
ATOM 5417 C C . LYS A 1 4 ? -3.518 0.476 5.338 1.00 0.00 4 LYS A C 11
ATOM 5418 O O . LYS A 1 4 ? -4.031 -0.487 4.803 1.00 0.00 4 LYS A O 11
ATOM 5437 N N . PHE A 1 5 ? -2.244 0.497 5.620 1.00 0.00 5 PHE A N 11
ATOM 5438 C CA . PHE A 1 5 ? -1.385 -0.672 5.290 1.00 0.00 5 PHE A CA 11
ATOM 5439 C C . PHE A 1 5 ? -2.113 -1.977 5.616 1.00 0.00 5 PHE A C 11
ATOM 5440 O O . PHE A 1 5 ? -3.025 -2.009 6.418 1.00 0.00 5 PHE A O 11
ATOM 5457 N N . MET A 1 6 ? -1.711 -3.052 4.993 1.00 0.00 6 MET A N 11
ATOM 5458 C CA . MET A 1 6 ? -2.361 -4.374 5.247 1.00 0.00 6 MET A CA 11
ATOM 5459 C C . MET A 1 6 ? -3.735 -4.443 4.573 1.00 0.00 6 MET A C 11
ATOM 5460 O O . MET A 1 6 ? -4.393 -5.464 4.596 1.00 0.00 6 MET A O 11
ATOM 5474 N N . TRP A 1 7 ? -4.178 -3.372 3.974 1.00 0.00 7 TRP A N 11
ATOM 5475 C CA . TRP A 1 7 ? -5.512 -3.396 3.307 1.00 0.00 7 TRP A CA 11
ATOM 5476 C C . TRP A 1 7 ? -5.489 -4.329 2.093 1.00 0.00 7 TRP A C 11
ATOM 5477 O O . TRP A 1 7 ? -4.553 -4.329 1.315 1.00 0.00 7 TRP A O 11
ATOM 5498 N N . LYS A 1 8 ? -6.520 -5.116 1.924 1.00 0.00 8 LYS A N 11
ATOM 5499 C CA . LYS A 1 8 ? -6.574 -6.044 0.759 1.00 0.00 8 LYS A CA 11
ATOM 5500 C C . LYS A 1 8 ? -6.877 -5.258 -0.518 1.00 0.00 8 LYS A C 11
ATOM 5501 O O . LYS A 1 8 ? -7.860 -4.550 -0.606 1.00 0.00 8 LYS A O 11
ATOM 5520 N N . CYS A 1 9 ? -6.031 -5.366 -1.501 1.00 0.00 9 CYS A N 11
ATOM 5521 C CA . CYS A 1 9 ? -6.251 -4.617 -2.767 1.00 0.00 9 CYS A CA 11
ATOM 5522 C C . CYS A 1 9 ? -5.956 -5.515 -3.971 1.00 0.00 9 CYS A C 11
ATOM 5523 O O . CYS A 1 9 ? -5.689 -6.691 -3.829 1.00 0.00 9 CYS A O 11
ATOM 5530 N N . LYS A 1 10 ? -6.005 -4.968 -5.155 1.00 0.00 10 LYS A N 11
ATOM 5531 C CA . LYS A 1 10 ? -5.732 -5.791 -6.368 1.00 0.00 10 LYS A CA 11
ATOM 5532 C C . LYS A 1 10 ? -4.317 -5.536 -6.881 1.00 0.00 10 LYS A C 11
ATOM 5533 O O . LYS A 1 10 ? -3.626 -6.442 -7.303 1.00 0.00 10 LYS A O 11
ATOM 5552 N N . ASN A 1 11 ? -3.881 -4.308 -6.860 1.00 0.00 11 ASN A N 11
ATOM 5553 C CA . ASN A 1 11 ? -2.511 -4.006 -7.359 1.00 0.00 11 ASN A CA 11
ATOM 5554 C C . ASN A 1 11 ? -1.959 -2.732 -6.718 1.00 0.00 11 ASN A C 11
ATOM 5555 O O . ASN A 1 11 ? -0.791 -2.656 -6.396 1.00 0.00 11 ASN A O 11
ATOM 5566 N N . SER A 1 12 ? -2.779 -1.732 -6.523 1.00 0.00 12 SER A N 11
ATOM 5567 C CA . SER A 1 12 ? -2.275 -0.473 -5.898 1.00 0.00 12 SER A CA 11
ATOM 5568 C C . SER A 1 12 ? -3.297 0.668 -6.006 1.00 0.00 12 SER A C 11
ATOM 5569 O O . SER A 1 12 ? -3.205 1.656 -5.305 1.00 0.00 12 SER A O 11
ATOM 5577 N N . ASN A 1 13 ? -4.257 0.558 -6.880 1.00 0.00 13 ASN A N 11
ATOM 5578 C CA . ASN A 1 13 ? -5.258 1.656 -7.024 1.00 0.00 13 ASN A CA 11
ATOM 5579 C C . ASN A 1 13 ? -6.009 1.879 -5.708 1.00 0.00 13 ASN A C 11
ATOM 5580 O O . ASN A 1 13 ? -6.714 2.855 -5.547 1.00 0.00 13 ASN A O 11
ATOM 5591 N N . ASP A 1 14 ? -5.874 0.982 -4.771 1.00 0.00 14 ASP A N 11
ATOM 5592 C CA . ASP A 1 14 ? -6.596 1.153 -3.476 1.00 0.00 14 ASP A CA 11
ATOM 5593 C C . ASP A 1 14 ? -5.622 1.504 -2.344 1.00 0.00 14 ASP A C 11
ATOM 5594 O O . ASP A 1 14 ? -6.030 1.822 -1.244 1.00 0.00 14 ASP A O 11
ATOM 5603 N N . CYS A 1 15 ? -4.342 1.443 -2.593 1.00 0.00 15 CYS A N 11
ATOM 5604 C CA . CYS A 1 15 ? -3.362 1.766 -1.520 1.00 0.00 15 CYS A CA 11
ATOM 5605 C C . CYS A 1 15 ? -3.211 3.279 -1.355 1.00 0.00 15 CYS A C 11
ATOM 5606 O O . CYS A 1 15 ? -3.595 4.054 -2.208 1.00 0.00 15 CYS A O 11
ATOM 5613 N N . CYS A 1 16 ? -2.656 3.698 -0.252 1.00 0.00 16 CYS A N 11
ATOM 5614 C CA . CYS A 1 16 ? -2.473 5.156 -0.007 1.00 0.00 16 CYS A CA 11
ATOM 5615 C C . CYS A 1 16 ? -1.235 5.673 -0.733 1.00 0.00 16 CYS A C 11
ATOM 5616 O O . CYS A 1 16 ? -0.480 4.920 -1.314 1.00 0.00 16 CYS A O 11
ATOM 5623 N N . LYS A 1 17 ? -1.015 6.957 -0.691 1.00 0.00 17 LYS A N 11
ATOM 5624 C CA . LYS A 1 17 ? 0.177 7.528 -1.362 1.00 0.00 17 LYS A CA 11
ATOM 5625 C C . LYS A 1 17 ? 1.440 6.836 -0.843 1.00 0.00 17 LYS A C 11
ATOM 5626 O O . LYS A 1 17 ? 1.484 6.366 0.277 1.00 0.00 17 LYS A O 11
ATOM 5645 N N . ASP A 1 18 ? 2.460 6.762 -1.649 1.00 0.00 18 ASP A N 11
ATOM 5646 C CA . ASP A 1 18 ? 3.717 6.095 -1.203 1.00 0.00 18 ASP A CA 11
ATOM 5647 C C . ASP A 1 18 ? 3.426 4.655 -0.776 1.00 0.00 18 ASP A C 11
ATOM 5648 O O . ASP A 1 18 ? 4.210 4.028 -0.092 1.00 0.00 18 ASP A O 11
ATOM 5657 N N . LEU A 1 19 ? 2.301 4.126 -1.176 1.00 0.00 19 LEU A N 11
ATOM 5658 C CA . LEU A 1 19 ? 1.958 2.725 -0.794 1.00 0.00 19 LEU A CA 11
ATOM 5659 C C . LEU A 1 19 ? 1.522 1.939 -2.033 1.00 0.00 19 LEU A C 11
ATOM 5660 O O . LEU A 1 19 ? 0.901 2.473 -2.931 1.00 0.00 19 LEU A O 11
ATOM 5676 N N . VAL A 1 20 ? 1.845 0.676 -2.095 1.00 0.00 20 VAL A N 11
ATOM 5677 C CA . VAL A 1 20 ? 1.452 -0.135 -3.284 1.00 0.00 20 VAL A CA 11
ATOM 5678 C C . VAL A 1 20 ? 1.058 -1.552 -2.860 1.00 0.00 20 VAL A C 11
ATOM 5679 O O . VAL A 1 20 ? 1.696 -2.159 -2.027 1.00 0.00 20 VAL A O 11
ATOM 5692 N N . CYS A 1 21 ? 0.012 -2.081 -3.433 1.00 0.00 21 CYS A N 11
ATOM 5693 C CA . CYS A 1 21 ? -0.424 -3.460 -3.066 1.00 0.00 21 CYS A CA 11
ATOM 5694 C C . CYS A 1 21 ? 0.672 -4.474 -3.404 1.00 0.00 21 CYS A C 11
ATOM 5695 O O . CYS A 1 21 ? 1.514 -4.232 -4.246 1.00 0.00 21 CYS A O 11
ATOM 5702 N N . SER A 1 22 ? 0.673 -5.608 -2.753 1.00 0.00 22 SER A N 11
ATOM 5703 C CA . SER A 1 22 ? 1.721 -6.625 -3.046 1.00 0.00 22 SER A CA 11
ATOM 5704 C C . SER A 1 22 ? 1.165 -8.039 -2.897 1.00 0.00 22 SER A C 11
ATOM 5705 O O . SER A 1 22 ? 0.647 -8.406 -1.860 1.00 0.00 22 SER A O 11
ATOM 5713 N N . SER A 1 23 ? 1.279 -8.833 -3.931 1.00 0.00 23 SER A N 11
ATOM 5714 C CA . SER A 1 23 ? 0.773 -10.228 -3.866 1.00 0.00 23 SER A CA 11
ATOM 5715 C C . SER A 1 23 ? 1.538 -11.002 -2.794 1.00 0.00 23 SER A C 11
ATOM 5716 O O . SER A 1 23 ? 1.046 -11.961 -2.234 1.00 0.00 23 SER A O 11
ATOM 5724 N N . ARG A 1 24 ? 2.737 -10.580 -2.494 1.00 0.00 24 ARG A N 11
ATOM 5725 C CA . ARG A 1 24 ? 3.530 -11.280 -1.446 1.00 0.00 24 ARG A CA 11
ATOM 5726 C C . ARG A 1 24 ? 3.024 -10.836 -0.079 1.00 0.00 24 ARG A C 11
ATOM 5727 O O . ARG A 1 24 ? 2.895 -11.621 0.839 1.00 0.00 24 ARG A O 11
ATOM 5748 N N . TRP A 1 25 ? 2.706 -9.580 0.045 1.00 0.00 25 TRP A N 11
ATOM 5749 C CA . TRP A 1 25 ? 2.168 -9.070 1.332 1.00 0.00 25 TRP A CA 11
ATOM 5750 C C . TRP A 1 25 ? 0.643 -9.010 1.251 1.00 0.00 25 TRP A C 11
ATOM 5751 O O . TRP A 1 25 ? -0.019 -8.506 2.130 1.00 0.00 25 TRP A O 11
ATOM 5772 N N . LYS A 1 26 ? 0.092 -9.539 0.187 1.00 0.00 26 LYS A N 11
ATOM 5773 C CA . LYS A 1 26 ? -1.386 -9.563 -0.003 1.00 0.00 26 LYS A CA 11
ATOM 5774 C C . LYS A 1 26 ? -2.024 -8.277 0.498 1.00 0.00 26 LYS A C 11
ATOM 5775 O O . LYS A 1 26 ? -3.135 -8.269 0.990 1.00 0.00 26 LYS A O 11
ATOM 5794 N N . TRP A 1 27 ? -1.348 -7.182 0.333 1.00 0.00 27 TRP A N 11
ATOM 5795 C CA . TRP A 1 27 ? -1.943 -5.880 0.756 1.00 0.00 27 TRP A CA 11
ATOM 5796 C C . TRP A 1 27 ? -1.012 -4.708 0.450 1.00 0.00 27 TRP A C 11
ATOM 5797 O O . TRP A 1 27 ? 0.114 -4.881 0.026 1.00 0.00 27 TRP A O 11
ATOM 5818 N N . CYS A 1 28 ? -1.489 -3.509 0.656 1.00 0.00 28 CYS A N 11
ATOM 5819 C CA . CYS A 1 28 ? -0.663 -2.304 0.375 1.00 0.00 28 CYS A CA 11
ATOM 5820 C C . CYS A 1 28 ? 0.585 -2.282 1.257 1.00 0.00 28 CYS A C 11
ATOM 5821 O O . CYS A 1 28 ? 0.503 -2.152 2.462 1.00 0.00 28 CYS A O 11
ATOM 5828 N N . VAL A 1 29 ? 1.738 -2.399 0.663 1.00 0.00 29 VAL A N 11
ATOM 5829 C CA . VAL A 1 29 ? 2.991 -2.376 1.463 1.00 0.00 29 VAL A CA 11
ATOM 5830 C C . VAL A 1 29 ? 3.746 -1.079 1.215 1.00 0.00 29 VAL A C 11
ATOM 5831 O O . VAL A 1 29 ? 3.701 -0.526 0.132 1.00 0.00 29 VAL A O 11
ATOM 5844 N N . LEU A 1 30 ? 4.445 -0.596 2.203 1.00 0.00 30 LEU A N 11
ATOM 5845 C CA . LEU A 1 30 ? 5.213 0.664 2.023 1.00 0.00 30 LEU A CA 11
ATOM 5846 C C . LEU A 1 30 ? 5.880 0.667 0.647 1.00 0.00 30 LEU A C 11
ATOM 5847 O O . LEU A 1 30 ? 6.505 -0.296 0.250 1.00 0.00 30 LEU A O 11
ATOM 5863 N N . ALA A 1 31 ? 5.739 1.730 -0.095 1.00 0.00 31 ALA A N 11
ATOM 5864 C CA . ALA A 1 31 ? 6.357 1.774 -1.455 1.00 0.00 31 ALA A CA 11
ATOM 5865 C C . ALA A 1 31 ? 7.856 2.066 -1.372 1.00 0.00 31 ALA A C 11
ATOM 5866 O O . ALA A 1 31 ? 8.388 2.846 -2.133 1.00 0.00 31 ALA A O 11
ATOM 5873 N N . SER A 1 32 ? 8.537 1.424 -0.467 1.00 0.00 32 SER A N 11
ATOM 5874 C CA . SER A 1 32 ? 10.011 1.635 -0.333 1.00 0.00 32 SER A CA 11
ATOM 5875 C C . SER A 1 32 ? 10.341 3.117 -0.112 1.00 0.00 32 SER A C 11
ATOM 5876 O O . SER A 1 32 ? 9.980 3.960 -0.907 1.00 0.00 32 SER A O 11
ATOM 5884 N N . PRO A 1 33 ? 11.033 3.384 0.965 1.00 0.00 33 PRO A N 11
ATOM 5885 C CA . PRO A 1 33 ? 11.427 4.776 1.285 1.00 0.00 33 PRO A CA 11
ATOM 5886 C C . PRO A 1 33 ? 12.590 5.222 0.390 1.00 0.00 33 PRO A C 11
ATOM 5887 O O . PRO A 1 33 ? 13.631 5.628 0.867 1.00 0.00 33 PRO A O 11
ATOM 5898 N N . PHE A 1 34 ? 12.419 5.148 -0.902 1.00 0.00 34 PHE A N 11
ATOM 5899 C CA . PHE A 1 34 ? 13.513 5.569 -1.828 1.00 0.00 34 PHE A CA 11
ATOM 5900 C C . PHE A 1 34 ? 14.802 4.807 -1.512 1.00 0.00 34 PHE A C 11
ATOM 5901 O O . PHE A 1 34 ? 15.824 5.151 -2.082 1.00 0.00 34 PHE A O 11
ATOM 5919 N N . GLU A 1 1 ? -8.964 4.128 -3.029 1.00 0.00 1 GLU A N 12
ATOM 5920 C CA . GLU A 1 1 ? -8.666 5.365 -2.249 1.00 0.00 1 GLU A CA 12
ATOM 5921 C C . GLU A 1 1 ? -7.476 5.130 -1.320 1.00 0.00 1 GLU A C 12
ATOM 5922 O O . GLU A 1 1 ? -6.829 4.103 -1.373 1.00 0.00 1 GLU A O 12
ATOM 5936 N N . CYS A 1 2 ? -7.190 6.068 -0.463 1.00 0.00 2 CYS A N 12
ATOM 5937 C CA . CYS A 1 2 ? -6.049 5.889 0.474 1.00 0.00 2 CYS A CA 12
ATOM 5938 C C . CYS A 1 2 ? -6.428 4.877 1.561 1.00 0.00 2 CYS A C 12
ATOM 5939 O O . CYS A 1 2 ? -7.170 5.180 2.474 1.00 0.00 2 CYS A O 12
ATOM 5946 N N . GLY A 1 3 ? -5.926 3.677 1.465 1.00 0.00 3 GLY A N 12
ATOM 5947 C CA . GLY A 1 3 ? -6.260 2.646 2.488 1.00 0.00 3 GLY A CA 12
ATOM 5948 C C . GLY A 1 3 ? -5.103 2.513 3.480 1.00 0.00 3 GLY A C 12
ATOM 5949 O O . GLY A 1 3 ? -4.024 3.027 3.263 1.00 0.00 3 GLY A O 12
ATOM 5953 N N . LYS A 1 4 ? -5.321 1.829 4.568 1.00 0.00 4 LYS A N 12
ATOM 5954 C CA . LYS A 1 4 ? -4.237 1.661 5.579 1.00 0.00 4 LYS A CA 12
ATOM 5955 C C . LYS A 1 4 ? -3.434 0.388 5.296 1.00 0.00 4 LYS A C 12
ATOM 5956 O O . LYS A 1 4 ? -3.945 -0.564 4.743 1.00 0.00 4 LYS A O 12
ATOM 5975 N N . PHE A 1 5 ? -2.180 0.365 5.675 1.00 0.00 5 PHE A N 12
ATOM 5976 C CA . PHE A 1 5 ? -1.346 -0.846 5.435 1.00 0.00 5 PHE A CA 12
ATOM 5977 C C . PHE A 1 5 ? -2.169 -2.103 5.704 1.00 0.00 5 PHE A C 12
ATOM 5978 O O . PHE A 1 5 ? -3.063 -2.103 6.523 1.00 0.00 5 PHE A O 12
ATOM 5995 N N . MET A 1 6 ? -1.874 -3.165 5.006 1.00 0.00 6 MET A N 12
ATOM 5996 C CA . MET A 1 6 ? -2.626 -4.443 5.187 1.00 0.00 6 MET A CA 12
ATOM 5997 C C . MET A 1 6 ? -3.983 -4.373 4.487 1.00 0.00 6 MET A C 12
ATOM 5998 O O . MET A 1 6 ? -4.676 -5.364 4.368 1.00 0.00 6 MET A O 12
ATOM 6012 N N . TRP A 1 7 ? -4.372 -3.222 4.015 1.00 0.00 7 TRP A N 12
ATOM 6013 C CA . TRP A 1 7 ? -5.685 -3.121 3.322 1.00 0.00 7 TRP A CA 12
ATOM 6014 C C . TRP A 1 7 ? -5.674 -3.986 2.061 1.00 0.00 7 TRP A C 12
ATOM 6015 O O . TRP A 1 7 ? -4.804 -3.860 1.219 1.00 0.00 7 TRP A O 12
ATOM 6036 N N . LYS A 1 8 ? -6.639 -4.852 1.920 1.00 0.00 8 LYS A N 12
ATOM 6037 C CA . LYS A 1 8 ? -6.693 -5.713 0.706 1.00 0.00 8 LYS A CA 12
ATOM 6038 C C . LYS A 1 8 ? -6.638 -4.824 -0.535 1.00 0.00 8 LYS A C 12
ATOM 6039 O O . LYS A 1 8 ? -7.112 -3.705 -0.526 1.00 0.00 8 LYS A O 12
ATOM 6058 N N . CYS A 1 9 ? -6.043 -5.289 -1.593 1.00 0.00 9 CYS A N 12
ATOM 6059 C CA . CYS A 1 9 ? -5.944 -4.441 -2.808 1.00 0.00 9 CYS A CA 12
ATOM 6060 C C . CYS A 1 9 ? -6.169 -5.261 -4.076 1.00 0.00 9 CYS A C 12
ATOM 6061 O O . CYS A 1 9 ? -6.366 -6.459 -4.036 1.00 0.00 9 CYS A O 12
ATOM 6068 N N . LYS A 1 10 ? -6.128 -4.611 -5.203 1.00 0.00 10 LYS A N 12
ATOM 6069 C CA . LYS A 1 10 ? -6.323 -5.322 -6.496 1.00 0.00 10 LYS A CA 12
ATOM 6070 C C . LYS A 1 10 ? -5.086 -5.134 -7.370 1.00 0.00 10 LYS A C 12
ATOM 6071 O O . LYS A 1 10 ? -4.739 -5.978 -8.173 1.00 0.00 10 LYS A O 12
ATOM 6090 N N . ASN A 1 11 ? -4.421 -4.024 -7.215 1.00 0.00 11 ASN A N 12
ATOM 6091 C CA . ASN A 1 11 ? -3.202 -3.758 -8.028 1.00 0.00 11 ASN A CA 12
ATOM 6092 C C . ASN A 1 11 ? -2.427 -2.572 -7.450 1.00 0.00 11 ASN A C 12
ATOM 6093 O O . ASN A 1 11 ? -1.212 -2.568 -7.425 1.00 0.00 11 ASN A O 12
ATOM 6104 N N . SER A 1 12 ? -3.122 -1.565 -6.986 1.00 0.00 12 SER A N 12
ATOM 6105 C CA . SER A 1 12 ? -2.434 -0.369 -6.408 1.00 0.00 12 SER A CA 12
ATOM 6106 C C . SER A 1 12 ? -3.402 0.815 -6.272 1.00 0.00 12 SER A C 12
ATOM 6107 O O . SER A 1 12 ? -3.135 1.763 -5.560 1.00 0.00 12 SER A O 12
ATOM 6115 N N . ASN A 1 13 ? -4.513 0.784 -6.959 1.00 0.00 13 ASN A N 12
ATOM 6116 C CA . ASN A 1 13 ? -5.478 1.919 -6.877 1.00 0.00 13 ASN A CA 12
ATOM 6117 C C . ASN A 1 13 ? -6.109 2.008 -5.482 1.00 0.00 13 ASN A C 12
ATOM 6118 O O . ASN A 1 13 ? -6.875 2.907 -5.199 1.00 0.00 13 ASN A O 12
ATOM 6129 N N . ASP A 1 14 ? -5.806 1.085 -4.612 1.00 0.00 14 ASP A N 12
ATOM 6130 C CA . ASP A 1 14 ? -6.408 1.135 -3.246 1.00 0.00 14 ASP A CA 12
ATOM 6131 C C . ASP A 1 14 ? -5.336 1.408 -2.185 1.00 0.00 14 ASP A C 12
ATOM 6132 O O . ASP A 1 14 ? -5.639 1.614 -1.026 1.00 0.00 14 ASP A O 12
ATOM 6141 N N . CYS A 1 15 ? -4.088 1.398 -2.562 1.00 0.00 15 CYS A N 12
ATOM 6142 C CA . CYS A 1 15 ? -3.008 1.642 -1.567 1.00 0.00 15 CYS A CA 12
ATOM 6143 C C . CYS A 1 15 ? -2.787 3.138 -1.338 1.00 0.00 15 CYS A C 12
ATOM 6144 O O . CYS A 1 15 ? -2.707 3.921 -2.263 1.00 0.00 15 CYS A O 12
ATOM 6151 N N . CYS A 1 16 ? -2.679 3.533 -0.098 1.00 0.00 16 CYS A N 12
ATOM 6152 C CA . CYS A 1 16 ? -2.452 4.972 0.224 1.00 0.00 16 CYS A CA 12
ATOM 6153 C C . CYS A 1 16 ? -1.195 5.475 -0.484 1.00 0.00 16 CYS A C 12
ATOM 6154 O O . CYS A 1 16 ? -0.414 4.702 -1.002 1.00 0.00 16 CYS A O 12
ATOM 6161 N N . LYS A 1 17 ? -0.984 6.762 -0.504 1.00 0.00 17 LYS A N 12
ATOM 6162 C CA . LYS A 1 17 ? 0.227 7.298 -1.168 1.00 0.00 17 LYS A CA 12
ATOM 6163 C C . LYS A 1 17 ? 1.465 6.571 -0.639 1.00 0.00 17 LYS A C 12
ATOM 6164 O O . LYS A 1 17 ? 1.512 6.165 0.505 1.00 0.00 17 LYS A O 12
ATOM 6183 N N . ASP A 1 18 ? 2.459 6.387 -1.462 1.00 0.00 18 ASP A N 12
ATOM 6184 C CA . ASP A 1 18 ? 3.682 5.671 -1.002 1.00 0.00 18 ASP A CA 12
ATOM 6185 C C . ASP A 1 18 ? 3.330 4.220 -0.651 1.00 0.00 18 ASP A C 12
ATOM 6186 O O . ASP A 1 18 ? 4.126 3.496 -0.087 1.00 0.00 18 ASP A O 12
ATOM 6195 N N . LEU A 1 19 ? 2.141 3.791 -0.990 1.00 0.00 19 LEU A N 12
ATOM 6196 C CA . LEU A 1 19 ? 1.734 2.388 -0.688 1.00 0.00 19 LEU A CA 12
ATOM 6197 C C . LEU A 1 19 ? 1.294 1.691 -1.980 1.00 0.00 19 LEU A C 12
ATOM 6198 O O . LEU A 1 19 ? 0.683 2.292 -2.842 1.00 0.00 19 LEU A O 12
ATOM 6214 N N . VAL A 1 20 ? 1.605 0.432 -2.127 1.00 0.00 20 VAL A N 12
ATOM 6215 C CA . VAL A 1 20 ? 1.206 -0.289 -3.371 1.00 0.00 20 VAL A CA 12
ATOM 6216 C C . VAL A 1 20 ? 0.758 -1.717 -3.044 1.00 0.00 20 VAL A C 12
ATOM 6217 O O . VAL A 1 20 ? 1.222 -2.325 -2.100 1.00 0.00 20 VAL A O 12
ATOM 6230 N N . CYS A 1 21 ? -0.139 -2.256 -3.822 1.00 0.00 21 CYS A N 12
ATOM 6231 C CA . CYS A 1 21 ? -0.620 -3.643 -3.563 1.00 0.00 21 CYS A CA 12
ATOM 6232 C C . CYS A 1 21 ? 0.524 -4.640 -3.754 1.00 0.00 21 CYS A C 12
ATOM 6233 O O . CYS A 1 21 ? 1.327 -4.505 -4.655 1.00 0.00 21 CYS A O 12
ATOM 6240 N N . SER A 1 22 ? 0.617 -5.637 -2.914 1.00 0.00 22 SER A N 12
ATOM 6241 C CA . SER A 1 22 ? 1.724 -6.622 -3.070 1.00 0.00 22 SER A CA 12
ATOM 6242 C C . SER A 1 22 ? 1.236 -8.041 -2.773 1.00 0.00 22 SER A C 12
ATOM 6243 O O . SER A 1 22 ? 0.694 -8.318 -1.720 1.00 0.00 22 SER A O 12
ATOM 6251 N N . SER A 1 23 ? 1.433 -8.942 -3.701 1.00 0.00 23 SER A N 12
ATOM 6252 C CA . SER A 1 23 ? 0.998 -10.345 -3.496 1.00 0.00 23 SER A CA 12
ATOM 6253 C C . SER A 1 23 ? 1.888 -11.020 -2.452 1.00 0.00 23 SER A C 12
ATOM 6254 O O . SER A 1 23 ? 1.501 -11.979 -1.815 1.00 0.00 23 SER A O 12
ATOM 6262 N N . ARG A 1 24 ? 3.080 -10.519 -2.269 1.00 0.00 24 ARG A N 12
ATOM 6263 C CA . ARG A 1 24 ? 3.995 -11.123 -1.262 1.00 0.00 24 ARG A CA 12
ATOM 6264 C C . ARG A 1 24 ? 3.592 -10.644 0.132 1.00 0.00 24 ARG A C 12
ATOM 6265 O O . ARG A 1 24 ? 3.698 -11.366 1.104 1.00 0.00 24 ARG A O 12
ATOM 6286 N N . TRP A 1 25 ? 3.110 -9.436 0.227 1.00 0.00 25 TRP A N 12
ATOM 6287 C CA . TRP A 1 25 ? 2.672 -8.908 1.548 1.00 0.00 25 TRP A CA 12
ATOM 6288 C C . TRP A 1 25 ? 1.158 -9.098 1.694 1.00 0.00 25 TRP A C 12
ATOM 6289 O O . TRP A 1 25 ? 0.604 -8.931 2.758 1.00 0.00 25 TRP A O 12
ATOM 6310 N N . LYS A 1 26 ? 0.497 -9.471 0.626 1.00 0.00 26 LYS A N 12
ATOM 6311 C CA . LYS A 1 26 ? -0.975 -9.713 0.682 1.00 0.00 26 LYS A CA 12
ATOM 6312 C C . LYS A 1 26 ? -1.747 -8.420 0.985 1.00 0.00 26 LYS A C 12
ATOM 6313 O O . LYS A 1 26 ? -2.810 -8.457 1.569 1.00 0.00 26 LYS A O 12
ATOM 6332 N N . TRP A 1 27 ? -1.235 -7.287 0.590 1.00 0.00 27 TRP A N 12
ATOM 6333 C CA . TRP A 1 27 ? -1.959 -6.011 0.863 1.00 0.00 27 TRP A CA 12
ATOM 6334 C C . TRP A 1 27 ? -1.127 -4.816 0.406 1.00 0.00 27 TRP A C 12
ATOM 6335 O O . TRP A 1 27 ? -0.061 -4.965 -0.160 1.00 0.00 27 TRP A O 12
ATOM 6356 N N . CYS A 1 28 ? -1.595 -3.627 0.667 1.00 0.00 28 CYS A N 12
ATOM 6357 C CA . CYS A 1 28 ? -0.818 -2.418 0.269 1.00 0.00 28 CYS A CA 12
ATOM 6358 C C . CYS A 1 28 ? 0.411 -2.285 1.173 1.00 0.00 28 CYS A C 12
ATOM 6359 O O . CYS A 1 28 ? 0.305 -2.301 2.384 1.00 0.00 28 CYS A O 12
ATOM 6366 N N . VAL A 1 29 ? 1.580 -2.182 0.601 1.00 0.00 29 VAL A N 12
ATOM 6367 C CA . VAL A 1 29 ? 2.808 -2.081 1.442 1.00 0.00 29 VAL A CA 12
ATOM 6368 C C . VAL A 1 29 ? 3.477 -0.714 1.296 1.00 0.00 29 VAL A C 12
ATOM 6369 O O . VAL A 1 29 ? 3.270 -0.006 0.332 1.00 0.00 29 VAL A O 12
ATOM 6382 N N . LEU A 1 30 ? 4.282 -0.342 2.261 1.00 0.00 30 LEU A N 12
ATOM 6383 C CA . LEU A 1 30 ? 4.976 0.981 2.210 1.00 0.00 30 LEU A CA 12
ATOM 6384 C C . LEU A 1 30 ? 5.993 1.026 1.066 1.00 0.00 30 LEU A C 12
ATOM 6385 O O . LEU A 1 30 ? 7.154 1.315 1.275 1.00 0.00 30 LEU A O 12
ATOM 6401 N N . ALA A 1 31 ? 5.555 0.753 -0.141 1.00 0.00 31 ALA A N 12
ATOM 6402 C CA . ALA A 1 31 ? 6.477 0.779 -1.320 1.00 0.00 31 ALA A CA 12
ATOM 6403 C C . ALA A 1 31 ? 7.888 0.362 -0.914 1.00 0.00 31 ALA A C 12
ATOM 6404 O O . ALA A 1 31 ? 8.865 0.981 -1.291 1.00 0.00 31 ALA A O 12
ATOM 6411 N N . SER A 1 32 ? 7.999 -0.683 -0.147 1.00 0.00 32 SER A N 12
ATOM 6412 C CA . SER A 1 32 ? 9.350 -1.146 0.290 1.00 0.00 32 SER A CA 12
ATOM 6413 C C . SER A 1 32 ? 9.330 -2.648 0.595 1.00 0.00 32 SER A C 12
ATOM 6414 O O . SER A 1 32 ? 8.608 -3.094 1.465 1.00 0.00 32 SER A O 12
ATOM 6422 N N . PRO A 1 33 ? 10.132 -3.381 -0.132 1.00 0.00 33 PRO A N 12
ATOM 6423 C CA . PRO A 1 33 ? 10.209 -4.846 0.066 1.00 0.00 33 PRO A CA 12
ATOM 6424 C C . PRO A 1 33 ? 11.080 -5.179 1.282 1.00 0.00 33 PRO A C 12
ATOM 6425 O O . PRO A 1 33 ? 12.290 -5.240 1.193 1.00 0.00 33 PRO A O 12
ATOM 6436 N N . PHE A 1 34 ? 10.473 -5.396 2.416 1.00 0.00 34 PHE A N 12
ATOM 6437 C 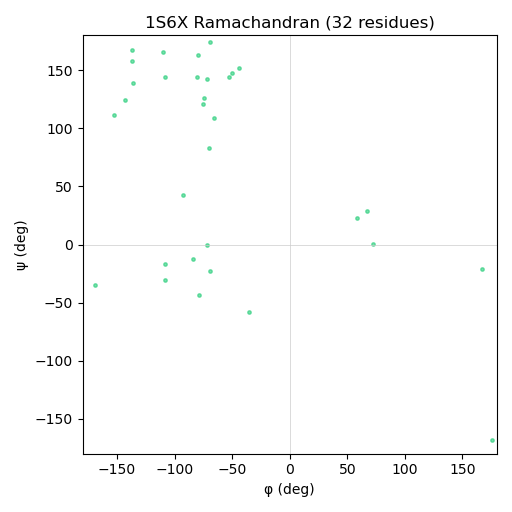CA . PHE A 1 34 ? 11.265 -5.726 3.635 1.00 0.00 34 PHE A CA 12
ATOM 6438 C C . PHE A 1 34 ? 11.831 -7.145 3.531 1.00 0.00 34 PHE A C 12
ATOM 6439 O O . PHE A 1 34 ? 11.817 -7.843 4.531 1.00 0.00 34 PHE A O 12
ATOM 6457 N N . GLU A 1 1 ? -9.662 3.100 -2.415 1.00 0.00 1 GLU A N 13
ATOM 6458 C CA . GLU A 1 1 ? -9.172 4.492 -2.189 1.00 0.00 1 GLU A CA 13
ATOM 6459 C C . GLU A 1 1 ? -8.037 4.488 -1.159 1.00 0.00 1 GLU A C 13
ATOM 6460 O O . GLU A 1 1 ? -7.694 3.464 -0.604 1.00 0.00 1 GLU A O 13
ATOM 6474 N N . CYS A 1 2 ? -7.459 5.628 -0.895 1.00 0.00 2 CYS A N 13
ATOM 6475 C CA . CYS A 1 2 ? -6.355 5.691 0.106 1.00 0.00 2 CYS A CA 13
ATOM 6476 C C . CYS A 1 2 ? -6.792 5.009 1.406 1.00 0.00 2 CYS A C 13
ATOM 6477 O O . CYS A 1 2 ? -7.629 5.514 2.129 1.00 0.00 2 CYS A O 13
ATOM 6484 N N . GLY A 1 3 ? -6.238 3.866 1.708 1.00 0.00 3 GLY A N 13
ATOM 6485 C CA . GLY A 1 3 ? -6.634 3.160 2.960 1.00 0.00 3 GLY A CA 13
ATOM 6486 C C . GLY A 1 3 ? -5.432 3.049 3.900 1.00 0.00 3 GLY A C 13
ATOM 6487 O O . GLY A 1 3 ? -4.599 3.930 3.966 1.00 0.00 3 GLY A O 13
ATOM 6491 N N . LYS A 1 4 ? -5.342 1.973 4.633 1.00 0.00 4 LYS A N 13
ATOM 6492 C CA . LYS A 1 4 ? -4.200 1.803 5.577 1.00 0.00 4 LYS A CA 13
ATOM 6493 C C . LYS A 1 4 ? -3.403 0.545 5.221 1.00 0.00 4 LYS A C 13
ATOM 6494 O O . LYS A 1 4 ? -3.941 -0.419 4.712 1.00 0.00 4 LYS A O 13
ATOM 6513 N N . PHE A 1 5 ? -2.124 0.546 5.484 1.00 0.00 5 PHE A N 13
ATOM 6514 C CA . PHE A 1 5 ? -1.294 -0.650 5.160 1.00 0.00 5 PHE A CA 13
ATOM 6515 C C . PHE A 1 5 ? -2.040 -1.930 5.541 1.00 0.00 5 PHE A C 13
ATOM 6516 O O . PHE A 1 5 ? -2.907 -1.926 6.392 1.00 0.00 5 PHE A O 13
ATOM 6533 N N . MET A 1 6 ? -1.704 -3.026 4.913 1.00 0.00 6 MET A N 13
ATOM 6534 C CA . MET A 1 6 ? -2.377 -4.326 5.218 1.00 0.00 6 MET A CA 13
ATOM 6535 C C . MET A 1 6 ? -3.777 -4.373 4.600 1.00 0.00 6 MET A C 13
ATOM 6536 O O . MET A 1 6 ? -4.450 -5.384 4.644 1.00 0.00 6 MET A O 13
ATOM 6550 N N . TRP A 1 7 ? -4.224 -3.292 4.025 1.00 0.00 7 TRP A N 13
ATOM 6551 C CA . TRP A 1 7 ? -5.579 -3.286 3.408 1.00 0.00 7 TRP A CA 13
ATOM 6552 C C . TRP A 1 7 ? -5.605 -4.155 2.150 1.00 0.00 7 TRP A C 13
ATOM 6553 O O . TRP A 1 7 ? -4.765 -4.026 1.280 1.00 0.00 7 TRP A O 13
ATOM 6574 N N . LYS A 1 8 ? -6.576 -5.022 2.032 1.00 0.00 8 LYS A N 13
ATOM 6575 C CA . LYS A 1 8 ? -6.660 -5.869 0.810 1.00 0.00 8 LYS A CA 13
ATOM 6576 C C . LYS A 1 8 ? -6.553 -4.961 -0.414 1.00 0.00 8 LYS A C 13
ATOM 6577 O O . LYS A 1 8 ? -7.006 -3.834 -0.395 1.00 0.00 8 LYS A O 13
ATOM 6596 N N . CYS A 1 9 ? -5.937 -5.414 -1.465 1.00 0.00 9 CYS A N 13
ATOM 6597 C CA . CYS A 1 9 ? -5.792 -4.533 -2.654 1.00 0.00 9 CYS A CA 13
ATOM 6598 C C . CYS A 1 9 ? -6.009 -5.302 -3.958 1.00 0.00 9 CYS A C 13
ATOM 6599 O O . CYS A 1 9 ? -6.183 -6.503 -3.971 1.00 0.00 9 CYS A O 13
ATOM 6606 N N . LYS A 1 10 ? -5.984 -4.598 -5.055 1.00 0.00 10 LYS A N 13
ATOM 6607 C CA . LYS A 1 10 ? -6.167 -5.247 -6.382 1.00 0.00 10 LYS A CA 13
ATOM 6608 C C . LYS A 1 10 ? -4.919 -5.014 -7.231 1.00 0.00 10 LYS A C 13
ATOM 6609 O O . LYS A 1 10 ? -4.559 -5.815 -8.071 1.00 0.00 10 LYS A O 13
ATOM 6628 N N . ASN A 1 11 ? -4.256 -3.913 -7.008 1.00 0.00 11 ASN A N 13
ATOM 6629 C CA . ASN A 1 11 ? -3.024 -3.601 -7.785 1.00 0.00 11 ASN A CA 13
ATOM 6630 C C . ASN A 1 11 ? -2.273 -2.443 -7.127 1.00 0.00 11 ASN A C 13
ATOM 6631 O O . ASN A 1 11 ? -1.068 -2.474 -6.975 1.00 0.00 11 ASN A O 13
ATOM 6642 N N . SER A 1 12 ? -2.980 -1.419 -6.727 1.00 0.00 12 SER A N 13
ATOM 6643 C CA . SER A 1 12 ? -2.314 -0.259 -6.073 1.00 0.00 12 SER A CA 13
ATOM 6644 C C . SER A 1 12 ? -3.301 0.900 -5.900 1.00 0.00 12 SER A C 13
ATOM 6645 O O . SER A 1 12 ? -3.171 1.709 -5.002 1.00 0.00 12 SER A O 13
ATOM 6653 N N . ASN A 1 13 ? -4.285 0.989 -6.752 1.00 0.00 13 ASN A N 13
ATOM 6654 C CA . ASN A 1 13 ? -5.275 2.100 -6.635 1.00 0.00 13 ASN A CA 13
ATOM 6655 C C . ASN A 1 13 ? -5.930 2.079 -5.252 1.00 0.00 13 ASN A C 13
ATOM 6656 O O . ASN A 1 13 ? -6.483 3.063 -4.801 1.00 0.00 13 ASN A O 13
ATOM 6667 N N . ASP A 1 14 ? -5.873 0.965 -4.577 1.00 0.00 14 ASP A N 13
ATOM 6668 C CA . ASP A 1 14 ? -6.493 0.880 -3.222 1.00 0.00 14 ASP A CA 13
ATOM 6669 C C . ASP A 1 14 ? -5.473 1.264 -2.148 1.00 0.00 14 ASP A C 13
ATOM 6670 O O . ASP A 1 14 ? -5.820 1.523 -1.013 1.00 0.00 14 ASP A O 13
ATOM 6679 N N . CYS A 1 15 ? -4.217 1.290 -2.494 1.00 0.00 15 CYS A N 13
ATOM 6680 C CA . CYS A 1 15 ? -3.172 1.640 -1.495 1.00 0.00 15 CYS A CA 13
ATOM 6681 C C . CYS A 1 15 ? -3.006 3.155 -1.376 1.00 0.00 15 CYS A C 13
ATOM 6682 O O . CYS A 1 15 ? -3.130 3.886 -2.338 1.00 0.00 15 CYS A O 13
ATOM 6689 N N . CYS A 1 16 ? -2.719 3.624 -0.193 1.00 0.00 16 CYS A N 13
ATOM 6690 C CA . CYS A 1 16 ? -2.532 5.086 0.012 1.00 0.00 16 CYS A CA 13
ATOM 6691 C C . CYS A 1 16 ? -1.221 5.545 -0.627 1.00 0.00 16 CYS A C 13
ATOM 6692 O O . CYS A 1 16 ? -0.376 4.743 -0.975 1.00 0.00 16 CYS A O 13
ATOM 6699 N N . LYS A 1 17 ? -1.038 6.828 -0.782 1.00 0.00 17 LYS A N 13
ATOM 6700 C CA . LYS A 1 17 ? 0.223 7.326 -1.391 1.00 0.00 17 LYS A CA 13
ATOM 6701 C C . LYS A 1 17 ? 1.416 6.581 -0.791 1.00 0.00 17 LYS A C 13
ATOM 6702 O O . LYS A 1 17 ? 1.364 6.111 0.329 1.00 0.00 17 LYS A O 13
ATOM 6721 N N . ASP A 1 18 ? 2.489 6.459 -1.523 1.00 0.00 18 ASP A N 13
ATOM 6722 C CA . ASP A 1 18 ? 3.673 5.733 -0.984 1.00 0.00 18 ASP A CA 13
ATOM 6723 C C . ASP A 1 18 ? 3.264 4.321 -0.564 1.00 0.00 18 ASP A C 13
ATOM 6724 O O . ASP A 1 18 ? 3.838 3.735 0.332 1.00 0.00 18 ASP A O 13
ATOM 6733 N N . LEU A 1 19 ? 2.271 3.774 -1.206 1.00 0.00 19 LEU A N 13
ATOM 6734 C CA . LEU A 1 19 ? 1.812 2.401 -0.853 1.00 0.00 19 LEU A CA 13
ATOM 6735 C C . LEU A 1 19 ? 1.378 1.661 -2.120 1.00 0.00 19 LEU A C 13
ATOM 6736 O O . LEU A 1 19 ? 0.811 2.242 -3.023 1.00 0.00 19 LEU A O 13
ATOM 6752 N N . VAL A 1 20 ? 1.642 0.387 -2.197 1.00 0.00 20 VAL A N 13
ATOM 6753 C CA . VAL A 1 20 ? 1.243 -0.377 -3.412 1.00 0.00 20 VAL A CA 13
ATOM 6754 C C . VAL A 1 20 ? 0.830 -1.799 -3.037 1.00 0.00 20 VAL A C 13
ATOM 6755 O O . VAL A 1 20 ? 1.352 -2.388 -2.111 1.00 0.00 20 VAL A O 13
ATOM 6768 N N . CYS A 1 21 ? -0.103 -2.357 -3.756 1.00 0.00 21 CYS A N 13
ATOM 6769 C CA . CYS A 1 21 ? -0.550 -3.745 -3.454 1.00 0.00 21 CYS A CA 13
ATOM 6770 C C . CYS A 1 21 ? 0.606 -4.723 -3.676 1.00 0.00 21 CYS A C 13
ATOM 6771 O O . CYS A 1 21 ? 1.435 -4.522 -4.541 1.00 0.00 21 CYS A O 13
ATOM 6778 N N . SER A 1 22 ? 0.677 -5.779 -2.909 1.00 0.00 22 SER A N 13
ATOM 6779 C CA . SER A 1 22 ? 1.794 -6.744 -3.104 1.00 0.00 22 SER A CA 13
ATOM 6780 C C . SER A 1 22 ? 1.317 -8.176 -2.874 1.00 0.00 22 SER A C 13
ATOM 6781 O O . SER A 1 22 ? 0.691 -8.480 -1.877 1.00 0.00 22 SER A O 13
ATOM 6789 N N . SER A 1 23 ? 1.619 -9.055 -3.796 1.00 0.00 23 SER A N 13
ATOM 6790 C CA . SER A 1 23 ? 1.206 -10.471 -3.652 1.00 0.00 23 SER A CA 13
ATOM 6791 C C . SER A 1 23 ? 1.996 -11.122 -2.519 1.00 0.00 23 SER A C 13
ATOM 6792 O O . SER A 1 23 ? 1.562 -12.081 -1.912 1.00 0.00 23 SER A O 13
ATOM 6800 N N . ARG A 1 24 ? 3.152 -10.594 -2.220 1.00 0.00 24 ARG A N 13
ATOM 6801 C CA . ARG A 1 24 ? 3.967 -11.165 -1.113 1.00 0.00 24 ARG A CA 13
ATOM 6802 C C . ARG A 1 24 ? 3.394 -10.673 0.209 1.00 0.00 24 ARG A C 13
ATOM 6803 O O . ARG A 1 24 ? 3.405 -11.364 1.209 1.00 0.00 24 ARG A O 13
ATOM 6824 N N . TRP A 1 25 ? 2.866 -9.484 0.205 1.00 0.00 25 TRP A N 13
ATOM 6825 C CA . TRP A 1 25 ? 2.252 -8.930 1.438 1.00 0.00 25 TRP A CA 13
ATOM 6826 C C . TRP A 1 25 ? 0.727 -8.971 1.309 1.00 0.00 25 TRP A C 13
ATOM 6827 O O . TRP A 1 25 ? 0.006 -8.514 2.171 1.00 0.00 25 TRP A O 13
ATOM 6848 N N . LYS A 1 26 ? 0.238 -9.536 0.234 1.00 0.00 26 LYS A N 13
ATOM 6849 C CA . LYS A 1 26 ? -1.233 -9.648 0.009 1.00 0.00 26 LYS A CA 13
ATOM 6850 C C . LYS A 1 26 ? -1.953 -8.402 0.500 1.00 0.00 26 LYS A C 13
ATOM 6851 O O . LYS A 1 26 ? -3.060 -8.460 0.997 1.00 0.00 26 LYS A O 13
ATOM 6870 N N . TRP A 1 27 ? -1.344 -7.273 0.321 1.00 0.00 27 TRP A N 13
ATOM 6871 C CA . TRP A 1 27 ? -2.005 -6.000 0.734 1.00 0.00 27 TRP A CA 13
ATOM 6872 C C . TRP A 1 27 ? -1.130 -4.792 0.402 1.00 0.00 27 TRP A C 13
ATOM 6873 O O . TRP A 1 27 ? -0.043 -4.924 -0.127 1.00 0.00 27 TRP A O 13
ATOM 6894 N N . CYS A 1 28 ? -1.604 -3.612 0.696 1.00 0.00 28 CYS A N 13
ATOM 6895 C CA . CYS A 1 28 ? -0.814 -2.388 0.391 1.00 0.00 28 CYS A CA 13
ATOM 6896 C C . CYS A 1 28 ? 0.433 -2.328 1.273 1.00 0.00 28 CYS A C 13
ATOM 6897 O O . CYS A 1 28 ? 0.352 -2.320 2.486 1.00 0.00 28 CYS A O 13
ATOM 6904 N N . VAL A 1 29 ? 1.590 -2.297 0.668 1.00 0.00 29 VAL A N 13
ATOM 6905 C CA . VAL A 1 29 ? 2.845 -2.249 1.470 1.00 0.00 29 VAL A CA 13
ATOM 6906 C C . VAL A 1 29 ? 3.477 -0.860 1.406 1.00 0.00 29 VAL A C 13
ATOM 6907 O O . VAL A 1 29 ? 3.145 -0.047 0.567 1.00 0.00 29 VAL A O 13
ATOM 6920 N N . LEU A 1 30 ? 4.385 -0.587 2.297 1.00 0.00 30 LEU A N 13
ATOM 6921 C CA . LEU A 1 30 ? 5.050 0.746 2.312 1.00 0.00 30 LEU A CA 13
ATOM 6922 C C . LEU A 1 30 ? 5.824 0.965 1.009 1.00 0.00 30 LEU A C 13
ATOM 6923 O O . LEU A 1 30 ? 6.823 0.321 0.754 1.00 0.00 30 LEU A O 13
ATOM 6939 N N . ALA A 1 31 ? 5.374 1.869 0.183 1.00 0.00 31 ALA A N 13
ATOM 6940 C CA . ALA A 1 31 ? 6.089 2.128 -1.098 1.00 0.00 31 ALA A CA 13
ATOM 6941 C C . ALA A 1 31 ? 6.877 3.437 -1.007 1.00 0.00 31 ALA A C 13
ATOM 6942 O O . ALA A 1 31 ? 6.801 4.283 -1.874 1.00 0.00 31 ALA A O 13
ATOM 6949 N N . SER A 1 32 ? 7.632 3.602 0.041 1.00 0.00 32 SER A N 13
ATOM 6950 C CA . SER A 1 32 ? 8.431 4.853 0.197 1.00 0.00 32 SER A CA 13
ATOM 6951 C C . SER A 1 32 ? 9.928 4.539 0.120 1.00 0.00 32 SER A C 13
ATOM 6952 O O . SER A 1 32 ? 10.395 3.589 0.716 1.00 0.00 32 SER A O 13
ATOM 6960 N N . PRO A 1 33 ? 10.633 5.355 -0.617 1.00 0.00 33 PRO A N 13
ATOM 6961 C CA . PRO A 1 33 ? 12.096 5.169 -0.774 1.00 0.00 33 PRO A CA 13
ATOM 6962 C C . PRO A 1 33 ? 12.822 5.564 0.513 1.00 0.00 33 PRO A C 13
ATOM 6963 O O . PRO A 1 33 ? 12.857 6.719 0.889 1.00 0.00 33 PRO A O 13
ATOM 6974 N N . PHE A 1 34 ? 13.400 4.613 1.194 1.00 0.00 34 PHE A N 13
ATOM 6975 C CA . PHE A 1 34 ? 14.121 4.935 2.457 1.00 0.00 34 PHE A CA 13
ATOM 6976 C C . PHE A 1 34 ? 15.129 6.065 2.220 1.00 0.00 34 PHE A C 13
ATOM 6977 O O . PHE A 1 34 ? 15.445 6.318 1.069 1.00 0.00 34 PHE A O 13
ATOM 6995 N N . GLU A 1 1 ? -9.979 4.320 -2.417 1.00 0.00 1 GLU A N 14
ATOM 6996 C CA . GLU A 1 1 ? -9.323 5.565 -1.923 1.00 0.00 1 GLU A CA 14
ATOM 6997 C C . GLU A 1 1 ? -8.072 5.220 -1.113 1.00 0.00 1 GLU A C 14
ATOM 6998 O O . GLU A 1 1 ? -7.609 4.097 -1.111 1.00 0.00 1 GLU A O 14
ATOM 7012 N N . CYS A 1 2 ? -7.524 6.182 -0.424 1.00 0.00 2 CYS A N 14
ATOM 7013 C CA . CYS A 1 2 ? -6.303 5.914 0.391 1.00 0.00 2 CYS A CA 14
ATOM 7014 C C . CYS A 1 2 ? -6.548 4.727 1.326 1.00 0.00 2 CYS A C 14
ATOM 7015 O O . CYS A 1 2 ? -7.423 4.758 2.168 1.00 0.00 2 CYS A O 14
ATOM 7022 N N . GLY A 1 3 ? -5.785 3.676 1.183 1.00 0.00 3 GLY A N 14
ATOM 7023 C CA . GLY A 1 3 ? -5.985 2.488 2.060 1.00 0.00 3 GLY A CA 14
ATOM 7024 C C . GLY A 1 3 ? -4.822 2.366 3.048 1.00 0.00 3 GLY A C 14
ATOM 7025 O O . GLY A 1 3 ? -3.691 2.683 2.737 1.00 0.00 3 GLY A O 14
ATOM 7029 N N . LYS A 1 4 ? -5.096 1.902 4.237 1.00 0.00 4 LYS A N 14
ATOM 7030 C CA . LYS A 1 4 ? -4.015 1.747 5.253 1.00 0.00 4 LYS A CA 14
ATOM 7031 C C . LYS A 1 4 ? -3.266 0.429 5.028 1.00 0.00 4 LYS A C 14
ATOM 7032 O O . LYS A 1 4 ? -3.789 -0.501 4.448 1.00 0.00 4 LYS A O 14
ATOM 7051 N N . PHE A 1 5 ? -2.043 0.342 5.479 1.00 0.00 5 PHE A N 14
ATOM 7052 C CA . PHE A 1 5 ? -1.268 -0.915 5.286 1.00 0.00 5 PHE A CA 14
ATOM 7053 C C . PHE A 1 5 ? -2.138 -2.130 5.598 1.00 0.00 5 PHE A C 14
ATOM 7054 O O . PHE A 1 5 ? -3.050 -2.069 6.397 1.00 0.00 5 PHE A O 14
ATOM 7071 N N . MET A 1 6 ? -1.847 -3.238 4.977 1.00 0.00 6 MET A N 14
ATOM 7072 C CA . MET A 1 6 ? -2.630 -4.481 5.228 1.00 0.00 6 MET A CA 14
ATOM 7073 C C . MET A 1 6 ? -4.011 -4.401 4.578 1.00 0.00 6 MET A C 14
ATOM 7074 O O . MET A 1 6 ? -4.790 -5.331 4.651 1.00 0.00 6 MET A O 14
ATOM 7088 N N . TRP A 1 7 ? -4.326 -3.308 3.946 1.00 0.00 7 TRP A N 14
ATOM 7089 C CA . TRP A 1 7 ? -5.664 -3.200 3.302 1.00 0.00 7 TRP A CA 14
ATOM 7090 C C . TRP A 1 7 ? -5.734 -4.082 2.055 1.00 0.00 7 TRP A C 14
ATOM 7091 O O . TRP A 1 7 ? -4.928 -3.969 1.151 1.00 0.00 7 TRP A O 14
ATOM 7112 N N . LYS A 1 8 ? -6.701 -4.953 2.003 1.00 0.00 8 LYS A N 14
ATOM 7113 C CA . LYS A 1 8 ? -6.852 -5.847 0.822 1.00 0.00 8 LYS A CA 14
ATOM 7114 C C . LYS A 1 8 ? -7.064 -5.006 -0.437 1.00 0.00 8 LYS A C 14
ATOM 7115 O O . LYS A 1 8 ? -7.949 -4.177 -0.501 1.00 0.00 8 LYS A O 14
ATOM 7134 N N . CYS A 1 9 ? -6.247 -5.202 -1.431 1.00 0.00 9 CYS A N 14
ATOM 7135 C CA . CYS A 1 9 ? -6.382 -4.406 -2.682 1.00 0.00 9 CYS A CA 14
ATOM 7136 C C . CYS A 1 9 ? -6.301 -5.319 -3.908 1.00 0.00 9 CYS A C 14
ATOM 7137 O O . CYS A 1 9 ? -6.344 -6.527 -3.800 1.00 0.00 9 CYS A O 14
ATOM 7144 N N . LYS A 1 10 ? -6.187 -4.746 -5.076 1.00 0.00 10 LYS A N 14
ATOM 7145 C CA . LYS A 1 10 ? -6.107 -5.579 -6.311 1.00 0.00 10 LYS A CA 14
ATOM 7146 C C . LYS A 1 10 ? -4.734 -5.433 -6.970 1.00 0.00 10 LYS A C 14
ATOM 7147 O O . LYS A 1 10 ? -4.200 -6.368 -7.532 1.00 0.00 10 LYS A O 14
ATOM 7166 N N . ASN A 1 11 ? -4.158 -4.265 -6.908 1.00 0.00 11 ASN A N 14
ATOM 7167 C CA . ASN A 1 11 ? -2.820 -4.061 -7.536 1.00 0.00 11 ASN A CA 14
ATOM 7168 C C . ASN A 1 11 ? -2.215 -2.730 -7.086 1.00 0.00 11 ASN A C 14
ATOM 7169 O O . ASN A 1 11 ? -1.033 -2.630 -6.824 1.00 0.00 11 ASN A O 14
ATOM 7180 N N . SER A 1 12 ? -3.018 -1.709 -6.994 1.00 0.00 12 SER A N 14
ATOM 7181 C CA . SER A 1 12 ? -2.496 -0.386 -6.557 1.00 0.00 12 SER A CA 14
ATOM 7182 C C . SER A 1 12 ? -3.563 0.697 -6.742 1.00 0.00 12 SER A C 14
ATOM 7183 O O . SER A 1 12 ? -3.259 1.841 -7.014 1.00 0.00 12 SER A O 14
ATOM 7191 N N . ASN A 1 13 ? -4.811 0.347 -6.594 1.00 0.00 13 ASN A N 14
ATOM 7192 C CA . ASN A 1 13 ? -5.893 1.359 -6.760 1.00 0.00 13 ASN A CA 14
ATOM 7193 C C . ASN A 1 13 ? -6.503 1.706 -5.399 1.00 0.00 13 ASN A C 14
ATOM 7194 O O . ASN A 1 13 ? -7.385 2.535 -5.296 1.00 0.00 13 ASN A O 14
ATOM 7205 N N . ASP A 1 14 ? -6.040 1.076 -4.355 1.00 0.00 14 ASP A N 14
ATOM 7206 C CA . ASP A 1 14 ? -6.592 1.364 -3.001 1.00 0.00 14 ASP A CA 14
ATOM 7207 C C . ASP A 1 14 ? -5.453 1.627 -2.008 1.00 0.00 14 ASP A C 14
ATOM 7208 O O . ASP A 1 14 ? -5.681 1.910 -0.850 1.00 0.00 14 ASP A O 14
ATOM 7217 N N . CYS A 1 15 ? -4.229 1.525 -2.453 1.00 0.00 15 CYS A N 14
ATOM 7218 C CA . CYS A 1 15 ? -3.077 1.758 -1.537 1.00 0.00 15 CYS A CA 14
ATOM 7219 C C . CYS A 1 15 ? -2.813 3.255 -1.356 1.00 0.00 15 CYS A C 14
ATOM 7220 O O . CYS A 1 15 ? -2.786 4.015 -2.303 1.00 0.00 15 CYS A O 14
ATOM 7227 N N . CYS A 1 16 ? -2.611 3.677 -0.138 1.00 0.00 16 CYS A N 14
ATOM 7228 C CA . CYS A 1 16 ? -2.339 5.121 0.129 1.00 0.00 16 CYS A CA 14
ATOM 7229 C C . CYS A 1 16 ? -1.028 5.542 -0.540 1.00 0.00 16 CYS A C 14
ATOM 7230 O O . CYS A 1 16 ? -0.279 4.720 -1.026 1.00 0.00 16 CYS A O 14
ATOM 7237 N N . LYS A 1 17 ? -0.736 6.816 -0.563 1.00 0.00 17 LYS A N 14
ATOM 7238 C CA . LYS A 1 17 ? 0.531 7.266 -1.192 1.00 0.00 17 LYS A CA 14
ATOM 7239 C C . LYS A 1 17 ? 1.705 6.502 -0.578 1.00 0.00 17 LYS A C 14
ATOM 7240 O O . LYS A 1 17 ? 1.627 6.023 0.536 1.00 0.00 17 LYS A O 14
ATOM 7259 N N . ASP A 1 18 ? 2.783 6.365 -1.297 1.00 0.00 18 ASP A N 14
ATOM 7260 C CA . ASP A 1 18 ? 3.948 5.613 -0.751 1.00 0.00 18 ASP A CA 14
ATOM 7261 C C . ASP A 1 18 ? 3.507 4.198 -0.369 1.00 0.00 18 ASP A C 14
ATOM 7262 O O . ASP A 1 18 ? 4.190 3.492 0.346 1.00 0.00 18 ASP A O 14
ATOM 7271 N N . LEU A 1 19 ? 2.368 3.780 -0.852 1.00 0.00 19 LEU A N 14
ATOM 7272 C CA . LEU A 1 19 ? 1.870 2.414 -0.540 1.00 0.00 19 LEU A CA 14
ATOM 7273 C C . LEU A 1 19 ? 1.455 1.725 -1.838 1.00 0.00 19 LEU A C 14
ATOM 7274 O O . LEU A 1 19 ? 0.857 2.329 -2.707 1.00 0.00 19 LEU A O 14
ATOM 7290 N N . VAL A 1 20 ? 1.776 0.474 -1.986 1.00 0.00 20 VAL A N 14
ATOM 7291 C CA . VAL A 1 20 ? 1.405 -0.236 -3.240 1.00 0.00 20 VAL A CA 14
ATOM 7292 C C . VAL A 1 20 ? 0.969 -1.668 -2.934 1.00 0.00 20 VAL A C 14
ATOM 7293 O O . VAL A 1 20 ? 1.593 -2.368 -2.163 1.00 0.00 20 VAL A O 14
ATOM 7306 N N . CYS A 1 21 ? -0.099 -2.108 -3.538 1.00 0.00 21 CYS A N 14
ATOM 7307 C CA . CYS A 1 21 ? -0.578 -3.494 -3.287 1.00 0.00 21 CYS A CA 14
ATOM 7308 C C . CYS A 1 21 ? 0.515 -4.494 -3.666 1.00 0.00 21 CYS A C 14
ATOM 7309 O O . CYS A 1 21 ? 1.221 -4.313 -4.637 1.00 0.00 21 CYS A O 14
ATOM 7316 N N . SER A 1 22 ? 0.670 -5.543 -2.905 1.00 0.00 22 SER A N 14
ATOM 7317 C CA . SER A 1 22 ? 1.732 -6.535 -3.233 1.00 0.00 22 SER A CA 14
ATOM 7318 C C . SER A 1 22 ? 1.266 -7.960 -2.940 1.00 0.00 22 SER A C 14
ATOM 7319 O O . SER A 1 22 ? 0.720 -8.248 -1.889 1.00 0.00 22 SER A O 14
ATOM 7327 N N . SER A 1 23 ? 1.493 -8.853 -3.869 1.00 0.00 23 SER A N 14
ATOM 7328 C CA . SER A 1 23 ? 1.095 -10.265 -3.670 1.00 0.00 23 SER A CA 14
ATOM 7329 C C . SER A 1 23 ? 1.967 -10.889 -2.581 1.00 0.00 23 SER A C 14
ATOM 7330 O O . SER A 1 23 ? 1.597 -11.859 -1.949 1.00 0.00 23 SER A O 14
ATOM 7338 N N . ARG A 1 24 ? 3.122 -10.323 -2.350 1.00 0.00 24 ARG A N 14
ATOM 7339 C CA . ARG A 1 24 ? 4.019 -10.862 -1.291 1.00 0.00 24 ARG A CA 14
ATOM 7340 C C . ARG A 1 24 ? 3.519 -10.379 0.066 1.00 0.00 24 ARG A C 14
ATOM 7341 O O . ARG A 1 24 ? 3.564 -11.090 1.050 1.00 0.00 24 ARG A O 14
ATOM 7362 N N . TRP A 1 25 ? 3.013 -9.178 0.113 1.00 0.00 25 TRP A N 14
ATOM 7363 C CA . TRP A 1 25 ? 2.473 -8.647 1.392 1.00 0.00 25 TRP A CA 14
ATOM 7364 C C . TRP A 1 25 ? 0.957 -8.841 1.419 1.00 0.00 25 TRP A C 14
ATOM 7365 O O . TRP A 1 25 ? 0.304 -8.525 2.386 1.00 0.00 25 TRP A O 14
ATOM 7386 N N . LYS A 1 26 ? 0.405 -9.372 0.357 1.00 0.00 26 LYS A N 14
ATOM 7387 C CA . LYS A 1 26 ? -1.065 -9.627 0.299 1.00 0.00 26 LYS A CA 14
ATOM 7388 C C . LYS A 1 26 ? -1.858 -8.389 0.705 1.00 0.00 26 LYS A C 14
ATOM 7389 O O . LYS A 1 26 ? -2.926 -8.482 1.275 1.00 0.00 26 LYS A O 14
ATOM 7408 N N . TRP A 1 27 ? -1.349 -7.235 0.387 1.00 0.00 27 TRP A N 14
ATOM 7409 C CA . TRP A 1 27 ? -2.070 -5.971 0.724 1.00 0.00 27 TRP A CA 14
ATOM 7410 C C . TRP A 1 27 ? -1.210 -4.761 0.367 1.00 0.00 27 TRP A C 14
ATOM 7411 O O . TRP A 1 27 ? -0.052 -4.895 0.024 1.00 0.00 27 TRP A O 14
ATOM 7432 N N . CYS A 1 28 ? -1.752 -3.578 0.465 1.00 0.00 28 CYS A N 14
ATOM 7433 C CA . CYS A 1 28 ? -0.941 -2.371 0.154 1.00 0.00 28 CYS A CA 14
ATOM 7434 C C . CYS A 1 28 ? 0.266 -2.347 1.089 1.00 0.00 28 CYS A C 14
ATOM 7435 O O . CYS A 1 28 ? 0.155 -2.655 2.257 1.00 0.00 28 CYS A O 14
ATOM 7442 N N . VAL A 1 29 ? 1.426 -2.024 0.590 1.00 0.00 29 VAL A N 14
ATOM 7443 C CA . VAL A 1 29 ? 2.624 -2.034 1.476 1.00 0.00 29 VAL A CA 14
ATOM 7444 C C . VAL A 1 29 ? 3.405 -0.729 1.374 1.00 0.00 29 VAL A C 14
ATOM 7445 O O . VAL A 1 29 ? 3.375 -0.049 0.371 1.00 0.00 29 VAL A O 14
ATOM 7458 N N . LEU A 1 30 ? 4.107 -0.387 2.419 1.00 0.00 30 LEU A N 14
ATOM 7459 C CA . LEU A 1 30 ? 4.910 0.872 2.418 1.00 0.00 30 LEU A CA 14
ATOM 7460 C C . LEU A 1 30 ? 5.956 0.844 1.299 1.00 0.00 30 LEU A C 14
ATOM 7461 O O . LEU A 1 30 ? 7.137 0.710 1.548 1.00 0.00 30 LEU A O 14
ATOM 7477 N N . ALA A 1 31 ? 5.525 0.977 0.070 1.00 0.00 31 ALA A N 14
ATOM 7478 C CA . ALA A 1 31 ? 6.481 0.965 -1.078 1.00 0.00 31 ALA A CA 14
ATOM 7479 C C . ALA A 1 31 ? 7.612 -0.034 -0.822 1.00 0.00 31 ALA A C 14
ATOM 7480 O O . ALA A 1 31 ? 8.777 0.303 -0.888 1.00 0.00 31 ALA A O 14
ATOM 7487 N N . SER A 1 32 ? 7.275 -1.259 -0.522 1.00 0.00 32 SER A N 14
ATOM 7488 C CA . SER A 1 32 ? 8.329 -2.278 -0.252 1.00 0.00 32 SER A CA 14
ATOM 7489 C C . SER A 1 32 ? 9.300 -1.755 0.812 1.00 0.00 32 SER A C 14
ATOM 7490 O O . SER A 1 32 ? 9.222 -0.611 1.212 1.00 0.00 32 SER A O 14
ATOM 7498 N N . PRO A 1 33 ? 10.183 -2.616 1.238 1.00 0.00 33 PRO A N 14
ATOM 7499 C CA . PRO A 1 33 ? 11.178 -2.237 2.272 1.00 0.00 33 PRO A CA 14
ATOM 7500 C C . PRO A 1 33 ? 12.226 -1.292 1.677 1.00 0.00 33 PRO A C 14
ATOM 7501 O O . PRO A 1 33 ? 13.410 -1.562 1.710 1.00 0.00 33 PRO A O 14
ATOM 7512 N N . PHE A 1 34 ? 11.799 -0.187 1.131 1.00 0.00 34 PHE A N 14
ATOM 7513 C CA . PHE A 1 34 ? 12.768 0.774 0.531 1.00 0.00 34 PHE A CA 14
ATOM 7514 C C . PHE A 1 34 ? 12.612 2.154 1.176 1.00 0.00 34 PHE A C 14
ATOM 7515 O O . PHE A 1 34 ? 13.355 3.047 0.804 1.00 0.00 34 PHE A O 14
ATOM 7533 N N . GLU A 1 1 ? -11.373 7.646 1.198 1.00 0.00 1 GLU A N 15
ATOM 7534 C CA . GLU A 1 1 ? -9.960 7.613 1.674 1.00 0.00 1 GLU A CA 15
ATOM 7535 C C . GLU A 1 1 ? -9.144 6.609 0.862 1.00 0.00 1 GLU A C 15
ATOM 7536 O O . GLU A 1 1 ? -9.549 6.165 -0.194 1.00 0.00 1 GLU A O 15
ATOM 7550 N N . CYS A 1 2 ? -7.999 6.247 1.361 1.00 0.00 2 CYS A N 15
ATOM 7551 C CA . CYS A 1 2 ? -7.144 5.263 0.641 1.00 0.00 2 CYS A CA 15
ATOM 7552 C C . CYS A 1 2 ? -6.945 4.016 1.502 1.00 0.00 2 CYS A C 15
ATOM 7553 O O . CYS A 1 2 ? -7.275 3.998 2.671 1.00 0.00 2 CYS A O 15
ATOM 7560 N N . GLY A 1 3 ? -6.418 2.971 0.931 1.00 0.00 3 GLY A N 15
ATOM 7561 C CA . GLY A 1 3 ? -6.211 1.724 1.716 1.00 0.00 3 GLY A CA 15
ATOM 7562 C C . GLY A 1 3 ? -4.949 1.846 2.570 1.00 0.00 3 GLY A C 15
ATOM 7563 O O . GLY A 1 3 ? -3.867 2.075 2.068 1.00 0.00 3 GLY A O 15
ATOM 7567 N N . LYS A 1 4 ? -5.080 1.679 3.858 1.00 0.00 4 LYS A N 15
ATOM 7568 C CA . LYS A 1 4 ? -3.887 1.770 4.747 1.00 0.00 4 LYS A CA 15
ATOM 7569 C C . LYS A 1 4 ? -3.104 0.461 4.676 1.00 0.00 4 LYS A C 15
ATOM 7570 O O . LYS A 1 4 ? -3.647 -0.571 4.341 1.00 0.00 4 LYS A O 15
ATOM 7589 N N . PHE A 1 5 ? -1.834 0.490 4.973 1.00 0.00 5 PHE A N 15
ATOM 7590 C CA . PHE A 1 5 ? -1.035 -0.764 4.900 1.00 0.00 5 PHE A CA 15
ATOM 7591 C C . PHE A 1 5 ? -1.820 -1.936 5.477 1.00 0.00 5 PHE A C 15
ATOM 7592 O O . PHE A 1 5 ? -2.645 -1.779 6.354 1.00 0.00 5 PHE A O 15
ATOM 7609 N N . MET A 1 6 ? -1.553 -3.110 4.986 1.00 0.00 6 MET A N 15
ATOM 7610 C CA . MET A 1 6 ? -2.254 -4.325 5.486 1.00 0.00 6 MET A CA 15
ATOM 7611 C C . MET A 1 6 ? -3.686 -4.377 4.957 1.00 0.00 6 MET A C 15
ATOM 7612 O O . MET A 1 6 ? -4.461 -5.239 5.320 1.00 0.00 6 MET A O 15
ATOM 7626 N N . TRP A 1 7 ? -4.045 -3.465 4.100 1.00 0.00 7 TRP A N 15
ATOM 7627 C CA . TRP A 1 7 ? -5.430 -3.473 3.549 1.00 0.00 7 TRP A CA 15
ATOM 7628 C C . TRP A 1 7 ? -5.470 -4.247 2.230 1.00 0.00 7 TRP A C 15
ATOM 7629 O O . TRP A 1 7 ? -4.648 -4.044 1.356 1.00 0.00 7 TRP A O 15
ATOM 7650 N N . LYS A 1 8 ? -6.424 -5.127 2.074 1.00 0.00 8 LYS A N 15
ATOM 7651 C CA . LYS A 1 8 ? -6.517 -5.903 0.805 1.00 0.00 8 LYS A CA 15
ATOM 7652 C C . LYS A 1 8 ? -6.668 -4.937 -0.371 1.00 0.00 8 LYS A C 15
ATOM 7653 O O . LYS A 1 8 ? -7.436 -3.997 -0.320 1.00 0.00 8 LYS A O 15
ATOM 7672 N N . CYS A 1 9 ? -5.924 -5.144 -1.420 1.00 0.00 9 CYS A N 15
ATOM 7673 C CA . CYS A 1 9 ? -6.007 -4.219 -2.585 1.00 0.00 9 CYS A CA 15
ATOM 7674 C C . CYS A 1 9 ? -6.152 -4.998 -3.896 1.00 0.00 9 CYS A C 15
ATOM 7675 O O . CYS A 1 9 ? -6.138 -6.212 -3.916 1.00 0.00 9 CYS A O 15
ATOM 7682 N N . LYS A 1 10 ? -6.287 -4.298 -4.990 1.00 0.00 10 LYS A N 15
ATOM 7683 C CA . LYS A 1 10 ? -6.428 -4.980 -6.306 1.00 0.00 10 LYS A CA 15
ATOM 7684 C C . LYS A 1 10 ? -5.063 -5.042 -7.004 1.00 0.00 10 LYS A C 15
ATOM 7685 O O . LYS A 1 10 ? -4.758 -5.981 -7.711 1.00 0.00 10 LYS A O 15
ATOM 7704 N N . ASN A 1 11 ? -4.246 -4.045 -6.810 1.00 0.00 11 ASN A N 15
ATOM 7705 C CA . ASN A 1 11 ? -2.906 -4.044 -7.463 1.00 0.00 11 ASN A CA 15
ATOM 7706 C C . ASN A 1 11 ? -2.160 -2.734 -7.177 1.00 0.00 11 ASN A C 15
ATOM 7707 O O . ASN A 1 11 ? -0.946 -2.690 -7.193 1.00 0.00 11 ASN A O 15
ATOM 7718 N N . SER A 1 12 ? -2.869 -1.667 -6.909 1.00 0.00 12 SER A N 15
ATOM 7719 C CA . SER A 1 12 ? -2.183 -0.374 -6.619 1.00 0.00 12 SER A CA 15
ATOM 7720 C C . SER A 1 12 ? -3.178 0.794 -6.604 1.00 0.00 12 SER A C 15
ATOM 7721 O O . SER A 1 12 ? -2.905 1.841 -6.052 1.00 0.00 12 SER A O 15
ATOM 7729 N N . ASN A 1 13 ? -4.324 0.633 -7.210 1.00 0.00 13 ASN A N 15
ATOM 7730 C CA . ASN A 1 13 ? -5.318 1.746 -7.233 1.00 0.00 13 ASN A CA 15
ATOM 7731 C C . ASN A 1 13 ? -6.035 1.866 -5.885 1.00 0.00 13 ASN A C 15
ATOM 7732 O O . ASN A 1 13 ? -6.974 2.623 -5.741 1.00 0.00 13 ASN A O 15
ATOM 7743 N N . ASP A 1 14 ? -5.610 1.125 -4.898 1.00 0.00 14 ASP A N 15
ATOM 7744 C CA . ASP A 1 14 ? -6.285 1.205 -3.570 1.00 0.00 14 ASP A CA 15
ATOM 7745 C C . ASP A 1 14 ? -5.260 1.438 -2.453 1.00 0.00 14 ASP A C 15
ATOM 7746 O O . ASP A 1 14 ? -5.609 1.525 -1.292 1.00 0.00 14 ASP A O 15
ATOM 7755 N N . CYS A 1 15 ? -4.001 1.528 -2.786 1.00 0.00 15 CYS A N 15
ATOM 7756 C CA . CYS A 1 15 ? -2.968 1.739 -1.735 1.00 0.00 15 CYS A CA 15
ATOM 7757 C C . CYS A 1 15 ? -2.735 3.230 -1.477 1.00 0.00 15 CYS A C 15
ATOM 7758 O O . CYS A 1 15 ? -2.527 4.011 -2.385 1.00 0.00 15 CYS A O 15
ATOM 7765 N N . CYS A 1 16 ? -2.772 3.620 -0.233 1.00 0.00 16 CYS A N 15
ATOM 7766 C CA . CYS A 1 16 ? -2.558 5.054 0.127 1.00 0.00 16 CYS A CA 15
ATOM 7767 C C . CYS A 1 16 ? -1.305 5.613 -0.546 1.00 0.00 16 CYS A C 15
ATOM 7768 O O . CYS A 1 16 ? -0.492 4.883 -1.077 1.00 0.00 16 CYS A O 15
ATOM 7775 N N . LYS A 1 17 ? -1.139 6.907 -0.508 1.00 0.00 17 LYS A N 15
ATOM 7776 C CA . LYS A 1 17 ? 0.064 7.520 -1.121 1.00 0.00 17 LYS A CA 15
ATOM 7777 C C . LYS A 1 17 ? 1.315 6.829 -0.579 1.00 0.00 17 LYS A C 15
ATOM 7778 O O . LYS A 1 17 ? 1.330 6.334 0.530 1.00 0.00 17 LYS A O 15
ATOM 7797 N N . ASP A 1 18 ? 2.360 6.779 -1.351 1.00 0.00 18 ASP A N 15
ATOM 7798 C CA . ASP A 1 18 ? 3.603 6.108 -0.877 1.00 0.00 18 ASP A CA 15
ATOM 7799 C C . ASP A 1 18 ? 3.289 4.668 -0.463 1.00 0.00 18 ASP A C 15
ATOM 7800 O O . ASP A 1 18 ? 3.968 4.082 0.356 1.00 0.00 18 ASP A O 15
ATOM 7809 N N . LEU A 1 19 ? 2.262 4.097 -1.030 1.00 0.00 19 LEU A N 15
ATOM 7810 C CA . LEU A 1 19 ? 1.897 2.695 -0.681 1.00 0.00 19 LEU A CA 15
ATOM 7811 C C . LEU A 1 19 ? 1.573 1.914 -1.956 1.00 0.00 19 LEU A C 15
ATOM 7812 O O . LEU A 1 19 ? 1.057 2.457 -2.911 1.00 0.00 19 LEU A O 15
ATOM 7828 N N . VAL A 1 20 ? 1.876 0.645 -1.984 1.00 0.00 20 VAL A N 15
ATOM 7829 C CA . VAL A 1 20 ? 1.589 -0.157 -3.208 1.00 0.00 20 VAL A CA 15
ATOM 7830 C C . VAL A 1 20 ? 1.029 -1.531 -2.832 1.00 0.00 20 VAL A C 15
ATOM 7831 O O . VAL A 1 20 ? 1.382 -2.103 -1.820 1.00 0.00 20 VAL A O 15
ATOM 7844 N N . CYS A 1 21 ? 0.158 -2.063 -3.645 1.00 0.00 21 CYS A N 15
ATOM 7845 C CA . CYS A 1 21 ? -0.429 -3.399 -3.347 1.00 0.00 21 CYS A CA 15
ATOM 7846 C C . CYS A 1 21 ? 0.641 -4.481 -3.500 1.00 0.00 21 CYS A C 15
ATOM 7847 O O . CYS A 1 21 ? 1.495 -4.396 -4.360 1.00 0.00 21 CYS A O 15
ATOM 7854 N N . SER A 1 22 ? 0.614 -5.494 -2.677 1.00 0.00 22 SER A N 15
ATOM 7855 C CA . SER A 1 22 ? 1.650 -6.558 -2.801 1.00 0.00 22 SER A CA 15
ATOM 7856 C C . SER A 1 22 ? 1.026 -7.945 -2.637 1.00 0.00 22 SER A C 15
ATOM 7857 O O . SER A 1 22 ? 0.605 -8.324 -1.559 1.00 0.00 22 SER A O 15
ATOM 7865 N N . SER A 1 23 ? 0.972 -8.705 -3.700 1.00 0.00 23 SER A N 15
ATOM 7866 C CA . SER A 1 23 ? 0.392 -10.069 -3.616 1.00 0.00 23 SER A CA 15
ATOM 7867 C C . SER A 1 23 ? 1.217 -10.915 -2.647 1.00 0.00 23 SER A C 15
ATOM 7868 O O . SER A 1 23 ? 0.736 -11.867 -2.065 1.00 0.00 23 SER A O 15
ATOM 7876 N N . ARG A 1 24 ? 2.459 -10.558 -2.458 1.00 0.00 24 ARG A N 15
ATOM 7877 C CA . ARG A 1 24 ? 3.322 -11.320 -1.515 1.00 0.00 24 ARG A CA 15
ATOM 7878 C C . ARG A 1 24 ? 2.993 -10.888 -0.089 1.00 0.00 24 ARG A C 15
ATOM 7879 O O . ARG A 1 24 ? 2.838 -11.699 0.804 1.00 0.00 24 ARG A O 15
ATOM 7900 N N . TRP A 1 25 ? 2.862 -9.609 0.120 1.00 0.00 25 TRP A N 15
ATOM 7901 C CA . TRP A 1 25 ? 2.517 -9.102 1.476 1.00 0.00 25 TRP A CA 15
ATOM 7902 C C . TRP A 1 25 ? 1.004 -9.197 1.679 1.00 0.00 25 TRP A C 15
ATOM 7903 O O . TRP A 1 25 ? 0.507 -9.056 2.776 1.00 0.00 25 TRP A O 15
ATOM 7924 N N . LYS A 1 26 ? 0.277 -9.456 0.622 1.00 0.00 26 LYS A N 15
ATOM 7925 C CA . LYS A 1 26 ? -1.205 -9.592 0.727 1.00 0.00 26 LYS A CA 15
ATOM 7926 C C . LYS A 1 26 ? -1.872 -8.247 1.048 1.00 0.00 26 LYS A C 15
ATOM 7927 O O . LYS A 1 26 ? -2.956 -8.213 1.592 1.00 0.00 26 LYS A O 15
ATOM 7946 N N . TRP A 1 27 ? -1.252 -7.147 0.723 1.00 0.00 27 TRP A N 15
ATOM 7947 C CA . TRP A 1 27 ? -1.892 -5.842 1.034 1.00 0.00 27 TRP A CA 15
ATOM 7948 C C . TRP A 1 27 ? -1.014 -4.676 0.579 1.00 0.00 27 TRP A C 15
ATOM 7949 O O . TRP A 1 27 ? 0.105 -4.858 0.140 1.00 0.00 27 TRP A O 15
ATOM 7970 N N . CYS A 1 28 ? -1.513 -3.475 0.694 1.00 0.00 28 CYS A N 15
ATOM 7971 C CA . CYS A 1 28 ? -0.712 -2.286 0.282 1.00 0.00 28 CYS A CA 15
ATOM 7972 C C . CYS A 1 28 ? 0.511 -2.145 1.195 1.00 0.00 28 CYS A C 15
ATOM 7973 O O . CYS A 1 28 ? 0.403 -1.732 2.331 1.00 0.00 28 CYS A O 15
ATOM 7980 N N . VAL A 1 29 ? 1.674 -2.503 0.715 1.00 0.00 29 VAL A N 15
ATOM 7981 C CA . VAL A 1 29 ? 2.894 -2.403 1.571 1.00 0.00 29 VAL A CA 15
ATOM 7982 C C . VAL A 1 29 ? 3.540 -1.025 1.455 1.00 0.00 29 VAL A C 15
ATOM 7983 O O . VAL A 1 29 ? 3.445 -0.361 0.442 1.00 0.00 29 VAL A O 15
ATOM 7996 N N . LEU A 1 30 ? 4.209 -0.603 2.492 1.00 0.00 30 LEU A N 15
ATOM 7997 C CA . LEU A 1 30 ? 4.879 0.726 2.468 1.00 0.00 30 LEU A CA 15
ATOM 7998 C C . LEU A 1 30 ? 5.766 0.854 1.229 1.00 0.00 30 LEU A C 15
ATOM 7999 O O . LEU A 1 30 ? 6.617 0.026 0.973 1.00 0.00 30 LEU A O 15
ATOM 8015 N N . ALA A 1 31 ? 5.573 1.888 0.458 1.00 0.00 31 ALA A N 15
ATOM 8016 C CA . ALA A 1 31 ? 6.408 2.067 -0.764 1.00 0.00 31 ALA A CA 15
ATOM 8017 C C . ALA A 1 31 ? 7.604 2.967 -0.458 1.00 0.00 31 ALA A C 15
ATOM 8018 O O . ALA A 1 31 ? 7.940 3.858 -1.214 1.00 0.00 31 ALA A O 15
ATOM 8025 N N . SER A 1 32 ? 8.249 2.729 0.646 1.00 0.00 32 SER A N 15
ATOM 8026 C CA . SER A 1 32 ? 9.435 3.555 1.022 1.00 0.00 32 SER A CA 15
ATOM 8027 C C . SER A 1 32 ? 9.183 5.033 0.707 1.00 0.00 32 SER A C 15
ATOM 8028 O O . SER A 1 32 ? 9.519 5.509 -0.360 1.00 0.00 32 SER A O 15
ATOM 8036 N N . PRO A 1 33 ? 8.595 5.710 1.655 1.00 0.00 33 PRO A N 15
ATOM 8037 C CA . PRO A 1 33 ? 8.288 7.149 1.488 1.00 0.00 33 PRO A CA 15
ATOM 8038 C C . PRO A 1 33 ? 9.545 7.998 1.715 1.00 0.00 33 PRO A C 15
ATOM 8039 O O . PRO A 1 33 ? 9.579 8.850 2.581 1.00 0.00 33 PRO A O 15
ATOM 8050 N N . PHE A 1 34 ? 10.576 7.776 0.945 1.00 0.00 34 PHE A N 15
ATOM 8051 C CA . PHE A 1 34 ? 11.822 8.577 1.124 1.00 0.00 34 PHE A CA 15
ATOM 8052 C C . PHE A 1 34 ? 12.721 8.447 -0.113 1.00 0.00 34 PHE A C 15
ATOM 8053 O O . PHE A 1 34 ? 13.535 9.331 -0.324 1.00 0.00 34 PHE A O 15
ATOM 8071 N N . GLU A 1 1 ? -10.512 4.498 -1.682 1.00 0.00 1 GLU A N 16
ATOM 8072 C CA . GLU A 1 1 ? -9.969 5.566 -0.791 1.00 0.00 1 GLU A CA 16
ATOM 8073 C C . GLU A 1 1 ? -8.548 5.209 -0.349 1.00 0.00 1 GLU A C 16
ATOM 8074 O O . GLU A 1 1 ? -8.029 4.162 -0.681 1.00 0.00 1 GLU A O 16
ATOM 8088 N N . CYS A 1 2 ? -7.918 6.074 0.401 1.00 0.00 2 CYS A N 16
ATOM 8089 C CA . CYS A 1 2 ? -6.533 5.785 0.870 1.00 0.00 2 CYS A CA 16
ATOM 8090 C C . CYS A 1 2 ? -6.485 4.410 1.541 1.00 0.00 2 CYS A C 16
ATOM 8091 O O . CYS A 1 2 ? -7.134 4.172 2.540 1.00 0.00 2 CYS A O 16
ATOM 8098 N N . GLY A 1 3 ? -5.725 3.499 0.996 1.00 0.00 3 GLY A N 16
ATOM 8099 C CA . GLY A 1 3 ? -5.646 2.140 1.602 1.00 0.00 3 GLY A CA 16
ATOM 8100 C C . GLY A 1 3 ? -4.482 2.083 2.593 1.00 0.00 3 GLY A C 16
ATOM 8101 O O . GLY A 1 3 ? -3.338 2.272 2.232 1.00 0.00 3 GLY A O 16
ATOM 8105 N N . LYS A 1 4 ? -4.764 1.813 3.838 1.00 0.00 4 LYS A N 16
ATOM 8106 C CA . LYS A 1 4 ? -3.673 1.735 4.851 1.00 0.00 4 LYS A CA 16
ATOM 8107 C C . LYS A 1 4 ? -2.974 0.378 4.742 1.00 0.00 4 LYS A C 16
ATOM 8108 O O . LYS A 1 4 ? -3.570 -0.599 4.341 1.00 0.00 4 LYS A O 16
ATOM 8127 N N . PHE A 1 5 ? -1.714 0.310 5.081 1.00 0.00 5 PHE A N 16
ATOM 8128 C CA . PHE A 1 5 ? -0.987 -0.989 4.977 1.00 0.00 5 PHE A CA 16
ATOM 8129 C C . PHE A 1 5 ? -1.871 -2.141 5.441 1.00 0.00 5 PHE A C 16
ATOM 8130 O O . PHE A 1 5 ? -2.746 -1.979 6.267 1.00 0.00 5 PHE A O 16
ATOM 8147 N N . MET A 1 6 ? -1.634 -3.309 4.918 1.00 0.00 6 MET A N 16
ATOM 8148 C CA . MET A 1 6 ? -2.433 -4.497 5.320 1.00 0.00 6 MET A CA 16
ATOM 8149 C C . MET A 1 6 ? -3.843 -4.431 4.734 1.00 0.00 6 MET A C 16
ATOM 8150 O O . MET A 1 6 ? -4.656 -5.307 4.958 1.00 0.00 6 MET A O 16
ATOM 8164 N N . TRP A 1 7 ? -4.143 -3.410 3.983 1.00 0.00 7 TRP A N 16
ATOM 8165 C CA . TRP A 1 7 ? -5.504 -3.309 3.387 1.00 0.00 7 TRP A CA 16
ATOM 8166 C C . TRP A 1 7 ? -5.597 -4.145 2.110 1.00 0.00 7 TRP A C 16
ATOM 8167 O O . TRP A 1 7 ? -4.712 -4.129 1.274 1.00 0.00 7 TRP A O 16
ATOM 8188 N N . LYS A 1 8 ? -6.674 -4.864 1.951 1.00 0.00 8 LYS A N 16
ATOM 8189 C CA . LYS A 1 8 ? -6.852 -5.695 0.729 1.00 0.00 8 LYS A CA 16
ATOM 8190 C C . LYS A 1 8 ? -6.911 -4.792 -0.503 1.00 0.00 8 LYS A C 16
ATOM 8191 O O . LYS A 1 8 ? -7.648 -3.827 -0.543 1.00 0.00 8 LYS A O 16
ATOM 8210 N N . CYS A 1 9 ? -6.129 -5.086 -1.500 1.00 0.00 9 CYS A N 16
ATOM 8211 C CA . CYS A 1 9 ? -6.125 -4.234 -2.721 1.00 0.00 9 CYS A CA 16
ATOM 8212 C C . CYS A 1 9 ? -6.172 -5.099 -3.980 1.00 0.00 9 CYS A C 16
ATOM 8213 O O . CYS A 1 9 ? -6.172 -6.313 -3.915 1.00 0.00 9 CYS A O 16
ATOM 8220 N N . LYS A 1 10 ? -6.201 -4.481 -5.129 1.00 0.00 10 LYS A N 16
ATOM 8221 C CA . LYS A 1 10 ? -6.240 -5.264 -6.394 1.00 0.00 10 LYS A CA 16
ATOM 8222 C C . LYS A 1 10 ? -4.890 -5.173 -7.107 1.00 0.00 10 LYS A C 16
ATOM 8223 O O . LYS A 1 10 ? -4.443 -6.110 -7.737 1.00 0.00 10 LYS A O 16
ATOM 8242 N N . ASN A 1 11 ? -4.239 -4.048 -7.010 1.00 0.00 11 ASN A N 16
ATOM 8243 C CA . ASN A 1 11 ? -2.919 -3.895 -7.686 1.00 0.00 11 ASN A CA 16
ATOM 8244 C C . ASN A 1 11 ? -2.182 -2.657 -7.167 1.00 0.00 11 ASN A C 16
ATOM 8245 O O . ASN A 1 11 ? -0.972 -2.652 -7.052 1.00 0.00 11 ASN A O 16
ATOM 8256 N N . SER A 1 12 ? -2.893 -1.606 -6.852 1.00 0.00 12 SER A N 16
ATOM 8257 C CA . SER A 1 12 ? -2.218 -0.376 -6.344 1.00 0.00 12 SER A CA 16
ATOM 8258 C C . SER A 1 12 ? -3.184 0.817 -6.310 1.00 0.00 12 SER A C 16
ATOM 8259 O O . SER A 1 12 ? -2.955 1.788 -5.616 1.00 0.00 12 SER A O 16
ATOM 8267 N N . ASN A 1 13 ? -4.254 0.763 -7.057 1.00 0.00 13 ASN A N 16
ATOM 8268 C CA . ASN A 1 13 ? -5.216 1.906 -7.064 1.00 0.00 13 ASN A CA 16
ATOM 8269 C C . ASN A 1 13 ? -5.995 1.971 -5.744 1.00 0.00 13 ASN A C 16
ATOM 8270 O O . ASN A 1 13 ? -6.828 2.834 -5.550 1.00 0.00 13 ASN A O 16
ATOM 8281 N N . ASP A 1 14 ? -5.738 1.068 -4.840 1.00 0.00 14 ASP A N 16
ATOM 8282 C CA . ASP A 1 14 ? -6.471 1.087 -3.540 1.00 0.00 14 ASP A CA 16
ATOM 8283 C C . ASP A 1 14 ? -5.504 1.358 -2.384 1.00 0.00 14 ASP A C 16
ATOM 8284 O O . ASP A 1 14 ? -5.908 1.533 -1.251 1.00 0.00 14 ASP A O 16
ATOM 8293 N N . CYS A 1 15 ? -4.228 1.375 -2.656 1.00 0.00 15 CYS A N 16
ATOM 8294 C CA . CYS A 1 15 ? -3.232 1.613 -1.571 1.00 0.00 15 CYS A CA 16
ATOM 8295 C C . CYS A 1 15 ? -3.050 3.111 -1.284 1.00 0.00 15 CYS A C 16
ATOM 8296 O O . CYS A 1 15 ? -3.067 3.935 -2.177 1.00 0.00 15 CYS A O 16
ATOM 8303 N N . CYS A 1 16 ? -2.863 3.457 -0.036 1.00 0.00 16 CYS A N 16
ATOM 8304 C CA . CYS A 1 16 ? -2.660 4.890 0.335 1.00 0.00 16 CYS A CA 16
ATOM 8305 C C . CYS A 1 16 ? -1.460 5.465 -0.422 1.00 0.00 16 CYS A C 16
ATOM 8306 O O . CYS A 1 16 ? -0.744 4.754 -1.098 1.00 0.00 16 CYS A O 16
ATOM 8313 N N . LYS A 1 17 ? -1.225 6.745 -0.308 1.00 0.00 17 LYS A N 16
ATOM 8314 C CA . LYS A 1 17 ? -0.065 7.348 -1.013 1.00 0.00 17 LYS A CA 16
ATOM 8315 C C . LYS A 1 17 ? 1.225 6.665 -0.558 1.00 0.00 17 LYS A C 16
ATOM 8316 O O . LYS A 1 17 ? 1.321 6.179 0.553 1.00 0.00 17 LYS A O 16
ATOM 8335 N N . ASP A 1 18 ? 2.216 6.613 -1.403 1.00 0.00 18 ASP A N 16
ATOM 8336 C CA . ASP A 1 18 ? 3.489 5.947 -1.008 1.00 0.00 18 ASP A CA 16
ATOM 8337 C C . ASP A 1 18 ? 3.209 4.497 -0.621 1.00 0.00 18 ASP A C 16
ATOM 8338 O O . ASP A 1 18 ? 4.002 3.848 0.031 1.00 0.00 18 ASP A O 16
ATOM 8347 N N . LEU A 1 19 ? 2.077 3.986 -1.021 1.00 0.00 19 LEU A N 16
ATOM 8348 C CA . LEU A 1 19 ? 1.731 2.578 -0.685 1.00 0.00 19 LEU A CA 16
ATOM 8349 C C . LEU A 1 19 ? 1.334 1.828 -1.957 1.00 0.00 19 LEU A C 16
ATOM 8350 O O . LEU A 1 19 ? 0.678 2.366 -2.827 1.00 0.00 19 LEU A O 16
ATOM 8366 N N . VAL A 1 20 ? 1.729 0.592 -2.073 1.00 0.00 20 VAL A N 16
ATOM 8367 C CA . VAL A 1 20 ? 1.376 -0.188 -3.293 1.00 0.00 20 VAL A CA 16
ATOM 8368 C C . VAL A 1 20 ? 0.902 -1.590 -2.910 1.00 0.00 20 VAL A C 16
ATOM 8369 O O . VAL A 1 20 ? 1.387 -2.188 -1.969 1.00 0.00 20 VAL A O 16
ATOM 8382 N N . CYS A 1 21 ? -0.042 -2.118 -3.636 1.00 0.00 21 CYS A N 16
ATOM 8383 C CA . CYS A 1 21 ? -0.554 -3.481 -3.327 1.00 0.00 21 CYS A CA 16
ATOM 8384 C C . CYS A 1 21 ? 0.576 -4.504 -3.464 1.00 0.00 21 CYS A C 16
ATOM 8385 O O . CYS A 1 21 ? 1.430 -4.382 -4.319 1.00 0.00 21 CYS A O 16
ATOM 8392 N N . SER A 1 22 ? 0.601 -5.508 -2.626 1.00 0.00 22 SER A N 16
ATOM 8393 C CA . SER A 1 22 ? 1.693 -6.516 -2.725 1.00 0.00 22 SER A CA 16
ATOM 8394 C C . SER A 1 22 ? 1.135 -7.938 -2.619 1.00 0.00 22 SER A C 16
ATOM 8395 O O . SER A 1 22 ? 0.707 -8.370 -1.565 1.00 0.00 22 SER A O 16
ATOM 8403 N N . SER A 1 23 ? 1.149 -8.669 -3.703 1.00 0.00 23 SER A N 16
ATOM 8404 C CA . SER A 1 23 ? 0.639 -10.064 -3.669 1.00 0.00 23 SER A CA 16
ATOM 8405 C C . SER A 1 23 ? 1.448 -10.879 -2.661 1.00 0.00 23 SER A C 16
ATOM 8406 O O . SER A 1 23 ? 0.987 -11.868 -2.127 1.00 0.00 23 SER A O 16
ATOM 8414 N N . ARG A 1 24 ? 2.655 -10.462 -2.393 1.00 0.00 24 ARG A N 16
ATOM 8415 C CA . ARG A 1 24 ? 3.501 -11.198 -1.414 1.00 0.00 24 ARG A CA 16
ATOM 8416 C C . ARG A 1 24 ? 3.081 -10.819 0.000 1.00 0.00 24 ARG A C 16
ATOM 8417 O O . ARG A 1 24 ? 2.853 -11.661 0.846 1.00 0.00 24 ARG A O 16
ATOM 8438 N N . TRP A 1 25 ? 2.966 -9.549 0.254 1.00 0.00 25 TRP A N 16
ATOM 8439 C CA . TRP A 1 25 ? 2.548 -9.094 1.606 1.00 0.00 25 TRP A CA 16
ATOM 8440 C C . TRP A 1 25 ? 1.029 -9.225 1.751 1.00 0.00 25 TRP A C 16
ATOM 8441 O O . TRP A 1 25 ? 0.480 -9.050 2.819 1.00 0.00 25 TRP A O 16
ATOM 8462 N N . LYS A 1 26 ? 0.353 -9.553 0.678 1.00 0.00 26 LYS A N 16
ATOM 8463 C CA . LYS A 1 26 ? -1.127 -9.732 0.734 1.00 0.00 26 LYS A CA 16
ATOM 8464 C C . LYS A 1 26 ? -1.840 -8.420 1.080 1.00 0.00 26 LYS A C 16
ATOM 8465 O O . LYS A 1 26 ? -2.901 -8.429 1.671 1.00 0.00 26 LYS A O 16
ATOM 8484 N N . TRP A 1 27 ? -1.283 -7.300 0.715 1.00 0.00 27 TRP A N 16
ATOM 8485 C CA . TRP A 1 27 ? -1.953 -6.009 1.035 1.00 0.00 27 TRP A CA 16
ATOM 8486 C C . TRP A 1 27 ? -1.085 -4.832 0.590 1.00 0.00 27 TRP A C 16
ATOM 8487 O O . TRP A 1 27 ? 0.020 -5.007 0.117 1.00 0.00 27 TRP A O 16
ATOM 8508 N N . CYS A 1 28 ? -1.569 -3.631 0.754 1.00 0.00 28 CYS A N 16
ATOM 8509 C CA . CYS A 1 28 ? -0.763 -2.443 0.355 1.00 0.00 28 CYS A CA 16
ATOM 8510 C C . CYS A 1 28 ? 0.438 -2.299 1.295 1.00 0.00 28 CYS A C 16
ATOM 8511 O O . CYS A 1 28 ? 0.295 -2.312 2.501 1.00 0.00 28 CYS A O 16
ATOM 8518 N N . VAL A 1 29 ? 1.624 -2.177 0.759 1.00 0.00 29 VAL A N 16
ATOM 8519 C CA . VAL A 1 29 ? 2.821 -2.051 1.640 1.00 0.00 29 VAL A CA 16
ATOM 8520 C C . VAL A 1 29 ? 3.533 -0.716 1.414 1.00 0.00 29 VAL A C 16
ATOM 8521 O O . VAL A 1 29 ? 3.409 -0.095 0.378 1.00 0.00 29 VAL A O 16
ATOM 8534 N N . LEU A 1 30 ? 4.278 -0.280 2.391 1.00 0.00 30 LEU A N 16
ATOM 8535 C CA . LEU A 1 30 ? 5.016 1.013 2.272 1.00 0.00 30 LEU A CA 16
ATOM 8536 C C . LEU A 1 30 ? 5.922 1.029 1.033 1.00 0.00 30 LEU A C 16
ATOM 8537 O O . LEU A 1 30 ? 7.117 0.850 1.138 1.00 0.00 30 LEU A O 16
ATOM 8553 N N . ALA A 1 31 ? 5.350 1.265 -0.127 1.00 0.00 31 ALA A N 16
ATOM 8554 C CA . ALA A 1 31 ? 6.147 1.322 -1.402 1.00 0.00 31 ALA A CA 16
ATOM 8555 C C . ALA A 1 31 ? 7.463 0.544 -1.292 1.00 0.00 31 ALA A C 16
ATOM 8556 O O . ALA A 1 31 ? 8.536 1.106 -1.393 1.00 0.00 31 ALA A O 16
ATOM 8563 N N . SER A 1 32 ? 7.392 -0.742 -1.094 1.00 0.00 32 SER A N 16
ATOM 8564 C CA . SER A 1 32 ? 8.642 -1.548 -0.985 1.00 0.00 32 SER A CA 16
ATOM 8565 C C . SER A 1 32 ? 9.278 -1.732 -2.368 1.00 0.00 32 SER A C 16
ATOM 8566 O O . SER A 1 32 ? 10.450 -1.469 -2.551 1.00 0.00 32 SER A O 16
ATOM 8574 N N . PRO A 1 33 ? 8.480 -2.184 -3.299 1.00 0.00 33 PRO A N 16
ATOM 8575 C CA . PRO A 1 33 ? 8.977 -2.408 -4.680 1.00 0.00 33 PRO A CA 16
ATOM 8576 C C . PRO A 1 33 ? 9.122 -1.075 -5.425 1.00 0.00 33 PRO A C 16
ATOM 8577 O O . PRO A 1 33 ? 8.305 -0.726 -6.254 1.00 0.00 33 PRO A O 16
ATOM 8588 N N . PHE A 1 34 ? 10.157 -0.332 -5.141 1.00 0.00 34 PHE 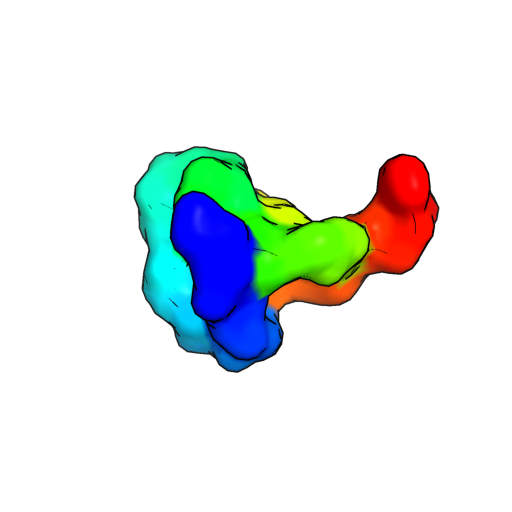A N 16
ATOM 8589 C CA . PHE A 1 34 ? 10.349 0.974 -5.838 1.00 0.00 34 PHE A CA 16
ATOM 8590 C C . PHE A 1 34 ? 11.815 1.141 -6.250 1.00 0.00 34 PHE A C 16
ATOM 8591 O O . PHE A 1 34 ? 12.135 0.804 -7.378 1.00 0.00 34 PHE A O 16
ATOM 8609 N N . GLU A 1 1 ? -8.802 5.338 -3.838 1.00 0.00 1 GLU A N 17
ATOM 8610 C CA . GLU A 1 1 ? -8.952 5.873 -2.454 1.00 0.00 1 GLU A CA 17
ATOM 8611 C C . GLU A 1 1 ? -7.633 5.772 -1.694 1.00 0.00 1 GLU A C 17
ATOM 8612 O O . GLU A 1 1 ? -6.570 5.660 -2.272 1.00 0.00 1 GLU A O 17
ATOM 8626 N N . CYS A 1 2 ? -7.704 5.813 -0.399 1.00 0.00 2 CYS A N 17
ATOM 8627 C CA . CYS A 1 2 ? -6.468 5.724 0.428 1.00 0.00 2 CYS A CA 17
ATOM 8628 C C . CYS A 1 2 ? -6.669 4.719 1.566 1.00 0.00 2 CYS A C 17
ATOM 8629 O O . CYS A 1 2 ? -7.369 4.984 2.524 1.00 0.00 2 CYS A O 17
ATOM 8636 N N . GLY A 1 3 ? -6.060 3.570 1.470 1.00 0.00 3 GLY A N 17
ATOM 8637 C CA . GLY A 1 3 ? -6.217 2.553 2.549 1.00 0.00 3 GLY A CA 17
ATOM 8638 C C . GLY A 1 3 ? -4.930 2.478 3.372 1.00 0.00 3 GLY A C 17
ATOM 8639 O O . GLY A 1 3 ? -3.886 2.936 2.953 1.00 0.00 3 GLY A O 17
ATOM 8643 N N . LYS A 1 4 ? -4.996 1.899 4.541 1.00 0.00 4 LYS A N 17
ATOM 8644 C CA . LYS A 1 4 ? -3.778 1.788 5.392 1.00 0.00 4 LYS A CA 17
ATOM 8645 C C . LYS A 1 4 ? -3.056 0.471 5.096 1.00 0.00 4 LYS A C 17
ATOM 8646 O O . LYS A 1 4 ? -3.644 -0.468 4.598 1.00 0.00 4 LYS A O 17
ATOM 8665 N N . PHE A 1 5 ? -1.788 0.394 5.397 1.00 0.00 5 PHE A N 17
ATOM 8666 C CA . PHE A 1 5 ? -1.038 -0.864 5.127 1.00 0.00 5 PHE A CA 17
ATOM 8667 C C . PHE A 1 5 ? -1.877 -2.076 5.526 1.00 0.00 5 PHE A C 17
ATOM 8668 O O . PHE A 1 5 ? -2.792 -1.979 6.319 1.00 0.00 5 PHE A O 17
ATOM 8685 N N . MET A 1 6 ? -1.564 -3.214 4.978 1.00 0.00 6 MET A N 17
ATOM 8686 C CA . MET A 1 6 ? -2.321 -4.455 5.310 1.00 0.00 6 MET A CA 17
ATOM 8687 C C . MET A 1 6 ? -3.740 -4.400 4.736 1.00 0.00 6 MET A C 17
ATOM 8688 O O . MET A 1 6 ? -4.530 -5.302 4.933 1.00 0.00 6 MET A O 17
ATOM 8702 N N . TRP A 1 7 ? -4.073 -3.356 4.030 1.00 0.00 7 TRP A N 17
ATOM 8703 C CA . TRP A 1 7 ? -5.444 -3.257 3.455 1.00 0.00 7 TRP A CA 17
ATOM 8704 C C . TRP A 1 7 ? -5.573 -4.112 2.189 1.00 0.00 7 TRP A C 17
ATOM 8705 O O . TRP A 1 7 ? -4.677 -4.166 1.368 1.00 0.00 7 TRP A O 17
ATOM 8726 N N . LYS A 1 8 ? -6.694 -4.764 2.025 1.00 0.00 8 LYS A N 17
ATOM 8727 C CA . LYS A 1 8 ? -6.914 -5.605 0.813 1.00 0.00 8 LYS A CA 17
ATOM 8728 C C . LYS A 1 8 ? -6.787 -4.740 -0.442 1.00 0.00 8 LYS A C 17
ATOM 8729 O O . LYS A 1 8 ? -7.327 -3.654 -0.511 1.00 0.00 8 LYS A O 17
ATOM 8748 N N . CYS A 1 9 ? -6.072 -5.199 -1.429 1.00 0.00 9 CYS A N 17
ATOM 8749 C CA . CYS A 1 9 ? -5.912 -4.383 -2.662 1.00 0.00 9 CYS A CA 17
ATOM 8750 C C . CYS A 1 9 ? -5.979 -5.261 -3.913 1.00 0.00 9 CYS A C 17
ATOM 8751 O O . CYS A 1 9 ? -6.354 -6.415 -3.862 1.00 0.00 9 CYS A O 17
ATOM 8758 N N . LYS A 1 10 ? -5.615 -4.709 -5.038 1.00 0.00 10 LYS A N 17
ATOM 8759 C CA . LYS A 1 10 ? -5.648 -5.491 -6.307 1.00 0.00 10 LYS A CA 17
ATOM 8760 C C . LYS A 1 10 ? -4.339 -5.312 -7.082 1.00 0.00 10 LYS A C 17
ATOM 8761 O O . LYS A 1 10 ? -3.924 -6.178 -7.827 1.00 0.00 10 LYS A O 17
ATOM 8780 N N . ASN A 1 11 ? -3.689 -4.196 -6.909 1.00 0.00 11 ASN A N 17
ATOM 8781 C CA . ASN A 1 11 ? -2.407 -3.956 -7.633 1.00 0.00 11 ASN A CA 17
ATOM 8782 C C . ASN A 1 11 ? -1.821 -2.600 -7.234 1.00 0.00 11 ASN A C 17
ATOM 8783 O O . ASN A 1 11 ? -0.633 -2.460 -7.023 1.00 0.00 11 ASN A O 17
ATOM 8794 N N . SER A 1 12 ? -2.651 -1.604 -7.127 1.00 0.00 12 SER A N 17
ATOM 8795 C CA . SER A 1 12 ? -2.162 -0.253 -6.737 1.00 0.00 12 SER A CA 17
ATOM 8796 C C . SER A 1 12 ? -3.267 0.788 -6.940 1.00 0.00 12 SER A C 17
ATOM 8797 O O . SER A 1 12 ? -3.004 1.928 -7.265 1.00 0.00 12 SER A O 17
ATOM 8805 N N . ASN A 1 13 ? -4.502 0.406 -6.751 1.00 0.00 13 ASN A N 17
ATOM 8806 C CA . ASN A 1 13 ? -5.618 1.376 -6.937 1.00 0.00 13 ASN A CA 17
ATOM 8807 C C . ASN A 1 13 ? -6.305 1.663 -5.598 1.00 0.00 13 ASN A C 17
ATOM 8808 O O . ASN A 1 13 ? -7.160 2.521 -5.502 1.00 0.00 13 ASN A O 17
ATOM 8819 N N . ASP A 1 14 ? -5.941 0.952 -4.568 1.00 0.00 14 ASP A N 17
ATOM 8820 C CA . ASP A 1 14 ? -6.577 1.187 -3.238 1.00 0.00 14 ASP A CA 17
ATOM 8821 C C . ASP A 1 14 ? -5.508 1.465 -2.180 1.00 0.00 14 ASP A C 17
ATOM 8822 O O . ASP A 1 14 ? -5.805 1.643 -1.016 1.00 0.00 14 ASP A O 17
ATOM 8831 N N . CYS A 1 15 ? -4.266 1.498 -2.575 1.00 0.00 15 CYS A N 17
ATOM 8832 C CA . CYS A 1 15 ? -3.179 1.756 -1.593 1.00 0.00 15 CYS A CA 17
ATOM 8833 C C . CYS A 1 15 ? -3.024 3.257 -1.347 1.00 0.00 15 CYS A C 17
ATOM 8834 O O . CYS A 1 15 ? -3.068 4.056 -2.261 1.00 0.00 15 CYS A O 17
ATOM 8841 N N . CYS A 1 16 ? -2.843 3.642 -0.114 1.00 0.00 16 CYS A N 17
ATOM 8842 C CA . CYS A 1 16 ? -2.685 5.090 0.201 1.00 0.00 16 CYS A CA 17
ATOM 8843 C C . CYS A 1 16 ? -1.442 5.650 -0.495 1.00 0.00 16 CYS A C 17
ATOM 8844 O O . CYS A 1 16 ? -0.612 4.914 -0.989 1.00 0.00 16 CYS A O 17
ATOM 8851 N N . LYS A 1 17 ? -1.303 6.948 -0.535 1.00 0.00 17 LYS A N 17
ATOM 8852 C CA . LYS A 1 17 ? -0.109 7.540 -1.193 1.00 0.00 17 LYS A CA 17
ATOM 8853 C C . LYS A 1 17 ? 1.159 6.885 -0.642 1.00 0.00 17 LYS A C 17
ATOM 8854 O O . LYS A 1 17 ? 1.195 6.435 0.485 1.00 0.00 17 LYS A O 17
ATOM 8873 N N . ASP A 1 18 ? 2.200 6.824 -1.425 1.00 0.00 18 ASP A N 17
ATOM 8874 C CA . ASP A 1 18 ? 3.456 6.192 -0.932 1.00 0.00 18 ASP A CA 17
ATOM 8875 C C . ASP A 1 18 ? 3.184 4.743 -0.523 1.00 0.00 18 ASP A C 17
ATOM 8876 O O . ASP A 1 18 ? 3.871 4.180 0.305 1.00 0.00 18 ASP A O 17
ATOM 8885 N N . LEU A 1 19 ? 2.184 4.135 -1.101 1.00 0.00 19 LEU A N 17
ATOM 8886 C CA . LEU A 1 19 ? 1.869 2.720 -0.751 1.00 0.00 19 LEU A CA 17
ATOM 8887 C C . LEU A 1 19 ? 1.526 1.931 -2.015 1.00 0.00 19 LEU A C 17
ATOM 8888 O O . LEU A 1 19 ? 0.925 2.444 -2.937 1.00 0.00 19 LEU A O 17
ATOM 8904 N N . VAL A 1 20 ? 1.909 0.686 -2.064 1.00 0.00 20 VAL A N 17
ATOM 8905 C CA . VAL A 1 20 ? 1.609 -0.137 -3.269 1.00 0.00 20 VAL A CA 17
ATOM 8906 C C . VAL A 1 20 ? 1.109 -1.523 -2.856 1.00 0.00 20 VAL A C 17
ATOM 8907 O O . VAL A 1 20 ? 1.554 -2.088 -1.877 1.00 0.00 20 VAL A O 17
ATOM 8920 N N . CYS A 1 21 ? 0.186 -2.074 -3.594 1.00 0.00 21 CYS A N 17
ATOM 8921 C CA . CYS A 1 21 ? -0.344 -3.423 -3.245 1.00 0.00 21 CYS A CA 17
ATOM 8922 C C . CYS A 1 21 ? 0.681 -4.504 -3.586 1.00 0.00 21 CYS A C 17
ATOM 8923 O O . CYS A 1 21 ? 1.464 -4.363 -4.504 1.00 0.00 21 CYS A O 17
ATOM 8930 N N . SER A 1 22 ? 0.676 -5.588 -2.861 1.00 0.00 22 SER A N 17
ATOM 8931 C CA . SER A 1 22 ? 1.648 -6.675 -3.156 1.00 0.00 22 SER A CA 17
ATOM 8932 C C . SER A 1 22 ? 1.017 -8.038 -2.875 1.00 0.00 22 SER A C 17
ATOM 8933 O O . SER A 1 22 ? 0.571 -8.316 -1.773 1.00 0.00 22 SER A O 17
ATOM 8941 N N . SER A 1 23 ? 0.972 -8.885 -3.870 1.00 0.00 23 SER A N 17
ATOM 8942 C CA . SER A 1 23 ? 0.376 -10.232 -3.689 1.00 0.00 23 SER A CA 17
ATOM 8943 C C . SER A 1 23 ? 1.208 -11.038 -2.691 1.00 0.00 23 SER A C 17
ATOM 8944 O O . SER A 1 23 ? 0.731 -11.974 -2.080 1.00 0.00 23 SER A O 17
ATOM 8952 N N . ARG A 1 24 ? 2.448 -10.670 -2.512 1.00 0.00 24 ARG A N 17
ATOM 8953 C CA . ARG A 1 24 ? 3.306 -11.404 -1.541 1.00 0.00 24 ARG A CA 17
ATOM 8954 C C . ARG A 1 24 ? 2.966 -10.937 -0.132 1.00 0.00 24 ARG A C 17
ATOM 8955 O O . ARG A 1 24 ? 2.767 -11.726 0.770 1.00 0.00 24 ARG A O 17
ATOM 8976 N N . TRP A 1 25 ? 2.872 -9.653 0.052 1.00 0.00 25 TRP A N 17
ATOM 8977 C CA . TRP A 1 25 ? 2.517 -9.119 1.393 1.00 0.00 25 TRP A CA 17
ATOM 8978 C C . TRP A 1 25 ? 1.002 -9.231 1.591 1.00 0.00 25 TRP A C 17
ATOM 8979 O O . TRP A 1 25 ? 0.501 -9.110 2.687 1.00 0.00 25 TRP A O 17
ATOM 9000 N N . LYS A 1 26 ? 0.279 -9.484 0.527 1.00 0.00 26 LYS A N 17
ATOM 9001 C CA . LYS A 1 26 ? -1.205 -9.638 0.626 1.00 0.00 26 LYS A CA 17
ATOM 9002 C C . LYS A 1 26 ? -1.889 -8.309 0.981 1.00 0.00 26 LYS A C 17
ATOM 9003 O O . LYS A 1 26 ? -2.944 -8.301 1.581 1.00 0.00 26 LYS A O 17
ATOM 9022 N N . TRP A 1 27 ? -1.317 -7.193 0.621 1.00 0.00 27 TRP A N 17
ATOM 9023 C CA . TRP A 1 27 ? -1.974 -5.899 0.966 1.00 0.00 27 TRP A CA 17
ATOM 9024 C C . TRP A 1 27 ? -1.130 -4.713 0.492 1.00 0.00 27 TRP A C 17
ATOM 9025 O O . TRP A 1 27 ? -0.049 -4.880 -0.037 1.00 0.00 27 TRP A O 17
ATOM 9046 N N . CYS A 1 28 ? -1.607 -3.513 0.695 1.00 0.00 28 CYS A N 17
ATOM 9047 C CA . CYS A 1 28 ? -0.822 -2.316 0.276 1.00 0.00 28 CYS A CA 17
ATOM 9048 C C . CYS A 1 28 ? 0.415 -2.184 1.164 1.00 0.00 28 CYS A C 17
ATOM 9049 O O . CYS A 1 28 ? 0.330 -1.786 2.308 1.00 0.00 28 CYS A O 17
ATOM 9056 N N . VAL A 1 29 ? 1.562 -2.538 0.651 1.00 0.00 29 VAL A N 17
ATOM 9057 C CA . VAL A 1 29 ? 2.801 -2.456 1.474 1.00 0.00 29 VAL A CA 17
ATOM 9058 C C . VAL A 1 29 ? 3.484 -1.104 1.319 1.00 0.00 29 VAL A C 17
ATOM 9059 O O . VAL A 1 29 ? 3.472 -0.504 0.263 1.00 0.00 29 VAL A O 17
ATOM 9072 N N . LEU A 1 30 ? 4.110 -0.637 2.363 1.00 0.00 30 LEU A N 17
ATOM 9073 C CA . LEU A 1 30 ? 4.823 0.661 2.282 1.00 0.00 30 LEU A CA 17
ATOM 9074 C C . LEU A 1 30 ? 5.653 0.715 1.000 1.00 0.00 30 LEU A C 17
ATOM 9075 O O . LEU A 1 30 ? 6.330 -0.231 0.650 1.00 0.00 30 LEU A O 17
ATOM 9091 N N . ALA A 1 31 ? 5.606 1.810 0.292 1.00 0.00 31 ALA A N 17
ATOM 9092 C CA . ALA A 1 31 ? 6.394 1.909 -0.969 1.00 0.00 31 ALA A CA 17
ATOM 9093 C C . ALA A 1 31 ? 7.889 2.000 -0.658 1.00 0.00 31 ALA A C 17
ATOM 9094 O O . ALA A 1 31 ? 8.568 2.912 -1.087 1.00 0.00 31 ALA A O 17
ATOM 9101 N N . SER A 1 32 ? 8.407 1.061 0.081 1.00 0.00 32 SER A N 17
ATOM 9102 C CA . SER A 1 32 ? 9.861 1.096 0.414 1.00 0.00 32 SER A CA 17
ATOM 9103 C C . SER A 1 32 ? 10.505 -0.260 0.118 1.00 0.00 32 SER A C 17
ATOM 9104 O O . SER A 1 32 ? 9.823 -1.248 -0.065 1.00 0.00 32 SER A O 17
ATOM 9112 N N . PRO A 1 33 ? 11.809 -0.255 0.084 1.00 0.00 33 PRO A N 17
ATOM 9113 C CA . PRO A 1 33 ? 12.571 -1.496 -0.191 1.00 0.00 33 PRO A CA 17
ATOM 9114 C C . PRO A 1 33 ? 12.547 -2.418 1.031 1.00 0.00 33 PRO A C 17
ATOM 9115 O O . PRO A 1 33 ? 13.437 -2.392 1.857 1.00 0.00 33 PRO A O 17
ATOM 9126 N N . PHE A 1 34 ? 11.534 -3.230 1.153 1.00 0.00 34 PHE A N 17
ATOM 9127 C CA . PHE A 1 34 ? 11.455 -4.150 2.323 1.00 0.00 34 PHE A CA 17
ATOM 9128 C C . PHE A 1 34 ? 11.449 -3.345 3.626 1.00 0.00 34 PHE A C 17
ATOM 9129 O O . PHE A 1 34 ? 10.512 -2.590 3.828 1.00 0.00 34 PHE A O 17
ATOM 9147 N N . GLU A 1 1 ? -10.055 3.393 -2.232 1.00 0.00 1 GLU A N 18
ATOM 9148 C CA . GLU A 1 1 ? -9.512 4.747 -1.919 1.00 0.00 1 GLU A CA 18
ATOM 9149 C C . GLU A 1 1 ? -8.234 4.626 -1.085 1.00 0.00 1 GLU A C 18
ATOM 9150 O O . GLU A 1 1 ? -7.803 3.541 -0.750 1.00 0.00 1 GLU A O 18
ATOM 9164 N N . CYS A 1 2 ? -7.628 5.729 -0.745 1.00 0.00 2 CYS A N 18
ATOM 9165 C CA . CYS A 1 2 ? -6.381 5.673 0.071 1.00 0.00 2 CYS A CA 18
ATOM 9166 C C . CYS A 1 2 ? -6.557 4.681 1.223 1.00 0.00 2 CYS A C 18
ATOM 9167 O O . CYS A 1 2 ? -7.072 5.016 2.271 1.00 0.00 2 CYS A O 18
ATOM 9174 N N . GLY A 1 3 ? -6.133 3.463 1.035 1.00 0.00 3 GLY A N 18
ATOM 9175 C CA . GLY A 1 3 ? -6.276 2.449 2.117 1.00 0.00 3 GLY A CA 18
ATOM 9176 C C . GLY A 1 3 ? -4.985 2.386 2.934 1.00 0.00 3 GLY A C 18
ATOM 9177 O O . GLY A 1 3 ? -3.917 2.699 2.448 1.00 0.00 3 GLY A O 18
ATOM 9181 N N . LYS A 1 4 ? -5.073 1.982 4.172 1.00 0.00 4 LYS A N 18
ATOM 9182 C CA . LYS A 1 4 ? -3.846 1.898 5.017 1.00 0.00 4 LYS A CA 18
ATOM 9183 C C . LYS A 1 4 ? -3.148 0.555 4.795 1.00 0.00 4 LYS A C 18
ATOM 9184 O O . LYS A 1 4 ? -3.737 -0.389 4.304 1.00 0.00 4 LYS A O 18
ATOM 9203 N N . PHE A 1 5 ? -1.896 0.459 5.147 1.00 0.00 5 PHE A N 18
ATOM 9204 C CA . PHE A 1 5 ? -1.161 -0.820 4.949 1.00 0.00 5 PHE A CA 18
ATOM 9205 C C . PHE A 1 5 ? -2.028 -2.008 5.359 1.00 0.00 5 PHE A C 18
ATOM 9206 O O . PHE A 1 5 ? -2.930 -1.887 6.163 1.00 0.00 5 PHE A O 18
ATOM 9223 N N . MET A 1 6 ? -1.747 -3.159 4.817 1.00 0.00 6 MET A N 18
ATOM 9224 C CA . MET A 1 6 ? -2.532 -4.377 5.166 1.00 0.00 6 MET A CA 18
ATOM 9225 C C . MET A 1 6 ? -3.925 -4.328 4.534 1.00 0.00 6 MET A C 18
ATOM 9226 O O . MET A 1 6 ? -4.712 -5.244 4.677 1.00 0.00 6 MET A O 18
ATOM 9240 N N . TRP A 1 7 ? -4.239 -3.275 3.836 1.00 0.00 7 TRP A N 18
ATOM 9241 C CA . TRP A 1 7 ? -5.583 -3.184 3.199 1.00 0.00 7 TRP A CA 18
ATOM 9242 C C . TRP A 1 7 ? -5.633 -4.035 1.927 1.00 0.00 7 TRP A C 18
ATOM 9243 O O . TRP A 1 7 ? -4.800 -3.906 1.050 1.00 0.00 7 TRP A O 18
ATOM 9264 N N . LYS A 1 8 ? -6.614 -4.893 1.813 1.00 0.00 8 LYS A N 18
ATOM 9265 C CA . LYS A 1 8 ? -6.723 -5.731 0.586 1.00 0.00 8 LYS A CA 18
ATOM 9266 C C . LYS A 1 8 ? -6.581 -4.834 -0.640 1.00 0.00 8 LYS A C 18
ATOM 9267 O O . LYS A 1 8 ? -7.132 -3.751 -0.692 1.00 0.00 8 LYS A O 18
ATOM 9286 N N . CYS A 1 9 ? -5.834 -5.253 -1.618 1.00 0.00 9 CYS A N 18
ATOM 9287 C CA . CYS A 1 9 ? -5.651 -4.391 -2.816 1.00 0.00 9 CYS A CA 18
ATOM 9288 C C . CYS A 1 9 ? -5.919 -5.162 -4.105 1.00 0.00 9 CYS A C 18
ATOM 9289 O O . CYS A 1 9 ? -5.759 -6.364 -4.175 1.00 0.00 9 CYS A O 18
ATOM 9296 N N . LYS A 1 10 ? -6.303 -4.462 -5.134 1.00 0.00 10 LYS A N 18
ATOM 9297 C CA . LYS A 1 10 ? -6.561 -5.121 -6.441 1.00 0.00 10 LYS A CA 18
ATOM 9298 C C . LYS A 1 10 ? -5.341 -4.927 -7.336 1.00 0.00 10 LYS A C 18
ATOM 9299 O O . LYS A 1 10 ? -5.053 -5.720 -8.210 1.00 0.00 10 LYS A O 18
ATOM 9318 N N . ASN A 1 11 ? -4.620 -3.865 -7.109 1.00 0.00 11 ASN A N 18
ATOM 9319 C CA . ASN A 1 11 ? -3.405 -3.585 -7.924 1.00 0.00 11 ASN A CA 18
ATOM 9320 C C . ASN A 1 11 ? -2.666 -2.367 -7.367 1.00 0.00 11 ASN A C 18
ATOM 9321 O O . ASN A 1 11 ? -1.454 -2.287 -7.422 1.00 0.00 11 ASN A O 18
ATOM 9332 N N . SER A 1 12 ? -3.385 -1.418 -6.826 1.00 0.00 12 SER A N 18
ATOM 9333 C CA . SER A 1 12 ? -2.731 -0.202 -6.260 1.00 0.00 12 SER A CA 18
ATOM 9334 C C . SER A 1 12 ? -3.765 0.899 -5.990 1.00 0.00 12 SER A C 18
ATOM 9335 O O . SER A 1 12 ? -3.533 1.801 -5.210 1.00 0.00 12 SER A O 18
ATOM 9343 N N . ASN A 1 13 ? -4.898 0.842 -6.636 1.00 0.00 13 ASN A N 18
ATOM 9344 C CA . ASN A 1 13 ? -5.937 1.894 -6.425 1.00 0.00 13 ASN A CA 18
ATOM 9345 C C . ASN A 1 13 ? -6.383 1.931 -4.961 1.00 0.00 13 ASN A C 18
ATOM 9346 O O . ASN A 1 13 ? -7.053 2.849 -4.532 1.00 0.00 13 ASN A O 18
ATOM 9357 N N . ASP A 1 14 ? -6.025 0.941 -4.193 1.00 0.00 14 ASP A N 18
ATOM 9358 C CA . ASP A 1 14 ? -6.442 0.931 -2.759 1.00 0.00 14 ASP A CA 18
ATOM 9359 C C . ASP A 1 14 ? -5.265 1.301 -1.850 1.00 0.00 14 ASP A C 18
ATOM 9360 O O . ASP A 1 14 ? -5.439 1.580 -0.680 1.00 0.00 14 ASP A O 18
ATOM 9369 N N . CYS A 1 15 ? -4.069 1.297 -2.373 1.00 0.00 15 CYS A N 18
ATOM 9370 C CA . CYS A 1 15 ? -2.886 1.639 -1.533 1.00 0.00 15 CYS A CA 18
ATOM 9371 C C . CYS A 1 15 ? -2.730 3.154 -1.392 1.00 0.00 15 CYS A C 18
ATOM 9372 O O . CYS A 1 15 ? -2.725 3.885 -2.361 1.00 0.00 15 CYS A O 18
ATOM 9379 N N . CYS A 1 16 ? -2.596 3.625 -0.181 1.00 0.00 16 CYS A N 18
ATOM 9380 C CA . CYS A 1 16 ? -2.433 5.089 0.043 1.00 0.00 16 CYS A CA 18
ATOM 9381 C C . CYS A 1 16 ? -1.134 5.581 -0.598 1.00 0.00 16 CYS A C 18
ATOM 9382 O O . CYS A 1 16 ? -0.320 4.803 -1.051 1.00 0.00 16 CYS A O 18
ATOM 9389 N N . LYS A 1 17 ? -0.933 6.870 -0.635 1.00 0.00 17 LYS A N 18
ATOM 9390 C CA . LYS A 1 17 ? 0.313 7.411 -1.239 1.00 0.00 17 LYS A CA 18
ATOM 9391 C C . LYS A 1 17 ? 1.526 6.646 -0.703 1.00 0.00 17 LYS A C 18
ATOM 9392 O O . LYS A 1 17 ? 1.529 6.179 0.418 1.00 0.00 17 LYS A O 18
ATOM 9411 N N . ASP A 1 18 ? 2.552 6.507 -1.498 1.00 0.00 18 ASP A N 18
ATOM 9412 C CA . ASP A 1 18 ? 3.763 5.768 -1.036 1.00 0.00 18 ASP A CA 18
ATOM 9413 C C . ASP A 1 18 ? 3.390 4.336 -0.645 1.00 0.00 18 ASP A C 18
ATOM 9414 O O . ASP A 1 18 ? 4.159 3.631 -0.020 1.00 0.00 18 ASP A O 18
ATOM 9423 N N . LEU A 1 19 ? 2.221 3.896 -1.020 1.00 0.00 19 LEU A N 18
ATOM 9424 C CA . LEU A 1 19 ? 1.800 2.506 -0.685 1.00 0.00 19 LEU A CA 18
ATOM 9425 C C . LEU A 1 19 ? 1.442 1.762 -1.971 1.00 0.00 19 LEU A C 18
ATOM 9426 O O . LEU A 1 19 ? 0.923 2.337 -2.906 1.00 0.00 19 LEU A O 18
ATOM 9442 N N . VAL A 1 20 ? 1.723 0.492 -2.033 1.00 0.00 20 VAL A N 18
ATOM 9443 C CA . VAL A 1 20 ? 1.404 -0.273 -3.270 1.00 0.00 20 VAL A CA 18
ATOM 9444 C C . VAL A 1 20 ? 0.923 -1.680 -2.923 1.00 0.00 20 VAL A C 18
ATOM 9445 O O . VAL A 1 20 ? 1.300 -2.249 -1.919 1.00 0.00 20 VAL A O 18
ATOM 9458 N N . CYS A 1 21 ? 0.096 -2.248 -3.755 1.00 0.00 21 CYS A N 18
ATOM 9459 C CA . CYS A 1 21 ? -0.404 -3.622 -3.483 1.00 0.00 21 CYS A CA 18
ATOM 9460 C C . CYS A 1 21 ? 0.741 -4.627 -3.627 1.00 0.00 21 CYS A C 18
ATOM 9461 O O . CYS A 1 21 ? 1.583 -4.500 -4.494 1.00 0.00 21 CYS A O 18
ATOM 9468 N N . SER A 1 22 ? 0.790 -5.621 -2.782 1.00 0.00 22 SER A N 18
ATOM 9469 C CA . SER A 1 22 ? 1.894 -6.616 -2.878 1.00 0.00 22 SER A CA 18
ATOM 9470 C C . SER A 1 22 ? 1.359 -8.039 -2.701 1.00 0.00 22 SER A C 18
ATOM 9471 O O . SER A 1 22 ? 0.770 -8.370 -1.687 1.00 0.00 22 SER A O 18
ATOM 9479 N N . SER A 1 23 ? 1.569 -8.881 -3.680 1.00 0.00 23 SER A N 18
ATOM 9480 C CA . SER A 1 23 ? 1.092 -10.282 -3.579 1.00 0.00 23 SER A CA 18
ATOM 9481 C C . SER A 1 23 ? 1.906 -11.026 -2.520 1.00 0.00 23 SER A C 18
ATOM 9482 O O . SER A 1 23 ? 1.473 -12.018 -1.967 1.00 0.00 23 SER A O 18
ATOM 9490 N N . ARG A 1 24 ? 3.085 -10.546 -2.231 1.00 0.00 24 ARG A N 18
ATOM 9491 C CA . ARG A 1 24 ? 3.934 -11.210 -1.203 1.00 0.00 24 ARG A CA 18
ATOM 9492 C C . ARG A 1 24 ? 3.449 -10.806 0.184 1.00 0.00 24 ARG A C 18
ATOM 9493 O O . ARG A 1 24 ? 3.399 -11.603 1.100 1.00 0.00 24 ARG A O 18
ATOM 9514 N N . TRP A 1 25 ? 3.079 -9.569 0.336 1.00 0.00 25 TRP A N 18
ATOM 9515 C CA . TRP A 1 25 ? 2.577 -9.095 1.654 1.00 0.00 25 TRP A CA 18
ATOM 9516 C C . TRP A 1 25 ? 1.055 -9.254 1.712 1.00 0.00 25 TRP A C 18
ATOM 9517 O O . TRP A 1 25 ? 0.458 -9.192 2.766 1.00 0.00 25 TRP A O 18
ATOM 9538 N N . LYS A 1 26 ? 0.436 -9.483 0.582 1.00 0.00 26 LYS A N 18
ATOM 9539 C CA . LYS A 1 26 ? -1.047 -9.682 0.546 1.00 0.00 26 LYS A CA 18
ATOM 9540 C C . LYS A 1 26 ? -1.800 -8.372 0.822 1.00 0.00 26 LYS A C 18
ATOM 9541 O O . LYS A 1 26 ? -2.916 -8.389 1.302 1.00 0.00 26 LYS A O 18
ATOM 9560 N N . TRP A 1 27 ? -1.220 -7.244 0.526 1.00 0.00 27 TRP A N 18
ATOM 9561 C CA . TRP A 1 27 ? -1.939 -5.966 0.793 1.00 0.00 27 TRP A CA 18
ATOM 9562 C C . TRP A 1 27 ? -1.081 -4.764 0.398 1.00 0.00 27 TRP A C 18
ATOM 9563 O O . TRP A 1 27 ? 0.037 -4.906 -0.057 1.00 0.00 27 TRP A O 18
ATOM 9584 N N . CYS A 1 28 ? -1.591 -3.578 0.589 1.00 0.00 28 CYS A N 18
ATOM 9585 C CA . CYS A 1 28 ? -0.800 -2.363 0.250 1.00 0.00 28 CYS A CA 18
ATOM 9586 C C . CYS A 1 28 ? 0.382 -2.248 1.216 1.00 0.00 28 CYS A C 18
ATOM 9587 O O . CYS A 1 28 ? 0.209 -2.014 2.395 1.00 0.00 28 CYS A O 18
ATOM 9594 N N . VAL A 1 29 ? 1.578 -2.437 0.731 1.00 0.00 29 VAL A N 18
ATOM 9595 C CA . VAL A 1 29 ? 2.762 -2.369 1.638 1.00 0.00 29 VAL A CA 18
ATOM 9596 C C . VAL A 1 29 ? 3.370 -0.965 1.667 1.00 0.00 29 VAL A C 18
ATOM 9597 O O . VAL A 1 29 ? 3.189 -0.172 0.764 1.00 0.00 29 VAL A O 18
ATOM 9610 N N . LEU A 1 30 ? 4.094 -0.662 2.711 1.00 0.00 30 LEU A N 18
ATOM 9611 C CA . LEU A 1 30 ? 4.731 0.681 2.831 1.00 0.00 30 LEU A CA 18
ATOM 9612 C C . LEU A 1 30 ? 5.810 0.849 1.760 1.00 0.00 30 LEU A C 18
ATOM 9613 O O . LEU A 1 30 ? 6.956 0.499 1.959 1.00 0.00 30 LEU A O 18
ATOM 9629 N N . ALA A 1 31 ? 5.452 1.381 0.624 1.00 0.00 31 ALA A N 18
ATOM 9630 C CA . ALA A 1 31 ? 6.458 1.568 -0.459 1.00 0.00 31 ALA A CA 18
ATOM 9631 C C . ALA A 1 31 ? 7.272 2.841 -0.213 1.00 0.00 31 ALA A C 18
ATOM 9632 O O . ALA A 1 31 ? 7.399 3.687 -1.075 1.00 0.00 31 ALA A O 18
ATOM 9639 N N . SER A 1 32 ? 7.825 2.978 0.959 1.00 0.00 32 SER A N 18
ATOM 9640 C CA . SER A 1 32 ? 8.633 4.193 1.265 1.00 0.00 32 SER A CA 18
ATOM 9641 C C . SER A 1 32 ? 9.031 4.209 2.742 1.00 0.00 32 SER A C 18
ATOM 9642 O O . SER A 1 32 ? 8.488 3.470 3.539 1.00 0.00 32 SER A O 18
ATOM 9650 N N . PRO A 1 33 ? 9.970 5.059 3.056 1.00 0.00 33 PRO A N 18
ATOM 9651 C CA . PRO A 1 33 ? 10.455 5.181 4.452 1.00 0.00 33 PRO A CA 18
ATOM 9652 C C . PRO A 1 33 ? 9.405 5.881 5.320 1.00 0.00 33 PRO A C 18
ATOM 9653 O O . PRO A 1 33 ? 9.459 7.075 5.535 1.00 0.00 33 PRO A O 18
ATOM 9664 N N . PHE A 1 34 ? 8.449 5.146 5.817 1.00 0.00 34 PHE A N 18
ATOM 9665 C CA . PHE A 1 34 ? 7.397 5.771 6.669 1.00 0.00 34 PHE A CA 18
ATOM 9666 C C . PHE A 1 34 ? 7.865 5.837 8.125 1.00 0.00 34 PHE A C 18
ATOM 9667 O O . PHE A 1 34 ? 8.661 6.711 8.431 1.00 0.00 34 PHE A O 18
ATOM 9685 N N . GLU A 1 1 ? -9.775 3.880 -2.442 1.00 0.00 1 GLU A N 19
ATOM 9686 C CA . GLU A 1 1 ? -9.428 5.099 -1.653 1.00 0.00 1 GLU A CA 19
ATOM 9687 C C . GLU A 1 1 ? -8.077 4.913 -0.960 1.00 0.00 1 GLU A C 19
ATOM 9688 O O . GLU A 1 1 ? -7.430 3.895 -1.104 1.00 0.00 1 GLU A O 19
ATOM 9702 N N . CYS A 1 2 ? -7.648 5.885 -0.203 1.00 0.00 2 CYS A N 19
ATOM 9703 C CA . CYS A 1 2 ? -6.341 5.758 0.502 1.00 0.00 2 CYS A CA 19
ATOM 9704 C C . CYS A 1 2 ? -6.412 4.627 1.530 1.00 0.00 2 CYS A C 19
ATOM 9705 O O . CYS A 1 2 ? -6.737 4.839 2.682 1.00 0.00 2 CYS A O 19
ATOM 9712 N N . GLY A 1 3 ? -6.111 3.424 1.126 1.00 0.00 3 GLY A N 19
ATOM 9713 C CA . GLY A 1 3 ? -6.165 2.287 2.085 1.00 0.00 3 GLY A CA 19
ATOM 9714 C C . GLY A 1 3 ? -4.884 2.253 2.918 1.00 0.00 3 GLY A C 19
ATOM 9715 O O . GLY A 1 3 ? -3.799 2.475 2.417 1.00 0.00 3 GLY A O 19
ATOM 9719 N N . LYS A 1 4 ? -5.001 1.978 4.188 1.00 0.00 4 LYS A N 19
ATOM 9720 C CA . LYS A 1 4 ? -3.791 1.929 5.057 1.00 0.00 4 LYS A CA 19
ATOM 9721 C C . LYS A 1 4 ? -3.072 0.589 4.879 1.00 0.00 4 LYS A C 19
ATOM 9722 O O . LYS A 1 4 ? -3.635 -0.371 4.393 1.00 0.00 4 LYS A O 19
ATOM 9741 N N . PHE A 1 5 ? -1.829 0.519 5.269 1.00 0.00 5 PHE A N 19
ATOM 9742 C CA . PHE A 1 5 ? -1.068 -0.752 5.123 1.00 0.00 5 PHE A CA 19
ATOM 9743 C C . PHE A 1 5 ? -1.934 -1.947 5.539 1.00 0.00 5 PHE A C 19
ATOM 9744 O O . PHE A 1 5 ? -2.817 -1.830 6.363 1.00 0.00 5 PHE A O 19
ATOM 9761 N N . MET A 1 6 ? -1.673 -3.093 4.969 1.00 0.00 6 MET A N 19
ATOM 9762 C CA . MET A 1 6 ? -2.455 -4.321 5.310 1.00 0.00 6 MET A CA 19
ATOM 9763 C C . MET A 1 6 ? -3.857 -4.269 4.700 1.00 0.00 6 MET A C 19
ATOM 9764 O O . MET A 1 6 ? -4.648 -5.176 4.872 1.00 0.00 6 MET A O 19
ATOM 9778 N N . TRP A 1 7 ? -4.179 -3.223 3.993 1.00 0.00 7 TRP A N 19
ATOM 9779 C CA . TRP A 1 7 ? -5.537 -3.138 3.388 1.00 0.00 7 TRP A CA 19
ATOM 9780 C C . TRP A 1 7 ? -5.624 -4.001 2.127 1.00 0.00 7 TRP A C 19
ATOM 9781 O O . TRP A 1 7 ? -4.826 -3.875 1.219 1.00 0.00 7 TRP A O 19
ATOM 9802 N N . LYS A 1 8 ? -6.601 -4.865 2.061 1.00 0.00 8 LYS A N 19
ATOM 9803 C CA . LYS A 1 8 ? -6.757 -5.726 0.856 1.00 0.00 8 LYS A CA 19
ATOM 9804 C C . LYS A 1 8 ? -6.763 -4.847 -0.394 1.00 0.00 8 LYS A C 19
ATOM 9805 O O . LYS A 1 8 ? -7.321 -3.767 -0.402 1.00 0.00 8 LYS A O 19
ATOM 9824 N N . CYS A 1 9 ? -6.127 -5.284 -1.440 1.00 0.00 9 CYS A N 19
ATOM 9825 C CA . CYS A 1 9 ? -6.073 -4.458 -2.674 1.00 0.00 9 CYS A CA 19
ATOM 9826 C C . CYS A 1 9 ? -6.178 -5.334 -3.923 1.00 0.00 9 CYS A C 19
ATOM 9827 O O . CYS A 1 9 ? -6.507 -6.501 -3.856 1.00 0.00 9 CYS A O 19
ATOM 9834 N N . LYS A 1 10 ? -5.895 -4.768 -5.062 1.00 0.00 10 LYS A N 19
ATOM 9835 C CA . LYS A 1 10 ? -5.966 -5.547 -6.330 1.00 0.00 10 LYS A CA 19
ATOM 9836 C C . LYS A 1 10 ? -4.657 -5.399 -7.106 1.00 0.00 10 LYS A C 19
ATOM 9837 O O . LYS A 1 10 ? -4.225 -6.301 -7.797 1.00 0.00 10 LYS A O 19
ATOM 9856 N N . ASN A 1 11 ? -4.026 -4.265 -6.997 1.00 0.00 11 ASN A N 19
ATOM 9857 C CA . ASN A 1 11 ? -2.744 -4.050 -7.726 1.00 0.00 11 ASN A CA 19
ATOM 9858 C C . ASN A 1 11 ? -2.077 -2.751 -7.269 1.00 0.00 11 ASN A C 19
ATOM 9859 O O . ASN A 1 11 ? -0.884 -2.699 -7.045 1.00 0.00 11 ASN A O 19
ATOM 9870 N N . SER A 1 12 ? -2.838 -1.703 -7.128 1.00 0.00 12 SER A N 19
ATOM 9871 C CA . SER A 1 12 ? -2.255 -0.406 -6.686 1.00 0.00 12 SER A CA 19
ATOM 9872 C C . SER A 1 12 ? -3.280 0.718 -6.847 1.00 0.00 12 SER A C 19
ATOM 9873 O O . SER A 1 12 ? -2.941 1.840 -7.170 1.00 0.00 12 SER A O 19
ATOM 9881 N N . ASN A 1 13 ? -4.531 0.427 -6.626 1.00 0.00 13 ASN A N 19
ATOM 9882 C CA . ASN A 1 13 ? -5.575 1.482 -6.766 1.00 0.00 13 ASN A CA 19
ATOM 9883 C C . ASN A 1 13 ? -6.257 1.733 -5.418 1.00 0.00 13 ASN A C 19
ATOM 9884 O O . ASN A 1 13 ? -7.120 2.578 -5.296 1.00 0.00 13 ASN A O 19
ATOM 9895 N N . ASP A 1 14 ? -5.873 1.003 -4.405 1.00 0.00 14 ASP A N 19
ATOM 9896 C CA . ASP A 1 14 ? -6.496 1.202 -3.064 1.00 0.00 14 ASP A CA 19
ATOM 9897 C C . ASP A 1 14 ? -5.415 1.493 -2.018 1.00 0.00 14 ASP A C 19
ATOM 9898 O O . ASP A 1 14 ? -5.705 1.734 -0.863 1.00 0.00 14 ASP A O 19
ATOM 9907 N N . CYS A 1 15 ? -4.171 1.463 -2.412 1.00 0.00 15 CYS A N 19
ATOM 9908 C CA . CYS A 1 15 ? -3.072 1.727 -1.441 1.00 0.00 15 CYS A CA 19
ATOM 9909 C C . CYS A 1 15 ? -2.904 3.227 -1.197 1.00 0.00 15 CYS A C 19
ATOM 9910 O O . CYS A 1 15 ? -2.960 4.028 -2.108 1.00 0.00 15 CYS A O 19
ATOM 9917 N N . CYS A 1 16 ? -2.693 3.607 0.034 1.00 0.00 16 CYS A N 19
ATOM 9918 C CA . CYS A 1 16 ? -2.514 5.051 0.352 1.00 0.00 16 CYS A CA 19
ATOM 9919 C C . CYS A 1 16 ? -1.259 5.592 -0.336 1.00 0.00 16 CYS A C 19
ATOM 9920 O O . CYS A 1 16 ? -0.527 4.862 -0.974 1.00 0.00 16 CYS A O 19
ATOM 9927 N N . LYS A 1 17 ? -1.003 6.863 -0.204 1.00 0.00 17 LYS A N 19
ATOM 9928 C CA . LYS A 1 17 ? 0.204 7.446 -0.841 1.00 0.00 17 LYS A CA 19
ATOM 9929 C C . LYS A 1 17 ? 1.444 6.642 -0.443 1.00 0.00 17 LYS A C 19
ATOM 9930 O O . LYS A 1 17 ? 1.527 6.114 0.648 1.00 0.00 17 LYS A O 19
ATOM 9949 N N . ASP A 1 18 ? 2.406 6.540 -1.319 1.00 0.00 18 ASP A N 19
ATOM 9950 C CA . ASP A 1 18 ? 3.638 5.768 -0.989 1.00 0.00 18 ASP A CA 19
ATOM 9951 C C . ASP A 1 18 ? 3.275 4.324 -0.627 1.00 0.00 18 ASP A C 19
ATOM 9952 O O . ASP A 1 18 ? 4.064 3.603 -0.048 1.00 0.00 18 ASP A O 19
ATOM 9961 N N . LEU A 1 19 ? 2.089 3.898 -0.966 1.00 0.00 19 LEU A N 19
ATOM 9962 C CA . LEU A 1 19 ? 1.677 2.499 -0.646 1.00 0.00 19 LEU A CA 19
ATOM 9963 C C . LEU A 1 19 ? 1.265 1.764 -1.925 1.00 0.00 19 LEU A C 19
ATOM 9964 O O . LEU A 1 19 ? 0.590 2.311 -2.773 1.00 0.00 19 LEU A O 19
ATOM 9980 N N . VAL A 1 20 ? 1.665 0.529 -2.072 1.00 0.00 20 VAL A N 19
ATOM 9981 C CA . VAL A 1 20 ? 1.291 -0.233 -3.299 1.00 0.00 20 VAL A CA 19
ATOM 9982 C C . VAL A 1 20 ? 0.857 -1.655 -2.930 1.00 0.00 20 VAL A C 19
ATOM 9983 O O . VAL A 1 20 ? 1.376 -2.255 -2.010 1.00 0.00 20 VAL A O 19
ATOM 9996 N N . CYS A 1 21 ? -0.092 -2.194 -3.642 1.00 0.00 21 CYS A N 19
ATOM 9997 C CA . CYS A 1 21 ? -0.567 -3.575 -3.338 1.00 0.00 21 CYS A CA 19
ATOM 9998 C C . CYS A 1 21 ? 0.552 -4.587 -3.592 1.00 0.00 21 CYS A C 19
ATOM 9999 O O . CYS A 1 21 ? 1.361 -4.414 -4.482 1.00 0.00 21 CYS A O 19
ATOM 10006 N N . SER A 1 22 ? 0.616 -5.644 -2.823 1.00 0.00 22 SER A N 19
ATOM 10007 C CA . SER A 1 22 ? 1.698 -6.640 -3.051 1.00 0.00 22 SER A CA 19
ATOM 10008 C C . SER A 1 22 ? 1.182 -8.064 -2.858 1.00 0.00 22 SER A C 19
ATOM 10009 O O . SER A 1 22 ? 0.667 -8.412 -1.813 1.00 0.00 22 SER A O 19
ATOM 10017 N N . SER A 1 23 ? 1.332 -8.893 -3.860 1.00 0.00 23 SER A N 19
ATOM 10018 C CA . SER A 1 23 ? 0.876 -10.298 -3.738 1.00 0.00 23 SER A CA 19
ATOM 10019 C C . SER A 1 23 ? 1.696 -10.989 -2.652 1.00 0.00 23 SER A C 19
ATOM 10020 O O . SER A 1 23 ? 1.296 -11.989 -2.087 1.00 0.00 23 SER A O 19
ATOM 10028 N N . ARG A 1 24 ? 2.838 -10.436 -2.339 1.00 0.00 24 ARG A N 19
ATOM 10029 C CA . ARG A 1 24 ? 3.691 -11.024 -1.274 1.00 0.00 24 ARG A CA 19
ATOM 10030 C C . ARG A 1 24 ? 3.122 -10.603 0.075 1.00 0.00 24 ARG A C 19
ATOM 10031 O O . ARG A 1 24 ? 2.940 -11.406 0.970 1.00 0.00 24 ARG A O 19
ATOM 10052 N N . TRP A 1 25 ? 2.807 -9.347 0.207 1.00 0.00 25 TRP A N 19
ATOM 10053 C CA . TRP A 1 25 ? 2.210 -8.861 1.478 1.00 0.00 25 TRP A CA 19
ATOM 10054 C C . TRP A 1 25 ? 0.681 -8.899 1.361 1.00 0.00 25 TRP A C 19
ATOM 10055 O O . TRP A 1 25 ? -0.032 -8.428 2.218 1.00 0.00 25 TRP A O 19
ATOM 10076 N N . LYS A 1 26 ? 0.186 -9.480 0.295 1.00 0.00 26 LYS A N 19
ATOM 10077 C CA . LYS A 1 26 ? -1.287 -9.602 0.076 1.00 0.00 26 LYS A CA 19
ATOM 10078 C C . LYS A 1 26 ? -2.015 -8.357 0.558 1.00 0.00 26 LYS A C 19
ATOM 10079 O O . LYS A 1 26 ? -3.115 -8.417 1.071 1.00 0.00 26 LYS A O 19
ATOM 10098 N N . TRP A 1 27 ? -1.420 -7.229 0.345 1.00 0.00 27 TRP A N 19
ATOM 10099 C CA . TRP A 1 27 ? -2.070 -5.942 0.729 1.00 0.00 27 TRP A CA 19
ATOM 10100 C C . TRP A 1 27 ? -1.141 -4.771 0.425 1.00 0.00 27 TRP A C 19
ATOM 10101 O O . TRP A 1 27 ? 0.012 -4.953 0.082 1.00 0.00 27 TRP A O 19
ATOM 10122 N N . CYS A 1 28 ? -1.633 -3.571 0.538 1.00 0.00 28 CYS A N 19
ATOM 10123 C CA . CYS A 1 28 ? -0.782 -2.385 0.251 1.00 0.00 28 CYS A CA 19
ATOM 10124 C C . CYS A 1 28 ? 0.416 -2.353 1.200 1.00 0.00 28 CYS A C 19
ATOM 10125 O O . CYS A 1 28 ? 0.287 -2.592 2.384 1.00 0.00 28 CYS A O 19
ATOM 10132 N N . VAL A 1 29 ? 1.583 -2.076 0.685 1.00 0.00 29 VAL A N 19
ATOM 10133 C CA . VAL A 1 29 ? 2.794 -2.047 1.554 1.00 0.00 29 VAL A CA 19
ATOM 10134 C C . VAL A 1 29 ? 3.457 -0.667 1.521 1.00 0.00 29 VAL A C 19
ATOM 10135 O O . VAL A 1 29 ? 3.119 0.179 0.719 1.00 0.00 29 VAL A O 19
ATOM 10148 N N . LEU A 1 30 ? 4.403 -0.444 2.391 1.00 0.00 30 LEU A N 19
ATOM 10149 C CA . LEU A 1 30 ? 5.101 0.875 2.428 1.00 0.00 30 LEU A CA 19
ATOM 10150 C C . LEU A 1 30 ? 5.897 1.090 1.139 1.00 0.00 30 LEU A C 19
ATOM 10151 O O . LEU A 1 30 ? 7.112 1.053 1.140 1.00 0.00 30 LEU A O 19
ATOM 10167 N N . ALA A 1 31 ? 5.224 1.318 0.044 1.00 0.00 31 ALA A N 19
ATOM 10168 C CA . ALA A 1 31 ? 5.941 1.539 -1.246 1.00 0.00 31 ALA A CA 19
ATOM 10169 C C . ALA A 1 31 ? 7.129 0.584 -1.367 1.00 0.00 31 ALA A C 19
ATOM 10170 O O . ALA A 1 31 ? 8.242 0.990 -1.635 1.00 0.00 31 ALA A O 19
ATOM 10177 N N . SER A 1 32 ? 6.900 -0.685 -1.172 1.00 0.00 32 SER A N 19
ATOM 10178 C CA . SER A 1 32 ? 8.017 -1.667 -1.278 1.00 0.00 32 SER A CA 19
ATOM 10179 C C . SER A 1 32 ? 8.022 -2.307 -2.668 1.00 0.00 32 SER A C 19
ATOM 10180 O O . SER A 1 32 ? 7.106 -3.021 -3.025 1.00 0.00 32 SER A O 19
ATOM 10188 N N . PRO A 1 33 ? 9.061 -2.026 -3.410 1.00 0.00 33 PRO A N 19
ATOM 10189 C CA . PRO A 1 33 ? 9.189 -2.581 -4.780 1.00 0.00 33 PRO A CA 19
ATOM 10190 C C . PRO A 1 33 ? 9.482 -4.083 -4.724 1.00 0.00 33 PRO A C 19
ATOM 10191 O O . PRO A 1 33 ? 10.555 -4.531 -5.078 1.00 0.00 33 PRO A O 19
ATOM 10202 N N . PHE A 1 34 ? 8.534 -4.863 -4.280 1.00 0.00 34 PHE A N 19
ATOM 10203 C CA . PHE A 1 34 ? 8.752 -6.335 -4.198 1.00 0.00 34 PHE A CA 19
ATOM 10204 C C . PHE A 1 34 ? 10.073 -6.636 -3.482 1.00 0.00 34 PHE A C 19
ATOM 10205 O O . PHE A 1 34 ? 10.542 -7.758 -3.595 1.00 0.00 34 PHE A O 19
ATOM 10223 N N . GLU A 1 1 ? -8.616 4.454 -3.394 1.00 0.00 1 GLU A N 20
ATOM 10224 C CA . GLU A 1 1 ? -8.531 5.595 -2.437 1.00 0.00 1 GLU A CA 20
ATOM 10225 C C . GLU A 1 1 ? -7.352 5.396 -1.479 1.00 0.00 1 GLU A C 20
ATOM 10226 O O . GLU A 1 1 ? -6.519 4.532 -1.672 1.00 0.00 1 GLU A O 20
ATOM 10240 N N . CYS A 1 2 ? -7.279 6.193 -0.450 1.00 0.00 2 CYS A N 20
ATOM 10241 C CA . CYS A 1 2 ? -6.158 6.061 0.526 1.00 0.00 2 CYS A CA 20
ATOM 10242 C C . CYS A 1 2 ? -6.617 5.266 1.752 1.00 0.00 2 CYS A C 20
ATOM 10243 O O . CYS A 1 2 ? -7.451 5.711 2.514 1.00 0.00 2 CYS A O 20
ATOM 10250 N N . GLY A 1 3 ? -6.081 4.092 1.947 1.00 0.00 3 GLY A N 20
ATOM 10251 C CA . GLY A 1 3 ? -6.493 3.276 3.123 1.00 0.00 3 GLY A CA 20
ATOM 10252 C C . GLY A 1 3 ? -5.317 3.137 4.091 1.00 0.00 3 GLY A C 20
ATOM 10253 O O . GLY A 1 3 ? -4.609 4.086 4.368 1.00 0.00 3 GLY A O 20
ATOM 10257 N N . LYS A 1 4 ? -5.103 1.958 4.608 1.00 0.00 4 LYS A N 20
ATOM 10258 C CA . LYS A 1 4 ? -3.974 1.746 5.558 1.00 0.00 4 LYS A CA 20
ATOM 10259 C C . LYS A 1 4 ? -3.214 0.472 5.185 1.00 0.00 4 LYS A C 20
ATOM 10260 O O . LYS A 1 4 ? -3.743 -0.404 4.530 1.00 0.00 4 LYS A O 20
ATOM 10279 N N . PHE A 1 5 ? -1.982 0.356 5.594 1.00 0.00 5 PHE A N 20
ATOM 10280 C CA . PHE A 1 5 ? -1.203 -0.865 5.258 1.00 0.00 5 PHE A CA 20
ATOM 10281 C C . PHE A 1 5 ? -2.017 -2.117 5.580 1.00 0.00 5 PHE A C 20
ATOM 10282 O O . PHE A 1 5 ? -2.953 -2.084 6.355 1.00 0.00 5 PHE A O 20
ATOM 10299 N N . MET A 1 6 ? -1.651 -3.222 5.001 1.00 0.00 6 MET A N 20
ATOM 10300 C CA . MET A 1 6 ? -2.372 -4.498 5.270 1.00 0.00 6 MET A CA 20
ATOM 10301 C C . MET A 1 6 ? -3.748 -4.514 4.596 1.00 0.00 6 MET A C 20
ATOM 10302 O O . MET A 1 6 ? -4.552 -5.394 4.834 1.00 0.00 6 MET A O 20
ATOM 10316 N N . TRP A 1 7 ? -4.029 -3.559 3.757 1.00 0.00 7 TRP A N 20
ATOM 10317 C CA . TRP A 1 7 ? -5.355 -3.541 3.078 1.00 0.00 7 TRP A CA 20
ATOM 10318 C C . TRP A 1 7 ? -5.346 -4.449 1.843 1.00 0.00 7 TRP A C 20
ATOM 10319 O O . TRP A 1 7 ? -4.416 -4.441 1.061 1.00 0.00 7 TRP A O 20
ATOM 10340 N N . LYS A 1 8 ? -6.382 -5.223 1.660 1.00 0.00 8 LYS A N 20
ATOM 10341 C CA . LYS A 1 8 ? -6.445 -6.124 0.471 1.00 0.00 8 LYS A CA 20
ATOM 10342 C C . LYS A 1 8 ? -6.995 -5.351 -0.731 1.00 0.00 8 LYS A C 20
ATOM 10343 O O . LYS A 1 8 ? -8.086 -4.819 -0.691 1.00 0.00 8 LYS A O 20
ATOM 10362 N N . CYS A 1 9 ? -6.239 -5.265 -1.791 1.00 0.00 9 CYS A N 20
ATOM 10363 C CA . CYS A 1 9 ? -6.709 -4.504 -2.985 1.00 0.00 9 CYS A CA 20
ATOM 10364 C C . CYS A 1 9 ? -6.502 -5.318 -4.263 1.00 0.00 9 CYS A C 20
ATOM 10365 O O . CYS A 1 9 ? -6.270 -6.510 -4.229 1.00 0.00 9 CYS A O 20
ATOM 10372 N N . LYS A 1 10 ? -6.602 -4.674 -5.394 1.00 0.00 10 LYS A N 20
ATOM 10373 C CA . LYS A 1 10 ? -6.431 -5.391 -6.693 1.00 0.00 10 LYS A CA 20
ATOM 10374 C C . LYS A 1 10 ? -4.960 -5.426 -7.121 1.00 0.00 10 LYS A C 20
ATOM 10375 O O . LYS A 1 10 ? -4.465 -6.436 -7.581 1.00 0.00 10 LYS A O 20
ATOM 10394 N N . ASN A 1 11 ? -4.257 -4.337 -6.984 1.00 0.00 11 ASN A N 20
ATOM 10395 C CA . ASN A 1 11 ? -2.822 -4.321 -7.397 1.00 0.00 11 ASN A CA 20
ATOM 10396 C C . ASN A 1 11 ? -2.115 -3.083 -6.843 1.00 0.00 11 ASN A C 20
ATOM 10397 O O . ASN A 1 11 ? -1.030 -3.164 -6.304 1.00 0.00 11 ASN A O 20
ATOM 10408 N N . SER A 1 12 ? -2.724 -1.939 -6.972 1.00 0.00 12 SER A N 20
ATOM 10409 C CA . SER A 1 12 ? -2.096 -0.695 -6.455 1.00 0.00 12 SER A CA 20
ATOM 10410 C C . SER A 1 12 ? -2.983 0.516 -6.758 1.00 0.00 12 SER A C 20
ATOM 10411 O O . SER A 1 12 ? -2.502 1.614 -6.952 1.00 0.00 12 SER A O 20
ATOM 10419 N N . ASN A 1 13 ? -4.273 0.327 -6.794 1.00 0.00 13 ASN A N 20
ATOM 10420 C CA . ASN A 1 13 ? -5.182 1.474 -7.077 1.00 0.00 13 ASN A CA 20
ATOM 10421 C C . ASN A 1 13 ? -6.008 1.806 -5.835 1.00 0.00 13 ASN A C 20
ATOM 10422 O O . ASN A 1 13 ? -6.891 2.641 -5.867 1.00 0.00 13 ASN A O 20
ATOM 10433 N N . ASP A 1 14 ? -5.728 1.159 -4.737 1.00 0.00 14 ASP A N 20
ATOM 10434 C CA . ASP A 1 14 ? -6.498 1.435 -3.491 1.00 0.00 14 ASP A CA 20
ATOM 10435 C C . ASP A 1 14 ? -5.541 1.696 -2.324 1.00 0.00 14 ASP A C 20
ATOM 10436 O O . ASP A 1 14 ? -5.958 2.009 -1.226 1.00 0.00 14 ASP A O 20
ATOM 10445 N N . CYS A 1 15 ? -4.260 1.565 -2.552 1.00 0.00 15 CYS A N 20
ATOM 10446 C CA . CYS A 1 15 ? -3.277 1.800 -1.457 1.00 0.00 15 CYS A CA 20
ATOM 10447 C C . CYS A 1 15 ? -3.026 3.298 -1.266 1.00 0.00 15 CYS A C 20
ATOM 10448 O O . CYS A 1 15 ? -3.128 4.080 -2.190 1.00 0.00 15 CYS A O 20
ATOM 10455 N N . CYS A 1 16 ? -2.698 3.699 -0.069 1.00 0.00 16 CYS A N 20
ATOM 10456 C CA . CYS A 1 16 ? -2.435 5.142 0.194 1.00 0.00 16 CYS A CA 20
ATOM 10457 C C . CYS A 1 16 ? -1.162 5.595 -0.525 1.00 0.00 16 CYS A C 20
ATOM 10458 O O . CYS A 1 16 ? -0.387 4.789 -1.001 1.00 0.00 16 CYS A O 20
ATOM 10465 N N . LYS A 1 17 ? -0.937 6.877 -0.608 1.00 0.00 17 LYS A N 20
ATOM 10466 C CA . LYS A 1 17 ? 0.286 7.374 -1.296 1.00 0.00 17 LYS A CA 20
ATOM 10467 C C . LYS A 1 17 ? 1.514 6.609 -0.795 1.00 0.00 17 LYS A C 20
ATOM 10468 O O . LYS A 1 17 ? 1.554 6.149 0.329 1.00 0.00 17 LYS A O 20
ATOM 10487 N N . ASP A 1 18 ? 2.513 6.462 -1.622 1.00 0.00 18 ASP A N 20
ATOM 10488 C CA . ASP A 1 18 ? 3.731 5.718 -1.191 1.00 0.00 18 ASP A CA 20
ATOM 10489 C C . ASP A 1 18 ? 3.340 4.314 -0.732 1.00 0.00 18 ASP A C 20
ATOM 10490 O O . ASP A 1 18 ? 4.092 3.633 -0.063 1.00 0.00 18 ASP A O 20
ATOM 10499 N N . LEU A 1 19 ? 2.167 3.875 -1.095 1.00 0.00 19 LEU A N 20
ATOM 10500 C CA . LEU A 1 19 ? 1.716 2.514 -0.695 1.00 0.00 19 LEU A CA 20
ATOM 10501 C C . LEU A 1 19 ? 1.217 1.761 -1.928 1.00 0.00 19 LEU A C 20
ATOM 10502 O O . LEU A 1 19 ? 0.537 2.314 -2.770 1.00 0.00 19 LEU A O 20
ATOM 10518 N N . VAL A 1 20 ? 1.557 0.511 -2.051 1.00 0.00 20 VAL A N 20
ATOM 10519 C CA . VAL A 1 20 ? 1.106 -0.262 -3.242 1.00 0.00 20 VAL A CA 20
ATOM 10520 C C . VAL A 1 20 ? 0.686 -1.674 -2.836 1.00 0.00 20 VAL A C 20
ATOM 10521 O O . VAL A 1 20 ? 1.290 -2.293 -1.985 1.00 0.00 20 VAL A O 20
ATOM 10534 N N . CYS A 1 21 ? -0.343 -2.192 -3.447 1.00 0.00 21 CYS A N 20
ATOM 10535 C CA . CYS A 1 21 ? -0.795 -3.568 -3.104 1.00 0.00 21 CYS A CA 20
ATOM 10536 C C . CYS A 1 21 ? 0.235 -4.586 -3.596 1.00 0.00 21 CYS A C 20
ATOM 10537 O O . CYS A 1 21 ? 0.710 -4.510 -4.712 1.00 0.00 21 CYS A O 20
ATOM 10544 N N . SER A 1 22 ? 0.595 -5.532 -2.773 1.00 0.00 22 SER A N 20
ATOM 10545 C CA . SER A 1 22 ? 1.607 -6.538 -3.204 1.00 0.00 22 SER A CA 20
ATOM 10546 C C . SER A 1 22 ? 1.112 -7.960 -2.935 1.00 0.00 22 SER A C 20
ATOM 10547 O O . SER A 1 22 ? 0.577 -8.257 -1.879 1.00 0.00 22 SER A O 20
ATOM 10555 N N . SER A 1 23 ? 1.293 -8.840 -3.887 1.00 0.00 23 SER A N 20
ATOM 10556 C CA . SER A 1 23 ? 0.850 -10.245 -3.713 1.00 0.00 23 SER A CA 20
ATOM 10557 C C . SER A 1 23 ? 1.728 -10.947 -2.675 1.00 0.00 23 SER A C 20
ATOM 10558 O O . SER A 1 23 ? 1.338 -11.936 -2.086 1.00 0.00 23 SER A O 20
ATOM 10566 N N . ARG A 1 24 ? 2.907 -10.438 -2.442 1.00 0.00 24 ARG A N 20
ATOM 10567 C CA . ARG A 1 24 ? 3.803 -11.072 -1.436 1.00 0.00 24 ARG A CA 20
ATOM 10568 C C . ARG A 1 24 ? 3.357 -10.654 -0.039 1.00 0.00 24 ARG A C 20
ATOM 10569 O O . ARG A 1 24 ? 3.246 -11.461 0.863 1.00 0.00 24 ARG A O 20
ATOM 10590 N N . TRP A 1 25 ? 3.074 -9.396 0.134 1.00 0.00 25 TRP A N 20
ATOM 10591 C CA . TRP A 1 25 ? 2.604 -8.912 1.457 1.00 0.00 25 TRP A CA 20
ATOM 10592 C C . TRP A 1 25 ? 1.086 -9.090 1.544 1.00 0.00 25 TRP A C 20
ATOM 10593 O O . TRP A 1 25 ? 0.494 -8.966 2.596 1.00 0.00 25 TRP A O 20
ATOM 10614 N N . LYS A 1 26 ? 0.460 -9.399 0.436 1.00 0.00 26 LYS A N 20
ATOM 10615 C CA . LYS A 1 26 ? -1.015 -9.616 0.423 1.00 0.00 26 LYS A CA 20
ATOM 10616 C C . LYS A 1 26 ? -1.769 -8.321 0.741 1.00 0.00 26 LYS A C 20
ATOM 10617 O O . LYS A 1 26 ? -2.879 -8.355 1.232 1.00 0.00 26 LYS A O 20
ATOM 10636 N N . TRP A 1 27 ? -1.192 -7.182 0.474 1.00 0.00 27 TRP A N 20
ATOM 10637 C CA . TRP A 1 27 ? -1.912 -5.918 0.786 1.00 0.00 27 TRP A CA 20
ATOM 10638 C C . TRP A 1 27 ? -1.080 -4.690 0.411 1.00 0.00 27 TRP A C 20
ATOM 10639 O O . TRP A 1 27 ? -0.044 -4.789 -0.215 1.00 0.00 27 TRP A O 20
ATOM 10660 N N . CYS A 1 28 ? -1.527 -3.529 0.816 1.00 0.00 28 CYS A N 20
ATOM 10661 C CA . CYS A 1 28 ? -0.770 -2.280 0.518 1.00 0.00 28 CYS A CA 20
ATOM 10662 C C . CYS A 1 28 ? 0.512 -2.256 1.353 1.00 0.00 28 CYS A C 20
ATOM 10663 O O . CYS A 1 28 ? 0.473 -2.348 2.564 1.00 0.00 28 CYS A O 20
ATOM 10670 N N . VAL A 1 29 ? 1.647 -2.148 0.724 1.00 0.00 29 VAL A N 20
ATOM 10671 C CA . VAL A 1 29 ? 2.917 -2.138 1.501 1.00 0.00 29 VAL A CA 20
ATOM 10672 C C . VAL A 1 29 ? 3.547 -0.748 1.512 1.00 0.00 29 VAL A C 20
ATOM 10673 O O . VAL A 1 29 ? 3.468 -0.009 0.550 1.00 0.00 29 VAL A O 20
ATOM 10686 N N . LEU A 1 30 ? 4.185 -0.395 2.591 1.00 0.00 30 LEU A N 20
ATOM 10687 C CA . LEU A 1 30 ? 4.836 0.939 2.668 1.00 0.00 30 LEU A CA 20
ATOM 10688 C C . LEU A 1 30 ? 5.800 1.119 1.491 1.00 0.00 30 LEU A C 20
ATOM 10689 O O . LEU A 1 30 ? 6.979 0.840 1.591 1.00 0.00 30 LEU A O 20
ATOM 10705 N N . ALA A 1 31 ? 5.301 1.577 0.375 1.00 0.00 31 ALA A N 20
ATOM 10706 C CA . ALA A 1 31 ? 6.179 1.773 -0.814 1.00 0.00 31 ALA A CA 20
ATOM 10707 C C . ALA A 1 31 ? 6.683 3.216 -0.878 1.00 0.00 31 ALA A C 20
ATOM 10708 O O . ALA A 1 31 ? 6.458 3.917 -1.844 1.00 0.00 31 ALA A O 20
ATOM 10715 N N . SER A 1 32 ? 7.364 3.665 0.138 1.00 0.00 32 SER A N 20
ATOM 10716 C CA . SER A 1 32 ? 7.880 5.063 0.123 1.00 0.00 32 SER A CA 20
ATOM 10717 C C . SER A 1 32 ? 8.511 5.379 -1.238 1.00 0.00 32 SER A C 20
ATOM 10718 O O . SER A 1 32 ? 8.147 6.344 -1.879 1.00 0.00 32 SER A O 20
ATOM 10726 N N . PRO A 1 33 ? 9.442 4.550 -1.633 1.00 0.00 33 PRO A N 20
ATOM 10727 C CA . PRO A 1 33 ? 10.132 4.746 -2.933 1.00 0.00 33 PRO A CA 20
ATOM 10728 C C . PRO A 1 33 ? 9.205 4.364 -4.091 1.00 0.00 33 PRO A C 20
ATOM 10729 O O . PRO A 1 33 ? 9.520 3.510 -4.895 1.00 0.00 33 PRO A O 20
ATOM 10740 N N . PHE A 1 34 ? 8.063 4.991 -4.182 1.00 0.00 34 PHE A N 20
ATOM 10741 C CA . PHE A 1 34 ? 7.119 4.663 -5.289 1.00 0.00 34 PHE A CA 20
ATOM 10742 C C . PHE A 1 34 ? 6.949 3.146 -5.405 1.00 0.00 34 PHE A C 20
ATOM 10743 O O . PHE A 1 34 ? 6.144 2.601 -4.668 1.00 0.00 34 PHE A O 20
#

Nearest PDB structures (foldseek):
  1s6x-assembly1_A  TM=9.394E-01  e=1.353E-05  unclassified
  2n6o-assembly1_A  TM=6.459E-01  e=7.968E-02  Heteroscodra maculata
  5t4r-assembly1_A  TM=7.156E-01  e=1.528E-01  Theraphosidae
  2a2v-assembly1_A  TM=7.321E-01  e=2.725E-01  Chilobrachys guangxiensis
  2gd4-assembly2_A  TM=5.695E-01  e=2.387E+00  Homo sapiens

Organism: Grammostola rosea (NCBI:txid432528)

Radius of gyration: 7.84 Å; Cα contacts (8 Å, |Δi|>4): 81; chains: 1; bounding box: 20×18×14 Å

InterPro domains:
  IPR013140 Huwentoxin, conserved site-1 [PS60021] (31-57)